Protein AF-A0A7R6W802-F1 (afdb_monomer_lite)

pLDDT: mean 73.1, std 20.72, range [23.23, 95.38]

Radius of gyration: 36.13 Å; chains: 1; bounding box: 83×80×115 Å

Foldseek 3Di:
DAEDPQQCPVVVVVVVVVVQVVDPFEAEQEFEDELAVCLPPPALLLRLLVRLLVSLLPDPPPDPPDPDPDVVVVVVSLVVSVVLLVVLCCVPPVVVVVVLVVQLVVLVVVLVVVCVPDVVCPVVSVVVSVVSNVVVVVVVCVPPCVVVVVCSSDPNPCPPDCDDLVVSLVSSLSSCCSRQVDCDPNHHYAYEYEYDPLLVHALSSNVSNLVSCVSPQPRPRYDYHYYDYCVRQLVSQLVVCVVVCVVVVDRSSVVSVVSVVVRDPDDDYDDFDDLLRLQVLLCVVQVHPVSSVVVVVVDDPPDPPPPDDPDDDDDDDDDDDDPPPPVVVVVVVVVVPDDPVVVDDDDDDDDDDPDDPPPPLGCDSVNSVLLSVLCVQLVVRRSSSSVLLVVLLSVLCVVCVVVCVVPVCVSSLLSLLLSLLVSLVPQPDDDPPDPVSVVLNCLLQPQDDPPQRDDTPPHDSVSSVVSSVSNNVVCNVPVDRSCVSNVVSDDDDPDD

Sequence (496 aa):
MFGDWGIGKLSIIEQLRQNLKEVEHCDYVVGEFNAWSYEHTPNSQAGIAHEMISALTTIPRQGKRSWRGDWNDFWKIFWNKLCITWKFATNFHGKKILVILLIVWVGLVCALPILETNPSLEIPVLFGFVYLLYKGLKTIMSQPLAAELKTYLQLPSYQKHLGTVPEMSKNIKGLCEICLGKNIGGKNRRMIFFVDDLDRCGVDGIVKTFEAIRLVLDIPWATVVIAMDQRIILPALASHYESLSKYHSCDPIEIARDYLAKVIHLPVSLQVPDDSSVAKYLASIWNDPEFEASINKVQPKVQPVKADCLKQKEKLNLVDGEKSTELLRDIIADIDSLDIQSMLRPLEKEEQPVEDPSENTGFGQEQKIKFYEWLIKFNLRNPRQIKRLYNNYNLLWSIYAGEWNKDDNAWYIHMLALLALEMVSEHVPFDKTSNIRKEYREAFFAFKGNKQIPDITGVEAENINEAYKLIFDYQASREIDLLKRVEPFVLPEITL

Secondary structure (DSSP, 8-state):
-B--TTS-HHHHHHHHHHHTTS-TTEEEEEEEEETTTTTTSS-HHHHHHHHHHHHHHS----S---SS--HHHHHHHHHHHHHHHHHHHHHHHHHHHHHHHHHHHHHHHHHHHHHHH-GGGHHHHHHHHHHHHHHHHHHHIIIIIHHHHHHHHS---TTS----HHHHHHHHHHHHHHHHSS-BTTBEEEEEEEEE-GGGS-HHHHHHHHHHHHHHHT-TTEEEEE-B-HHHHHHHHHHHHHHHHHHHT--HHHHHHHHHHHH-SS--BPPPPPHHHHHHHHHHHHT-THHHHHHHHHS-----------------------TTTTHHHHHHHHHTTS-GGGS-------------TT---S--HHHHHHHHHHHHHTT---HHHHHHHHHHHHHHHHHHHHHHTT-TTHHHHHHHHHHHHHHHHHHSPP-SS--HHHHHHHHHH-SS---PPPPPTTS-HHHHHHHHHHHHHHHHHHT--HHHHHGGGSPPP---

Structure (mmCIF, N/CA/C/O backbone):
data_AF-A0A7R6W802-F1
#
_entry.id   AF-A0A7R6W802-F1
#
loop_
_atom_site.group_PDB
_atom_site.id
_atom_site.type_symbol
_atom_site.label_atom_id
_atom_site.label_alt_id
_atom_site.label_comp_id
_atom_site.label_asym_id
_atom_site.label_entity_id
_atom_site.label_seq_id
_atom_site.pdbx_PDB_ins_code
_atom_site.Cartn_x
_atom_site.Cartn_y
_atom_site.Cartn_z
_atom_site.occupancy
_atom_site.B_iso_or_equiv
_atom_site.auth_seq_id
_atom_site.auth_comp_id
_atom_site.auth_asym_id
_atom_site.auth_atom_id
_atom_site.pdbx_PDB_model_num
ATOM 1 N N . MET A 1 1 ? -3.019 -8.237 2.970 1.00 90.88 1 MET A N 1
ATOM 2 C CA . MET A 1 1 ? -2.704 -8.107 1.538 1.00 90.88 1 MET A CA 1
ATOM 3 C C . MET A 1 1 ? -1.215 -7.869 1.401 1.00 90.88 1 MET A C 1
ATOM 5 O O . MET A 1 1 ? -0.722 -6.827 1.821 1.00 90.88 1 MET A O 1
ATOM 9 N N . PHE A 1 2 ? -0.516 -8.864 0.878 1.00 91.69 2 PHE A N 1
ATOM 10 C CA . PHE A 1 2 ? 0.901 -8.817 0.551 1.00 91.69 2 PHE A CA 1
ATOM 11 C C . PHE A 1 2 ? 1.068 -8.458 -0.920 1.00 91.69 2 PHE A C 1
ATOM 13 O O . PHE A 1 2 ? 0.205 -8.761 -1.743 1.00 91.69 2 PHE A O 1
ATOM 20 N N . GLY A 1 3 ? 2.171 -7.807 -1.245 1.00 90.12 3 GLY A N 1
ATOM 21 C CA . GLY A 1 3 ? 2.564 -7.538 -2.619 1.00 90.12 3 GLY A CA 1
ATOM 22 C C . GLY A 1 3 ? 3.708 -6.544 -2.656 1.00 90.12 3 GLY A C 1
ATOM 23 O O . GLY A 1 3 ? 4.020 -5.904 -1.648 1.00 90.12 3 GLY A O 1
ATOM 24 N N . ASP A 1 4 ? 4.288 -6.379 -3.828 1.00 88.69 4 ASP A N 1
ATOM 25 C CA . ASP A 1 4 ? 5.382 -5.444 -4.021 1.00 88.69 4 ASP A CA 1
ATOM 26 C C . ASP A 1 4 ? 4.889 -3.994 -4.028 1.00 88.69 4 ASP A C 1
ATOM 28 O O . ASP A 1 4 ? 3.704 -3.691 -4.245 1.00 88.69 4 ASP A O 1
ATOM 32 N N . TRP A 1 5 ? 5.800 -3.062 -3.765 1.00 86.38 5 TRP A N 1
ATOM 33 C CA . TRP A 1 5 ? 5.482 -1.645 -3.829 1.00 86.38 5 TRP A CA 1
ATOM 34 C C . TRP A 1 5 ? 5.037 -1.237 -5.242 1.00 86.38 5 TRP A C 1
ATOM 36 O O . TRP A 1 5 ? 5.694 -1.532 -6.234 1.00 86.38 5 TRP A O 1
ATOM 46 N N . GLY A 1 6 ? 3.898 -0.547 -5.348 1.00 85.88 6 GLY A N 1
ATOM 47 C CA . GLY A 1 6 ? 3.363 -0.081 -6.635 1.00 85.88 6 GLY A CA 1
ATOM 48 C C . GLY A 1 6 ? 2.443 -1.059 -7.378 1.00 85.88 6 GLY A C 1
ATOM 49 O O . GLY A 1 6 ? 1.830 -0.646 -8.357 1.00 85.88 6 GLY A O 1
ATOM 50 N N . ILE A 1 7 ? 2.239 -2.285 -6.876 1.00 90.88 7 ILE A N 1
ATOM 51 C CA . ILE A 1 7 ? 1.417 -3.319 -7.541 1.00 90.88 7 ILE A CA 1
ATOM 52 C C . ILE A 1 7 ? -0.104 -3.045 -7.542 1.00 90.88 7 ILE A C 1
ATOM 54 O O . ILE A 1 7 ? -0.863 -3.765 -8.176 1.00 90.88 7 ILE A O 1
ATOM 58 N N . GLY A 1 8 ? -0.571 -2.010 -6.830 1.00 89.69 8 GLY A N 1
ATOM 59 C CA . GLY A 1 8 ? -1.989 -1.617 -6.808 1.00 89.69 8 GLY A CA 1
ATOM 60 C C . GLY A 1 8 ? -2.799 -2.073 -5.586 1.00 89.69 8 GLY A C 1
ATOM 61 O O . GLY A 1 8 ? -4.023 -2.136 -5.663 1.00 89.69 8 GLY A O 1
ATOM 62 N N . LYS A 1 9 ? -2.160 -2.344 -4.435 1.00 91.56 9 LYS A N 1
ATOM 63 C CA . LYS A 1 9 ? -2.843 -2.713 -3.169 1.00 91.56 9 LYS A CA 1
ATOM 64 C C . LYS A 1 9 ? -3.997 -1.767 -2.815 1.00 91.56 9 LYS A C 1
ATOM 66 O O . LYS A 1 9 ? -5.113 -2.223 -2.587 1.00 91.56 9 LYS A O 1
ATOM 71 N N . LEU A 1 10 ? -3.731 -0.458 -2.831 1.00 89.06 10 LEU A N 1
ATOM 72 C CA . LEU A 1 10 ? -4.726 0.574 -2.536 1.00 89.06 10 LEU A CA 1
ATOM 73 C C . LEU A 1 10 ? -5.872 0.581 -3.561 1.00 89.06 10 LEU A C 1
ATOM 75 O O . LEU A 1 10 ? -7.029 0.727 -3.185 1.00 89.06 10 LEU A O 1
ATOM 79 N N . SER A 1 11 ? -5.578 0.356 -4.846 1.00 89.81 11 SER A N 1
ATOM 80 C CA . SER A 1 11 ? -6.607 0.261 -5.890 1.00 89.81 11 SER A CA 1
ATOM 81 C C . SER A 1 11 ? -7.560 -0.909 -5.644 1.00 89.81 11 SER A C 1
ATOM 83 O O . SER A 1 11 ? -8.767 -0.759 -5.811 1.00 89.81 11 SER A O 1
ATOM 85 N N . ILE A 1 12 ? -7.046 -2.054 -5.189 1.00 90.88 12 ILE A N 1
ATOM 86 C CA . ILE A 1 12 ? -7.881 -3.209 -4.834 1.00 90.88 12 ILE A CA 1
ATOM 87 C C . ILE A 1 12 ? -8.689 -2.938 -3.561 1.00 90.88 12 ILE A C 1
ATOM 89 O O . ILE A 1 12 ? -9.855 -3.320 -3.495 1.00 90.88 12 ILE A O 1
ATOM 93 N N . ILE A 1 13 ? -8.115 -2.250 -2.569 1.00 90.88 13 ILE A N 1
ATOM 94 C CA . ILE A 1 13 ? -8.857 -1.803 -1.379 1.00 90.88 13 ILE A CA 1
ATOM 95 C C . ILE A 1 13 ? -10.025 -0.890 -1.782 1.00 90.88 13 ILE A C 1
ATOM 97 O O . ILE A 1 13 ? -11.135 -1.060 -1.276 1.00 90.88 13 ILE A O 1
ATOM 101 N N . GLU A 1 14 ? -9.814 0.025 -2.730 1.00 90.12 14 GLU A N 1
ATOM 102 C CA . GLU A 1 14 ? -10.867 0.905 -3.244 1.00 90.12 14 GLU A CA 1
ATOM 103 C C . GLU A 1 14 ? -11.978 0.123 -3.956 1.00 90.12 14 GLU A C 1
ATOM 105 O O . GLU A 1 14 ? -13.161 0.333 -3.684 1.00 90.12 14 GLU A O 1
ATOM 110 N N . GLN A 1 15 ? -11.612 -0.818 -4.832 1.00 90.62 15 GLN A N 1
ATOM 111 C CA . GLN A 1 15 ? -12.577 -1.685 -5.517 1.00 90.62 15 GLN A CA 1
ATOM 112 C C . GLN A 1 15 ? -13.366 -2.537 -4.521 1.00 90.62 15 GLN A C 1
ATOM 114 O O . GLN A 1 15 ? -14.590 -2.632 -4.608 1.00 90.62 15 GLN A O 1
ATOM 119 N N . LEU A 1 16 ? -12.689 -3.099 -3.517 1.00 90.94 16 LEU A N 1
ATOM 120 C CA . LEU A 1 16 ? -13.341 -3.827 -2.436 1.00 90.94 16 LEU A CA 1
ATOM 121 C C . LEU A 1 16 ? -14.340 -2.923 -1.704 1.00 90.94 16 LEU A C 1
ATOM 123 O O . LEU A 1 16 ? -15.475 -3.334 -1.470 1.00 90.94 16 LEU A O 1
ATOM 127 N N . ARG A 1 17 ? -13.967 -1.674 -1.398 1.00 87.44 17 ARG A N 1
ATOM 128 C CA . ARG A 1 17 ? -14.859 -0.695 -0.757 1.00 87.44 17 ARG A CA 1
ATOM 129 C C . ARG A 1 17 ? -16.111 -0.415 -1.589 1.00 87.44 17 ARG A C 1
ATOM 131 O O . ARG A 1 17 ? -17.183 -0.218 -1.015 1.00 87.44 17 ARG A O 1
ATOM 138 N N . GLN A 1 18 ? -15.992 -0.370 -2.912 1.00 87.50 18 GLN A N 1
ATOM 139 C CA . GLN A 1 18 ? -17.133 -0.182 -3.809 1.00 87.50 18 GLN A CA 1
ATOM 140 C C . GLN A 1 18 ? -18.039 -1.416 -3.809 1.00 87.50 18 GLN A C 1
ATOM 142 O O . GLN A 1 18 ? -19.225 -1.284 -3.512 1.00 87.50 18 GLN A O 1
ATOM 147 N N . ASN A 1 19 ? -17.467 -2.607 -3.993 1.00 89.50 19 ASN A N 1
ATOM 148 C CA . ASN A 1 19 ? -18.215 -3.867 -4.048 1.00 89.50 19 ASN A CA 1
ATOM 149 C C . ASN A 1 19 ? -18.946 -4.179 -2.731 1.00 89.50 19 ASN A C 1
ATOM 151 O O . ASN A 1 19 ? -20.047 -4.725 -2.733 1.00 89.50 19 ASN A O 1
ATOM 155 N N . LEU A 1 20 ? -18.383 -3.783 -1.585 1.00 86.69 20 LEU A N 1
ATOM 156 C CA . LEU A 1 20 ? -19.026 -3.948 -0.275 1.00 86.69 20 LEU A CA 1
ATOM 157 C C . LEU A 1 20 ? -20.337 -3.160 -0.136 1.00 86.69 20 LEU A C 1
ATOM 159 O O . LEU A 1 20 ? -21.174 -3.527 0.687 1.00 86.69 20 LEU A O 1
ATOM 163 N N . LYS A 1 21 ? -20.542 -2.093 -0.921 1.00 80.38 21 LYS A N 1
ATOM 164 C CA . LYS A 1 21 ? -21.785 -1.301 -0.888 1.00 80.38 21 LYS A CA 1
ATOM 165 C C . LYS A 1 21 ? -22.951 -1.995 -1.588 1.00 80.38 21 LYS A C 1
ATOM 167 O O . LYS A 1 21 ? -24.093 -1.628 -1.325 1.00 80.38 21 LYS A O 1
ATOM 172 N N . GLU A 1 22 ? -22.664 -2.954 -2.462 1.00 80.19 22 GLU A N 1
ATOM 173 C CA . GLU A 1 22 ? -23.650 -3.640 -3.303 1.00 80.19 22 GLU A CA 1
ATOM 174 C C . GLU A 1 22 ? -24.214 -4.909 -2.640 1.00 80.19 22 GLU A C 1
ATOM 176 O O . GLU A 1 22 ? -25.185 -5.488 -3.117 1.00 80.19 22 GLU A O 1
ATOM 181 N N . VAL A 1 23 ? -23.651 -5.338 -1.506 1.00 82.25 23 VAL A N 1
ATOM 182 C CA . VAL A 1 23 ? -24.073 -6.558 -0.805 1.00 82.25 23 VAL A CA 1
ATOM 183 C C . VAL A 1 23 ? -25.394 -6.330 -0.058 1.00 82.25 23 VAL A C 1
ATOM 185 O O . VAL A 1 23 ? -25.449 -5.643 0.959 1.00 82.25 23 VAL A O 1
ATOM 188 N N . GLU A 1 24 ? -26.478 -6.959 -0.517 1.00 71.94 24 GLU A N 1
ATOM 189 C CA . GLU A 1 24 ? -27.838 -6.670 -0.030 1.00 71.94 24 GLU A CA 1
ATOM 190 C C . GLU A 1 24 ? -28.111 -7.081 1.436 1.00 71.94 24 GLU A C 1
ATOM 192 O O . GLU A 1 24 ? -28.962 -6.472 2.102 1.00 71.94 24 GLU A O 1
ATOM 197 N N . HIS A 1 25 ? -27.381 -8.070 1.969 1.00 73.44 25 HIS A N 1
ATOM 198 C CA . HIS A 1 25 ? -27.665 -8.717 3.265 1.00 73.44 25 HIS A CA 1
ATOM 199 C C . HIS A 1 25 ? -26.769 -8.287 4.439 1.00 73.44 25 HIS A C 1
ATOM 201 O O . HIS A 1 25 ? -27.078 -8.606 5.592 1.00 73.44 25 HIS A O 1
ATOM 207 N N . CYS A 1 26 ? -25.692 -7.549 4.172 1.00 78.69 26 CYS A N 1
ATOM 208 C CA . CYS A 1 26 ? -24.751 -7.082 5.187 1.00 78.69 26 CYS A CA 1
ATOM 209 C C . CYS A 1 26 ? -24.529 -5.578 5.041 1.00 78.69 26 CYS A C 1
ATOM 211 O O . CYS A 1 26 ? -24.232 -5.090 3.958 1.00 78.69 26 CYS A O 1
ATOM 213 N N . ASP A 1 27 ? -24.653 -4.849 6.145 1.00 84.88 27 ASP A N 1
ATOM 214 C CA . ASP A 1 27 ? -24.365 -3.415 6.201 1.00 84.88 27 ASP A CA 1
ATOM 215 C C . ASP A 1 27 ? -22.934 -3.235 6.732 1.00 84.88 27 ASP A C 1
ATOM 217 O O . ASP A 1 27 ? -22.630 -3.604 7.874 1.00 84.88 27 ASP A O 1
ATOM 221 N N . TYR A 1 28 ? -22.039 -2.743 5.874 1.00 88.06 28 TYR A N 1
ATOM 222 C CA . TYR A 1 28 ? -20.618 -2.601 6.181 1.00 88.06 28 TYR A CA 1
ATOM 223 C C . TYR A 1 28 ? -20.280 -1.176 6.615 1.00 88.06 28 TYR A C 1
ATOM 225 O O . TYR A 1 28 ? -20.443 -0.219 5.859 1.00 88.06 28 TYR A O 1
ATOM 233 N N . VAL A 1 29 ? -19.737 -1.047 7.824 1.00 87.44 29 VAL A N 1
ATOM 234 C CA . VAL A 1 29 ? -19.100 0.186 8.296 1.00 87.44 29 VAL A CA 1
ATOM 235 C C . VAL A 1 29 ? -17.626 0.130 7.922 1.00 87.44 29 VAL A C 1
ATOM 237 O O . VAL A 1 29 ? -16.934 -0.822 8.274 1.00 87.44 29 VAL A O 1
ATOM 240 N N . VAL A 1 30 ? -17.139 1.140 7.209 1.00 89.06 30 VAL A N 1
ATOM 241 C CA . VAL A 1 30 ? -15.744 1.200 6.768 1.00 89.06 30 VAL A CA 1
ATOM 242 C C . VAL A 1 30 ? -14.987 2.204 7.626 1.00 89.06 30 VAL A C 1
ATOM 244 O O . VAL A 1 30 ? -15.423 3.345 7.762 1.00 89.06 30 VAL A O 1
ATOM 247 N N . GLY A 1 31 ? -13.872 1.769 8.20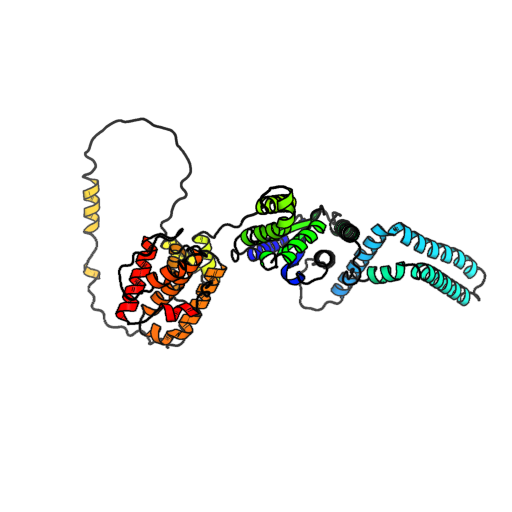7 1.00 89.69 31 GLY A N 1
ATOM 248 C CA . GLY A 1 31 ? -12.904 2.636 8.874 1.00 89.69 31 GLY A CA 1
ATOM 249 C C . GLY A 1 31 ? -11.518 2.465 8.267 1.00 89.69 31 GLY A C 1
ATOM 250 O O . GLY A 1 31 ? -11.210 1.410 7.714 1.00 89.69 31 GLY A O 1
ATOM 251 N N . GLU A 1 32 ? -10.693 3.498 8.372 1.00 91.62 32 GLU A N 1
ATOM 252 C CA . GLU A 1 32 ? -9.367 3.552 7.762 1.00 91.62 32 GLU A CA 1
ATOM 253 C C . GLU A 1 32 ? -8.338 4.093 8.741 1.00 91.62 32 GLU A C 1
ATOM 255 O O . GLU A 1 32 ? -8.618 5.002 9.516 1.00 91.62 32 GLU A O 1
ATOM 260 N N . PHE A 1 33 ? -7.135 3.538 8.677 1.00 92.94 33 PHE A N 1
ATOM 261 C CA . PHE A 1 33 ? -5.987 3.990 9.437 1.00 92.94 33 PHE A CA 1
ATOM 262 C C . PHE A 1 33 ? -4.757 4.014 8.533 1.00 92.94 33 PHE A C 1
ATOM 264 O O . PHE A 1 33 ? -4.319 2.981 8.024 1.00 92.94 33 PHE A O 1
ATOM 271 N N . ASN A 1 34 ? -4.194 5.204 8.337 1.00 92.12 34 ASN A N 1
ATOM 272 C CA . ASN A 1 34 ? -2.937 5.375 7.622 1.00 92.12 34 ASN A CA 1
ATOM 273 C C . ASN A 1 34 ? -1.782 5.300 8.630 1.00 92.12 34 ASN A C 1
ATOM 275 O O . ASN A 1 34 ? -1.614 6.195 9.455 1.00 92.12 34 ASN A O 1
ATOM 279 N N . ALA A 1 35 ? -0.996 4.226 8.596 1.00 92.50 35 ALA A N 1
ATOM 280 C CA . ALA A 1 35 ? 0.059 4.020 9.589 1.00 92.50 35 ALA A CA 1
ATOM 281 C C . ALA A 1 35 ? 1.123 5.125 9.553 1.00 92.50 35 ALA A C 1
ATOM 283 O O . ALA A 1 35 ? 1.580 5.584 10.601 1.00 92.50 35 ALA A O 1
ATOM 284 N N . TRP A 1 36 ? 1.454 5.596 8.353 1.00 92.38 36 TRP A N 1
ATOM 285 C CA . TRP A 1 36 ? 2.479 6.607 8.132 1.00 92.38 36 TRP A CA 1
ATOM 286 C C . TRP A 1 36 ? 2.079 7.978 8.688 1.00 92.38 36 TRP A C 1
ATOM 288 O O . TRP A 1 36 ? 2.883 8.635 9.347 1.00 92.38 36 TRP A O 1
ATOM 298 N N . SER A 1 37 ? 0.813 8.390 8.547 1.00 89.25 37 SER A N 1
ATOM 299 C CA . SER A 1 37 ? 0.350 9.666 9.118 1.00 89.25 37 SER A CA 1
ATOM 300 C C . SER A 1 37 ? 0.378 9.691 10.649 1.00 89.25 37 SER A C 1
ATOM 302 O O . SER A 1 37 ? 0.458 10.761 11.252 1.00 89.25 37 SER A O 1
ATOM 304 N N . TYR A 1 38 ? 0.291 8.518 11.281 1.00 87.44 38 TYR A N 1
ATOM 305 C CA . TYR A 1 38 ? 0.262 8.363 12.733 1.00 87.44 38 TYR A CA 1
ATOM 306 C C . TYR A 1 38 ? 1.617 7.947 13.334 1.00 87.44 38 TYR A C 1
ATOM 308 O O . TYR A 1 38 ? 1.714 7.815 14.556 1.00 87.44 38 TYR A O 1
ATOM 316 N N . GLU A 1 39 ? 2.674 7.794 12.531 1.00 88.00 39 GLU A N 1
ATOM 317 C CA . GLU A 1 39 ? 3.980 7.279 12.969 1.00 88.00 39 GLU A CA 1
ATOM 318 C C . GLU A 1 39 ? 4.595 8.085 14.124 1.00 88.00 39 GLU A C 1
ATOM 320 O O . GLU A 1 39 ? 5.069 7.523 15.113 1.00 88.00 39 GLU A O 1
ATOM 325 N N . HIS A 1 40 ? 4.550 9.415 14.027 1.00 86.38 40 HIS A N 1
ATOM 326 C CA . HIS A 1 40 ? 5.127 10.312 15.033 1.00 86.38 40 HIS A CA 1
ATOM 327 C C . HIS A 1 40 ? 4.182 10.610 16.198 1.00 86.38 40 HIS A C 1
ATOM 329 O O . HIS A 1 40 ? 4.504 11.418 17.073 1.00 86.38 40 HIS A O 1
ATOM 335 N N . THR A 1 41 ? 3.007 9.979 16.233 1.00 82.81 41 THR A N 1
ATOM 336 C CA . THR A 1 41 ? 2.116 10.151 17.375 1.00 82.81 41 THR A CA 1
ATOM 337 C C . THR A 1 41 ? 2.672 9.410 18.590 1.00 82.81 41 THR A C 1
ATOM 339 O O . THR A 1 41 ? 3.204 8.305 18.469 1.00 82.81 41 THR A O 1
ATOM 342 N N . PRO A 1 42 ? 2.550 9.990 19.798 1.00 76.06 42 PRO A N 1
ATOM 343 C CA . PRO A 1 42 ? 3.078 9.365 21.008 1.00 76.06 42 PRO A CA 1
ATOM 344 C C . PRO A 1 42 ? 2.373 8.043 21.331 1.00 76.06 42 PRO A C 1
ATOM 346 O O . PRO A 1 42 ? 2.920 7.224 22.063 1.00 76.06 42 PRO A O 1
ATOM 349 N N . ASN A 1 43 ? 1.162 7.832 20.802 1.00 82.19 43 ASN A N 1
ATOM 350 C CA . ASN A 1 43 ? 0.393 6.620 21.019 1.00 82.19 43 ASN A CA 1
ATOM 351 C C . ASN A 1 43 ? -0.399 6.202 19.763 1.00 82.19 43 ASN A C 1
ATOM 353 O O . ASN A 1 43 ? -1.517 6.673 19.538 1.00 82.19 43 ASN A O 1
ATOM 357 N N . SER A 1 44 ? 0.150 5.259 18.994 1.00 84.06 44 SER A N 1
ATOM 358 C CA . SER A 1 44 ? -0.494 4.658 17.814 1.00 84.06 44 SER A CA 1
ATOM 359 C C . SER A 1 44 ? -1.822 3.964 18.147 1.00 84.06 44 SER A C 1
ATOM 361 O O . SER A 1 44 ? -2.761 4.000 17.350 1.00 84.06 44 SER A O 1
ATOM 363 N N . GLN A 1 45 ? -1.947 3.389 19.349 1.00 85.38 45 GLN A N 1
ATOM 364 C CA . GLN A 1 45 ? -3.182 2.759 19.828 1.00 85.38 45 GLN A CA 1
ATOM 365 C C . GLN A 1 45 ? -4.328 3.760 19.948 1.00 85.38 45 GLN A C 1
ATOM 367 O O . GLN A 1 45 ? -5.458 3.454 19.569 1.00 85.38 45 GLN A O 1
ATOM 372 N N . ALA A 1 46 ? -4.036 4.970 20.432 1.00 82.81 46 ALA A N 1
ATOM 373 C CA . ALA A 1 46 ? -5.024 6.040 20.502 1.00 82.81 46 ALA A CA 1
ATOM 374 C C . ALA A 1 46 ? -5.456 6.497 19.099 1.00 82.81 46 ALA A C 1
ATOM 376 O O . ALA A 1 46 ? -6.628 6.815 18.910 1.00 82.81 46 ALA A O 1
ATOM 377 N N . GLY A 1 47 ? -4.543 6.478 18.119 1.00 86.12 47 GLY A N 1
ATOM 378 C CA . GLY A 1 47 ? -4.853 6.745 16.711 1.00 86.12 47 GLY A CA 1
ATOM 379 C C . GLY A 1 47 ? -5.846 5.734 16.132 1.00 86.12 47 GLY A C 1
ATOM 380 O O . GLY A 1 47 ? -6.908 6.123 15.653 1.00 86.12 47 GLY A O 1
ATOM 381 N N . ILE A 1 48 ? -5.567 4.433 16.268 1.00 88.19 48 ILE A N 1
ATOM 382 C CA . ILE A 1 48 ? -6.490 3.374 15.816 1.00 88.19 48 ILE A CA 1
ATOM 383 C C . ILE A 1 48 ? -7.840 3.463 16.537 1.00 88.19 48 ILE A C 1
ATOM 385 O O . ILE A 1 48 ? -8.892 3.374 15.902 1.00 88.19 48 ILE A O 1
ATOM 389 N N . ALA A 1 49 ? -7.826 3.674 17.855 1.00 85.69 49 ALA A N 1
ATOM 390 C CA . ALA A 1 49 ? -9.044 3.842 18.640 1.00 85.69 49 ALA A CA 1
ATOM 391 C C . ALA A 1 49 ? -9.878 5.030 18.143 1.00 85.69 49 ALA A C 1
ATOM 393 O O . ALA A 1 49 ? -11.098 4.920 18.006 1.00 85.69 49 ALA A O 1
ATOM 394 N N . HIS A 1 50 ? -9.223 6.156 17.855 1.00 84.44 50 HIS A N 1
ATOM 395 C CA . HIS A 1 50 ? -9.873 7.348 17.332 1.00 84.44 50 HIS A CA 1
ATOM 396 C C . HIS A 1 50 ? -10.538 7.081 15.981 1.00 84.44 50 HIS A C 1
ATOM 398 O O . HIS A 1 50 ? -11.731 7.353 15.844 1.00 84.44 50 HIS A O 1
ATOM 404 N N . GLU A 1 51 ? -9.816 6.490 15.026 1.00 88.62 51 GLU A N 1
ATOM 405 C CA . GLU A 1 51 ? -10.359 6.199 13.695 1.00 88.62 51 GLU A CA 1
ATOM 406 C C . GLU A 1 51 ? -11.502 5.186 13.740 1.00 88.62 51 GLU A C 1
ATOM 408 O O . GLU A 1 51 ? -12.521 5.358 13.069 1.00 88.62 51 GLU A O 1
ATOM 413 N N . MET A 1 52 ? -11.409 4.167 14.600 1.00 86.88 52 MET A N 1
ATOM 414 C CA . MET A 1 52 ? -12.510 3.222 14.776 1.00 86.88 52 MET A CA 1
ATOM 415 C C . MET A 1 52 ? -13.772 3.900 15.303 1.00 86.88 52 MET A C 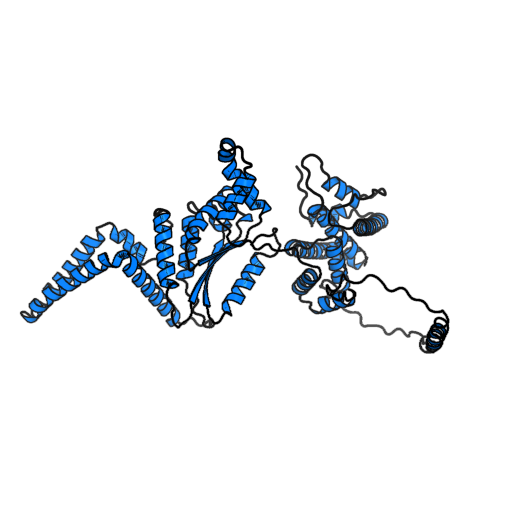1
ATOM 417 O O . MET A 1 52 ? -14.868 3.678 14.789 1.00 86.88 52 MET A O 1
ATOM 421 N N . ILE A 1 53 ? -13.639 4.732 16.333 1.00 83.31 53 ILE A N 1
ATOM 422 C CA . ILE A 1 53 ? -14.783 5.451 16.898 1.00 83.31 53 ILE A CA 1
ATOM 423 C C . ILE A 1 53 ? -15.327 6.459 15.893 1.00 83.31 53 ILE A C 1
ATOM 425 O O . ILE A 1 53 ? -16.546 6.604 15.773 1.00 83.31 53 ILE A O 1
ATOM 429 N N . SER A 1 54 ? -14.448 7.134 15.154 1.00 83.31 54 SER A N 1
ATOM 430 C CA . SER A 1 54 ? -14.838 8.021 14.065 1.00 83.31 54 SER A CA 1
ATOM 431 C C . SER A 1 54 ? -15.688 7.257 13.049 1.00 83.31 54 SER A C 1
ATOM 433 O O . SER A 1 54 ? -16.824 7.659 12.802 1.00 83.31 54 SER A O 1
ATOM 435 N N . ALA A 1 55 ? -15.240 6.091 12.579 1.00 85.38 55 ALA A N 1
ATOM 436 C CA . ALA A 1 55 ? -15.979 5.243 11.641 1.00 85.38 55 ALA A CA 1
ATOM 437 C C . ALA A 1 55 ? -17.322 4.732 12.198 1.00 85.38 55 ALA A C 1
ATOM 439 O O . ALA A 1 55 ? -18.325 4.703 11.492 1.00 85.38 55 ALA A O 1
ATOM 440 N N . LEU A 1 56 ? -17.381 4.369 13.483 1.00 81.69 56 LEU A N 1
ATOM 441 C CA . LEU A 1 56 ? -18.611 3.876 14.118 1.00 81.69 56 LEU A CA 1
ATOM 442 C C . LEU A 1 56 ? -19.646 4.978 14.376 1.00 81.69 56 LEU A C 1
ATOM 444 O O . LEU A 1 56 ? -20.838 4.693 14.505 1.00 81.69 56 LEU A O 1
ATOM 448 N N . THR A 1 57 ? -19.198 6.226 14.509 1.00 73.31 57 THR A N 1
ATOM 449 C CA . THR A 1 57 ? -20.055 7.363 14.883 1.00 73.31 57 THR A CA 1
ATOM 450 C C . THR A 1 57 ? -20.360 8.291 13.716 1.00 73.31 57 THR A C 1
ATOM 452 O O . THR A 1 57 ? -21.372 9.001 13.742 1.00 73.31 57 THR A O 1
ATOM 455 N N . THR A 1 58 ? -19.531 8.272 12.674 1.00 67.56 58 THR A N 1
ATOM 456 C CA . THR A 1 58 ? -19.856 8.839 11.368 1.00 67.56 58 THR A CA 1
ATOM 457 C C . THR A 1 58 ? -20.729 7.834 10.630 1.00 67.56 58 THR A C 1
ATOM 459 O O . THR A 1 58 ? -20.293 6.798 10.156 1.00 67.56 58 THR A O 1
ATOM 462 N N . ILE A 1 59 ? -22.027 8.114 10.585 1.00 53.41 59 ILE A N 1
ATOM 463 C CA . ILE A 1 59 ? -22.981 7.286 9.849 1.00 53.41 59 ILE A CA 1
ATOM 464 C C . ILE A 1 59 ? -22.985 7.770 8.396 1.00 53.41 59 ILE A C 1
ATOM 466 O O . ILE A 1 59 ? -23.487 8.871 8.153 1.00 53.41 59 ILE A O 1
ATOM 470 N N . PRO A 1 60 ? -22.544 6.984 7.400 1.00 45.91 60 PRO A N 1
ATOM 471 C CA . PRO A 1 60 ? -23.052 7.153 6.055 1.00 45.91 60 PRO A CA 1
ATOM 472 C C . PRO A 1 60 ? -24.423 6.476 6.026 1.00 45.91 60 PRO A C 1
ATOM 474 O O . PRO A 1 60 ? -24.548 5.277 5.795 1.00 45.91 60 PRO A O 1
ATOM 477 N N . ARG A 1 61 ? -25.490 7.230 6.305 1.00 43.94 61 ARG A N 1
ATOM 478 C CA . ARG A 1 61 ? -26.838 6.729 6.023 1.00 43.94 61 ARG A CA 1
ATOM 479 C C . ARG A 1 61 ? -26.966 6.824 4.511 1.00 43.94 61 ARG A C 1
ATOM 481 O O . ARG A 1 61 ? -27.056 7.929 3.988 1.00 43.94 61 ARG A O 1
ATOM 488 N N . GLN A 1 62 ? -26.861 5.684 3.827 1.00 40.16 62 GLN A N 1
ATOM 489 C CA . GLN A 1 62 ? -27.038 5.605 2.383 1.00 40.16 62 GLN A CA 1
ATOM 490 C C . GLN A 1 62 ? -28.321 6.343 1.983 1.00 40.16 62 GLN A C 1
ATOM 492 O O . GLN A 1 62 ? -29.436 5.957 2.324 1.00 40.16 62 GLN A O 1
ATOM 497 N N . GLY A 1 63 ? -28.115 7.450 1.292 1.00 34.91 63 GLY A N 1
ATOM 498 C CA . GLY A 1 63 ? -29.120 8.336 0.746 1.00 34.91 63 GLY A CA 1
ATOM 499 C C . GLY A 1 63 ? -28.335 9.360 -0.049 1.00 34.91 63 GLY A C 1
ATOM 500 O O . GLY A 1 63 ? -27.453 10.013 0.505 1.00 34.91 63 GLY A O 1
ATOM 501 N N . LYS A 1 64 ? -28.557 9.395 -1.366 1.00 32.22 64 LYS A N 1
ATOM 502 C CA . LYS A 1 64 ? -27.839 10.249 -2.319 1.00 32.22 64 LYS A CA 1
ATOM 503 C C . LYS A 1 64 ? -27.595 11.631 -1.711 1.00 32.22 64 LYS A C 1
ATOM 505 O O . LYS A 1 64 ? -28.537 12.315 -1.320 1.00 32.22 64 LYS A O 1
ATOM 510 N N . ARG A 1 65 ? -26.320 12.012 -1.637 1.00 36.38 65 ARG A N 1
ATOM 511 C CA . ARG A 1 65 ? -25.847 13.303 -1.140 1.00 36.38 65 ARG A CA 1
ATOM 512 C C . ARG A 1 65 ? -26.351 14.388 -2.095 1.00 36.38 65 ARG A C 1
ATOM 514 O O . ARG A 1 65 ? -25.686 14.727 -3.066 1.00 36.38 65 ARG A O 1
ATOM 521 N N . SER A 1 66 ? -27.566 14.872 -1.864 1.00 34.38 66 SER A N 1
ATOM 522 C CA . SER A 1 66 ? -28.065 16.090 -2.490 1.00 34.38 66 SER A CA 1
ATOM 523 C C . SER A 1 66 ? -27.308 17.257 -1.870 1.00 34.38 66 SER A C 1
ATOM 525 O O . SER A 1 66 ? -27.299 17.427 -0.653 1.00 34.38 66 SER A O 1
ATOM 527 N N . TRP A 1 67 ? -26.647 18.052 -2.704 1.00 32.91 67 TRP A N 1
ATOM 528 C CA . TRP A 1 67 ? -25.904 19.252 -2.319 1.00 32.91 67 TRP A CA 1
ATOM 529 C C . TRP A 1 67 ? -26.868 20.423 -2.042 1.00 32.91 67 TRP A C 1
ATOM 531 O O . TRP A 1 67 ? -26.737 21.519 -2.578 1.00 32.91 67 TRP A O 1
ATOM 541 N N . ARG A 1 68 ? -27.899 20.176 -1.229 1.00 35.91 68 ARG A N 1
ATOM 542 C CA . ARG A 1 68 ? -28.702 21.212 -0.575 1.00 35.91 68 ARG A CA 1
ATOM 543 C C . ARG A 1 68 ? -28.544 20.993 0.918 1.00 35.91 68 ARG A C 1
ATOM 545 O O . ARG A 1 68 ? -28.916 19.939 1.418 1.00 35.91 68 ARG A O 1
ATOM 552 N N . GLY A 1 69 ? -27.939 21.967 1.595 1.00 46.69 69 GLY A N 1
ATOM 553 C CA . GLY A 1 69 ? -27.737 21.956 3.041 1.00 46.69 69 GLY A CA 1
ATOM 554 C C . GLY A 1 69 ? -29.070 21.862 3.774 1.00 46.69 69 GLY A C 1
ATOM 555 O O . GLY A 1 69 ? -29.726 22.874 4.004 1.00 46.69 69 GLY A O 1
ATOM 556 N N . ASP A 1 70 ? -29.469 20.639 4.106 1.00 47.34 70 ASP A N 1
ATOM 557 C CA . ASP A 1 70 ? -30.709 20.350 4.810 1.00 47.34 70 ASP A CA 1
ATOM 558 C C . ASP A 1 70 ? -30.424 20.271 6.319 1.00 47.34 70 ASP A C 1
ATOM 560 O O . ASP A 1 70 ? -29.710 19.387 6.802 1.00 47.34 70 ASP A O 1
ATOM 564 N N . TRP A 1 71 ? -30.978 21.218 7.081 1.00 55.53 71 TRP A N 1
ATOM 565 C CA . TRP A 1 71 ? -30.885 21.282 8.548 1.00 55.53 71 TRP A CA 1
ATOM 566 C C . TRP A 1 71 ? -31.378 19.993 9.231 1.00 55.53 71 TRP A C 1
ATOM 568 O O . TRP A 1 71 ? -30.958 19.675 10.350 1.00 55.53 71 TRP A O 1
ATOM 578 N N . ASN A 1 72 ? -32.223 19.217 8.548 1.00 58.25 72 ASN A N 1
ATOM 579 C CA . ASN A 1 72 ? -32.713 17.931 9.033 1.00 58.25 72 ASN A CA 1
ATOM 580 C C . ASN A 1 72 ? -31.622 16.860 9.143 1.00 58.25 72 ASN A C 1
ATOM 582 O O . ASN A 1 72 ? -31.689 16.023 10.045 1.00 58.25 72 ASN A O 1
ATOM 586 N N . ASP A 1 73 ? -30.609 16.867 8.276 1.00 57.25 73 ASP A N 1
ATOM 587 C CA . ASP A 1 73 ? -29.541 15.867 8.346 1.00 57.25 73 ASP A CA 1
ATOM 588 C C . ASP A 1 73 ? -28.589 16.148 9.509 1.00 57.25 73 ASP A C 1
ATOM 590 O O . ASP A 1 73 ? -28.185 15.217 10.209 1.00 57.25 73 ASP A O 1
ATOM 594 N N . PHE A 1 74 ? -28.332 17.423 9.815 1.00 58.94 74 PHE A N 1
ATOM 595 C CA . PHE A 1 74 ? -27.576 17.812 11.005 1.00 58.94 74 PHE A CA 1
ATOM 596 C C . PHE A 1 74 ? -28.268 17.356 12.297 1.00 58.94 74 PHE A C 1
ATOM 598 O O . PHE A 1 74 ? -27.637 16.723 13.145 1.00 58.94 74 PHE A O 1
ATOM 605 N N . TRP A 1 75 ? -29.577 17.598 12.431 1.00 62.91 75 TRP A N 1
ATOM 606 C CA . TRP A 1 75 ? -30.340 17.151 13.600 1.00 62.91 75 TRP A CA 1
ATOM 607 C C . TRP A 1 75 ? -30.427 15.625 13.702 1.00 62.91 75 TRP A C 1
ATOM 609 O O . TRP A 1 75 ? -30.305 15.090 14.804 1.00 62.91 75 TRP A O 1
ATOM 619 N N . LYS A 1 76 ? -30.563 14.898 12.584 1.00 63.97 76 LYS A N 1
ATOM 620 C CA . LYS A 1 76 ? -30.487 13.424 12.589 1.00 63.97 76 LYS A CA 1
ATOM 621 C C . LYS A 1 76 ? -29.120 12.932 13.065 1.00 63.97 76 LYS A C 1
ATOM 623 O O . LYS A 1 76 ? -29.070 11.997 13.861 1.00 63.97 76 LYS A O 1
ATOM 628 N N . ILE A 1 77 ? -28.023 13.543 12.607 1.00 60.09 77 ILE A N 1
ATOM 629 C CA . ILE A 1 77 ? -26.658 13.211 13.049 1.00 60.09 77 ILE A CA 1
ATOM 630 C C . ILE A 1 77 ? -26.504 13.502 14.545 1.00 60.09 77 ILE A C 1
ATOM 632 O O . ILE A 1 77 ? -26.002 12.652 15.282 1.00 60.09 77 ILE A O 1
ATOM 636 N N . PHE A 1 78 ? -26.972 14.666 14.999 1.00 65.88 78 PHE A N 1
ATOM 637 C CA . PHE A 1 78 ? -26.916 15.078 16.399 1.00 65.88 78 PHE A CA 1
ATOM 638 C C . PHE A 1 78 ? -27.696 14.121 17.308 1.00 65.88 78 PHE A C 1
ATOM 640 O O . PHE A 1 78 ? -27.123 13.586 18.255 1.00 65.88 78 PHE A O 1
ATOM 647 N N . TRP A 1 79 ? -28.960 13.823 16.986 1.00 60.75 79 TRP A N 1
ATOM 648 C CA . TRP A 1 79 ? -29.780 12.885 17.759 1.00 60.75 79 TRP A CA 1
ATOM 649 C C . TRP A 1 79 ? -29.230 11.466 17.727 1.00 60.75 79 TRP A C 1
ATOM 651 O O . TRP A 1 79 ? -29.273 10.786 18.746 1.00 60.75 79 TRP A O 1
ATOM 661 N N . ASN A 1 80 ? -28.679 11.002 16.602 1.00 66.69 80 ASN A N 1
ATOM 662 C CA . ASN A 1 80 ? -28.127 9.651 16.555 1.00 66.69 80 ASN A CA 1
ATOM 663 C C . ASN A 1 80 ? -26.829 9.552 17.367 1.00 66.69 80 ASN A C 1
ATOM 665 O O . ASN A 1 80 ? -26.667 8.594 18.120 1.00 66.69 80 ASN A O 1
ATOM 669 N N . LYS A 1 81 ? -25.955 10.570 17.306 1.00 64.38 81 LYS A N 1
ATOM 670 C CA . LYS A 1 81 ? -24.807 10.677 18.219 1.00 64.38 81 LYS A CA 1
ATOM 671 C C . LYS A 1 81 ? -25.269 10.697 19.674 1.00 64.38 81 LYS A C 1
ATOM 673 O O . LYS A 1 81 ? -24.735 9.927 20.460 1.00 64.38 81 LYS A O 1
ATOM 678 N N . LEU A 1 82 ? -26.292 11.487 20.006 1.00 65.69 82 LEU A N 1
ATOM 679 C CA . LEU A 1 82 ? -26.865 11.554 21.352 1.00 65.69 82 LEU A CA 1
ATOM 680 C C . LEU A 1 82 ? -27.447 10.201 21.803 1.00 65.69 82 LEU A C 1
ATOM 682 O O . LEU A 1 82 ? -27.239 9.780 22.933 1.00 65.69 82 LEU A O 1
ATOM 686 N N . CYS A 1 83 ? -28.142 9.476 20.926 1.00 67.38 83 CYS A N 1
ATOM 687 C CA . CYS A 1 83 ? -28.676 8.151 21.236 1.00 67.38 83 CYS A CA 1
ATOM 688 C C . CYS A 1 83 ? -27.569 7.106 21.418 1.00 67.38 83 CYS A C 1
ATOM 690 O O . CYS A 1 83 ? -27.694 6.244 22.288 1.00 67.38 83 CYS A O 1
ATOM 692 N N . ILE A 1 84 ? -26.508 7.151 20.607 1.00 65.44 84 ILE A N 1
ATOM 693 C CA . ILE A 1 84 ? -25.360 6.243 20.728 1.00 65.44 84 ILE A CA 1
ATOM 694 C C . ILE A 1 84 ? -24.604 6.533 22.025 1.00 65.44 84 ILE A C 1
ATOM 696 O O . ILE A 1 84 ? -24.344 5.598 22.781 1.00 65.44 84 ILE A O 1
ATOM 700 N N . THR A 1 85 ? -24.319 7.803 22.330 1.00 62.78 85 THR A N 1
ATOM 701 C CA . THR A 1 85 ? -23.659 8.188 23.587 1.00 62.78 85 THR A CA 1
ATOM 702 C C . THR A 1 85 ? -24.516 7.821 24.793 1.00 62.78 85 THR A C 1
ATOM 704 O O . THR A 1 85 ? -23.990 7.283 25.765 1.00 62.78 85 THR A O 1
ATOM 707 N N . TRP A 1 86 ? -25.838 7.997 24.717 1.00 64.81 86 TRP A N 1
ATOM 708 C CA . TRP A 1 86 ? -26.754 7.603 25.789 1.00 64.81 86 TRP A CA 1
ATOM 709 C C . TRP A 1 86 ? -26.795 6.082 25.986 1.00 64.81 86 TRP A C 1
ATOM 711 O O . TRP A 1 86 ? -26.644 5.602 27.109 1.00 64.81 86 TRP A O 1
ATOM 721 N N . LYS A 1 87 ? -26.893 5.296 24.905 1.00 66.06 87 LYS A N 1
ATOM 722 C CA . LYS A 1 87 ? -26.829 3.824 24.974 1.00 66.06 87 LYS A CA 1
ATOM 723 C C . LYS A 1 87 ? -25.493 3.335 25.530 1.00 66.06 87 LYS A C 1
ATOM 725 O O . LYS A 1 87 ? -25.483 2.465 26.399 1.00 66.06 87 LYS A O 1
ATOM 730 N N . PHE A 1 88 ? -24.385 3.921 25.084 1.00 64.69 88 PHE A N 1
ATOM 731 C CA . PHE A 1 88 ? -23.052 3.607 25.591 1.00 64.69 88 PHE A CA 1
ATOM 732 C C . PHE A 1 88 ? -22.933 3.911 27.091 1.00 64.69 88 PHE A C 1
ATOM 734 O O . PHE A 1 88 ? -22.539 3.038 27.867 1.00 64.69 88 PHE A O 1
ATOM 741 N N . ALA A 1 89 ? -23.388 5.091 27.522 1.00 63.09 89 ALA A N 1
ATOM 742 C CA . ALA A 1 89 ? -23.404 5.487 28.928 1.00 63.09 89 ALA A CA 1
ATOM 743 C C . ALA A 1 89 ? -24.252 4.535 29.793 1.00 63.09 89 ALA A C 1
ATOM 745 O O . ALA A 1 89 ? -23.823 4.136 30.879 1.00 63.09 89 ALA A O 1
ATOM 746 N N . THR A 1 90 ? -25.423 4.108 29.304 1.00 63.69 90 THR A N 1
ATOM 747 C CA . THR A 1 90 ? -26.279 3.149 30.024 1.00 63.69 90 THR A CA 1
ATOM 748 C C . THR A 1 90 ? -25.678 1.746 30.123 1.00 63.69 90 THR A C 1
ATOM 750 O O . THR A 1 90 ? -25.807 1.123 31.175 1.00 63.69 90 THR A O 1
ATOM 753 N N . ASN A 1 91 ? -24.978 1.257 29.092 1.00 65.44 91 ASN A N 1
ATOM 754 C CA . ASN A 1 91 ? -24.394 -0.089 29.104 1.00 65.44 91 ASN A CA 1
ATOM 755 C C . ASN A 1 91 ? -23.174 -0.180 30.039 1.00 65.44 91 ASN A C 1
ATOM 757 O O . ASN A 1 91 ? -23.025 -1.137 30.794 1.00 65.44 91 ASN A O 1
ATOM 761 N N . PHE A 1 92 ? -22.316 0.844 30.043 1.00 58.94 92 PHE A N 1
ATOM 762 C CA . PHE A 1 92 ? -21.076 0.828 30.828 1.00 58.94 92 PHE A CA 1
ATOM 763 C C . PHE A 1 92 ? -21.256 1.313 32.277 1.00 58.94 92 PHE A C 1
ATOM 765 O O . PHE A 1 92 ? -20.573 0.841 33.190 1.00 58.94 92 PHE A O 1
ATOM 772 N N . HIS A 1 93 ? -22.188 2.244 32.511 1.00 60.47 93 HIS A N 1
ATOM 773 C CA . HIS A 1 93 ? -22.379 2.906 33.807 1.00 60.47 93 HIS A CA 1
ATOM 774 C C . HIS A 1 93 ? -23.846 2.949 34.273 1.00 60.47 93 HIS A C 1
ATOM 776 O O . HIS A 1 93 ? -24.211 3.795 35.094 1.00 60.47 93 HIS A O 1
ATOM 782 N N . GLY A 1 94 ? -24.680 1.997 33.835 1.00 61.91 94 GLY A N 1
ATOM 783 C CA . GLY A 1 94 ? -26.111 1.926 34.167 1.00 61.91 94 GLY A CA 1
ATOM 784 C C . GLY A 1 94 ? -26.433 2.011 35.663 1.00 61.91 94 GLY A C 1
ATOM 785 O O . GLY A 1 94 ? -27.375 2.701 36.043 1.00 61.91 94 GLY A O 1
ATOM 786 N N . LYS A 1 95 ? -25.600 1.423 36.537 1.00 63.19 95 LYS A N 1
ATOM 787 C CA . LYS A 1 95 ? -25.759 1.531 38.002 1.00 63.19 95 LYS A CA 1
ATOM 788 C C . LYS A 1 95 ? -25.592 2.969 38.520 1.00 63.19 95 LYS A C 1
ATOM 790 O O . LYS A 1 95 ? -26.320 3.371 39.417 1.00 63.19 95 LYS A O 1
ATOM 795 N N . LYS A 1 96 ? -24.673 3.759 37.950 1.00 61.28 96 LYS A N 1
ATOM 796 C CA . LYS A 1 96 ? -24.436 5.161 38.355 1.00 61.28 96 LYS A CA 1
ATOM 797 C C . LYS A 1 96 ? -25.543 6.089 37.840 1.00 61.28 96 LYS A C 1
ATOM 799 O O . LYS A 1 96 ? -25.978 6.981 38.560 1.00 61.28 96 LYS A O 1
ATOM 804 N N . ILE A 1 97 ? -26.044 5.837 36.629 1.00 65.31 97 ILE A N 1
ATOM 805 C CA . ILE A 1 97 ? -27.187 6.567 36.055 1.00 65.31 97 ILE A CA 1
ATOM 806 C C . ILE A 1 97 ? -28.473 6.266 36.837 1.00 65.31 97 ILE A C 1
ATOM 808 O O . ILE A 1 97 ? -29.240 7.184 37.114 1.00 65.31 97 ILE A O 1
ATOM 812 N N . LEU A 1 98 ? -28.676 5.015 37.267 1.00 65.81 98 LEU A N 1
ATOM 813 C CA . LEU A 1 98 ? -29.778 4.632 38.156 1.00 65.81 98 LEU A CA 1
ATOM 814 C C . LEU A 1 98 ? -29.742 5.383 39.488 1.00 65.81 98 LEU A C 1
ATOM 816 O O . LEU A 1 98 ? -30.786 5.823 39.947 1.00 65.81 98 LEU A O 1
ATOM 820 N N . VAL A 1 99 ? -28.562 5.583 40.084 1.00 67.81 99 VAL A N 1
ATOM 821 C CA . VAL A 1 99 ? -28.422 6.375 41.320 1.00 67.81 99 VAL A CA 1
ATOM 822 C C . VAL A 1 99 ? -28.826 7.833 41.090 1.00 67.81 99 VAL A C 1
ATOM 824 O O . VAL A 1 99 ? -29.547 8.395 41.908 1.00 67.81 99 VAL A O 1
ATOM 827 N N . ILE A 1 100 ? -28.430 8.437 39.965 1.00 68.25 100 ILE A N 1
ATOM 828 C CA . ILE A 1 100 ? -28.836 9.809 39.615 1.00 68.25 100 ILE A CA 1
ATOM 829 C C . ILE A 1 100 ? -30.353 9.886 39.406 1.00 68.25 100 ILE A C 1
ATOM 831 O O . ILE A 1 100 ? -31.002 10.755 39.985 1.00 68.25 100 ILE A O 1
ATOM 835 N N . LEU A 1 101 ? -30.928 8.963 38.629 1.00 70.25 101 LEU A N 1
ATOM 836 C CA . LEU A 1 101 ? -32.375 8.885 38.409 1.00 70.25 101 LEU A CA 1
ATOM 837 C C . LEU A 1 101 ? -33.140 8.668 39.718 1.00 70.25 101 LEU A C 1
ATOM 839 O O . LEU A 1 101 ? -34.186 9.278 39.908 1.00 70.25 101 LEU A O 1
ATOM 843 N N . LEU A 1 102 ? -32.605 7.862 40.637 1.00 73.69 102 LEU A N 1
ATOM 844 C CA . LEU A 1 102 ? -33.194 7.616 41.952 1.00 73.69 102 LEU A CA 1
ATOM 845 C C . LEU A 1 102 ? -33.142 8.867 42.836 1.00 73.69 102 LEU A C 1
ATOM 847 O O . LEU A 1 102 ? -34.130 9.175 43.489 1.00 73.69 102 LEU A O 1
ATOM 851 N N . ILE A 1 103 ? -32.050 9.638 42.808 1.00 71.56 103 ILE A N 1
ATOM 852 C CA . ILE A 1 103 ? -31.957 10.928 43.514 1.00 71.56 103 ILE A CA 1
ATOM 853 C C . ILE A 1 103 ? -32.971 11.934 42.953 1.00 71.56 103 ILE A C 1
ATOM 855 O O . ILE A 1 103 ? -33.655 12.607 43.725 1.00 71.56 103 ILE A O 1
ATOM 859 N N . VAL A 1 104 ? -33.105 12.017 41.624 1.00 74.56 104 VAL A N 1
ATOM 860 C CA . VAL A 1 104 ? -34.105 12.882 40.973 1.00 74.56 104 VAL A CA 1
ATOM 861 C C . VAL A 1 104 ? -35.522 12.443 41.348 1.00 74.56 104 VAL A C 1
ATOM 863 O O . VAL A 1 104 ? -36.352 13.282 41.690 1.00 74.56 104 VAL A O 1
ATOM 866 N N . TRP A 1 105 ? -35.789 11.135 41.334 1.00 77.69 105 TRP A N 1
ATOM 867 C CA . TRP A 1 105 ? -37.094 10.565 41.660 1.00 77.69 105 TRP A CA 1
ATOM 868 C C . TRP A 1 105 ? -37.473 10.788 43.129 1.00 77.69 105 TRP A C 1
ATOM 870 O O . TRP A 1 105 ? -38.568 11.271 43.402 1.00 77.69 105 TRP A O 1
ATOM 880 N N . VAL A 1 106 ? -36.554 10.540 44.070 1.00 77.69 106 VAL A N 1
ATOM 881 C CA . VAL A 1 106 ? -36.755 10.816 45.505 1.00 77.69 106 VAL A CA 1
ATOM 882 C C . VAL A 1 106 ? -37.008 12.305 45.744 1.00 77.69 106 VAL A C 1
ATOM 884 O O . VAL A 1 106 ? -37.922 12.659 46.484 1.00 77.69 106 VAL A O 1
ATOM 887 N N . GLY A 1 107 ? -36.250 13.189 45.088 1.00 70.81 107 GLY A N 1
ATOM 888 C CA . GLY A 1 107 ? -36.474 14.630 45.191 1.00 70.81 107 GLY A CA 1
ATOM 889 C C . GLY A 1 107 ? -37.852 15.056 44.674 1.00 70.81 107 GLY A C 1
ATOM 890 O O . GLY A 1 107 ? -38.499 15.898 45.293 1.00 70.81 107 GLY A O 1
ATOM 891 N N . LEU A 1 108 ? -38.317 14.457 43.573 1.00 76.25 108 LEU A N 1
ATOM 892 C CA . LEU A 1 108 ? -39.613 14.765 42.968 1.00 76.25 108 LEU A CA 1
ATOM 893 C C . LEU A 1 108 ? -40.775 14.269 43.843 1.00 76.25 108 LEU A C 1
ATOM 895 O O . LEU A 1 108 ? -41.707 15.024 44.107 1.00 76.25 108 LEU A O 1
ATOM 899 N N . VAL A 1 109 ? -40.685 13.039 44.360 1.00 79.19 109 VAL A N 1
ATOM 900 C CA . VAL A 1 109 ? -41.685 12.451 45.272 1.00 79.19 109 VAL A CA 1
ATOM 901 C C . VAL A 1 109 ? -41.812 13.258 46.565 1.00 79.19 109 VAL A C 1
ATOM 903 O O . VAL A 1 109 ? -42.922 13.450 47.048 1.00 79.19 109 VAL A O 1
ATOM 906 N N . CYS A 1 110 ? -40.707 13.780 47.106 1.00 73.69 110 CYS A N 1
ATOM 907 C CA . CYS A 1 110 ? -40.745 14.645 48.287 1.00 73.69 110 CYS A CA 1
ATOM 908 C C . CYS A 1 110 ? -41.328 16.042 48.003 1.00 73.69 110 CYS A C 1
ATOM 910 O O . CYS A 1 110 ? -41.914 16.640 48.901 1.00 73.69 110 CYS A O 1
ATOM 912 N N . ALA A 1 111 ? -41.173 16.577 46.787 1.00 68.50 111 ALA A N 1
ATOM 913 C CA . ALA A 1 111 ? -41.630 17.925 46.435 1.00 68.50 111 ALA A CA 1
ATOM 914 C C . ALA A 1 111 ? -43.137 18.000 46.122 1.00 68.50 111 ALA A C 1
ATOM 916 O O . ALA A 1 111 ? -43.781 18.994 46.456 1.00 68.50 111 ALA A O 1
ATOM 917 N N . LEU A 1 112 ? -43.704 16.949 45.518 1.00 72.12 112 LEU A N 1
ATOM 918 C CA . LEU A 1 112 ? -45.118 16.881 45.119 1.00 72.12 112 LEU A CA 1
ATOM 919 C C . LEU A 1 112 ? -46.127 17.135 46.266 1.00 72.12 112 LEU A C 1
ATOM 921 O O . LEU A 1 112 ? -46.961 18.025 46.108 1.00 72.12 112 LEU A O 1
ATOM 925 N N . PRO A 1 113 ? -46.054 16.460 47.432 1.00 73.31 113 PRO A N 1
ATOM 926 C CA . PRO A 1 113 ? -47.016 16.678 48.522 1.00 73.31 113 PRO A CA 1
ATOM 927 C C . PRO A 1 113 ? -46.876 18.053 49.201 1.00 73.31 113 PRO A C 1
ATOM 929 O O . PRO A 1 113 ? -47.825 18.558 49.804 1.00 73.31 113 PRO A O 1
ATOM 932 N N . ILE A 1 114 ? -45.703 18.689 49.103 1.00 66.50 114 ILE A N 1
ATOM 933 C CA . ILE A 1 114 ? -45.461 20.033 49.653 1.00 66.50 114 ILE A CA 1
ATOM 934 C C . ILE A 1 114 ? -46.108 21.102 48.756 1.00 66.50 114 ILE A C 1
ATOM 936 O O . ILE A 1 114 ? -46.641 22.087 49.267 1.00 66.50 114 ILE A O 1
ATOM 940 N N . LEU A 1 115 ? -46.112 20.891 47.434 1.00 63.19 115 LEU A N 1
ATOM 941 C CA . LEU A 1 115 ? -46.782 21.777 46.475 1.00 63.19 115 LEU A CA 1
ATOM 942 C C . LEU A 1 115 ? -48.312 21.721 46.598 1.00 63.19 115 LEU A C 1
ATOM 944 O O . LEU A 1 115 ? -48.976 22.744 46.470 1.00 63.19 115 LEU A O 1
ATOM 948 N N . GLU A 1 116 ? -48.866 20.539 46.872 1.00 69.31 116 GLU A N 1
ATOM 949 C CA . GLU A 1 116 ? -50.318 20.322 46.949 1.00 69.31 116 GLU A CA 1
ATOM 950 C C . GLU A 1 116 ? -50.944 20.930 48.218 1.00 69.31 116 GLU A C 1
ATOM 952 O O . GLU A 1 116 ? -52.122 21.280 48.239 1.00 69.31 116 GLU A O 1
ATOM 957 N N . THR A 1 117 ? -50.147 21.107 49.277 1.00 69.81 117 THR A N 1
ATOM 958 C CA . THR A 1 117 ? -50.615 21.620 50.574 1.00 69.81 117 THR A CA 1
ATOM 959 C C . THR A 1 117 ? -50.469 23.133 50.740 1.00 69.81 117 THR A C 1
ATOM 961 O O . THR A 1 117 ? -51.197 23.709 51.544 1.00 69.81 117 THR A O 1
ATOM 964 N N . ASN A 1 118 ? -49.564 23.800 50.010 1.00 66.56 118 ASN A N 1
ATOM 965 C CA . ASN A 1 118 ? -49.297 25.235 50.177 1.00 66.56 118 ASN A CA 1
ATOM 966 C C . ASN A 1 118 ? -48.901 25.923 48.849 1.00 66.56 118 ASN A C 1
ATOM 968 O O . ASN A 1 118 ? -47.712 25.985 48.523 1.00 66.56 118 ASN A O 1
ATOM 972 N N . PRO A 1 119 ? -49.851 26.533 48.112 1.00 66.44 119 PRO A N 1
ATOM 973 C CA . PRO A 1 119 ? -49.578 27.152 46.807 1.00 66.44 119 PRO A CA 1
ATOM 974 C C . PRO A 1 119 ? -48.675 28.400 46.880 1.00 66.44 119 PRO A C 1
ATOM 976 O O . PRO A 1 119 ? -48.070 28.799 45.892 1.00 66.44 119 PRO A O 1
ATOM 979 N N . SER A 1 120 ? -48.506 29.018 48.054 1.00 69.69 120 SER A N 1
ATOM 980 C CA . SER A 1 120 ? -47.575 30.144 48.244 1.00 69.69 120 SER A CA 1
ATOM 981 C C . SER A 1 120 ? -46.098 29.726 48.314 1.00 69.69 120 SER A C 1
ATOM 983 O O . SER A 1 120 ? -45.215 30.583 48.250 1.00 69.69 120 SER A O 1
ATOM 985 N N . LEU A 1 121 ? -45.812 28.423 48.436 1.00 64.94 121 LEU A N 1
ATOM 986 C CA . LEU A 1 121 ? -44.460 27.869 48.559 1.00 64.94 121 LEU A CA 1
ATOM 987 C C . LEU A 1 121 ? -43.925 27.263 47.250 1.00 64.94 121 LEU A C 1
ATOM 989 O O . LEU A 1 121 ? -42.825 26.710 47.247 1.00 64.94 121 LEU A O 1
ATOM 993 N N . GLU A 1 122 ? -44.635 27.420 46.129 1.00 63.03 122 GLU A N 1
ATOM 994 C CA . GLU A 1 122 ? -44.217 26.903 44.817 1.00 63.03 122 GLU A CA 1
ATOM 995 C C . GLU A 1 122 ? -42.794 27.338 44.435 1.00 63.03 122 GLU A C 1
ATOM 997 O O . GLU A 1 122 ? -41.950 26.510 44.090 1.00 63.03 122 GLU A O 1
ATOM 1002 N N . ILE A 1 123 ? -42.493 28.635 44.565 1.00 67.88 123 ILE A N 1
ATOM 1003 C CA . ILE A 1 123 ? -41.191 29.211 44.205 1.00 67.88 123 ILE A CA 1
ATOM 1004 C C . ILE A 1 123 ? -40.055 28.678 45.103 1.00 67.88 123 ILE A C 1
ATOM 1006 O O . ILE A 1 123 ? -39.062 28.196 44.553 1.00 67.88 123 ILE A O 1
ATOM 1010 N N . PRO A 1 124 ? -40.140 28.716 46.452 1.00 74.62 124 PRO A N 1
ATOM 1011 C CA . PRO A 1 124 ? -39.072 28.205 47.315 1.00 74.62 124 PRO A CA 1
ATOM 1012 C C . PRO A 1 124 ? -38.905 26.680 47.269 1.00 74.62 124 PRO A C 1
ATOM 1014 O O . PRO A 1 124 ? -37.775 26.208 47.400 1.00 74.62 124 PRO A O 1
ATOM 1017 N N . VAL A 1 125 ? -39.966 25.899 47.033 1.00 69.19 125 VAL A N 1
ATOM 1018 C CA . VAL A 1 125 ? -39.854 24.437 46.857 1.00 69.19 125 VAL A CA 1
ATOM 1019 C C . VAL A 1 125 ? -39.185 24.105 45.526 1.00 69.19 125 VAL A C 1
ATOM 1021 O O . VAL A 1 125 ? -38.292 23.257 45.494 1.00 69.19 125 VAL A O 1
ATOM 1024 N N . LEU A 1 126 ? -39.525 24.820 44.448 1.00 66.81 126 LEU A N 1
ATOM 1025 C CA . LEU A 1 126 ? -38.848 24.677 43.159 1.00 66.81 126 LEU A CA 1
ATOM 1026 C C . LEU A 1 126 ? -37.371 25.080 43.266 1.00 66.81 126 LEU A C 1
ATOM 1028 O O . LEU A 1 126 ? -36.504 24.344 42.803 1.00 66.81 126 LEU A O 1
ATOM 1032 N N . PHE A 1 127 ? -37.061 26.197 43.932 1.00 73.00 127 PHE A N 1
ATOM 1033 C CA . PHE A 1 127 ? -35.678 26.622 44.173 1.00 73.00 127 PHE A CA 1
ATOM 1034 C C . PHE A 1 127 ? -34.911 25.626 45.048 1.00 73.00 127 PHE A C 1
ATOM 1036 O O . PHE A 1 127 ? -33.755 25.327 44.761 1.00 73.00 127 PHE A O 1
ATOM 1043 N N . GLY A 1 128 ? -35.548 25.076 46.085 1.00 73.00 128 GLY A N 1
ATOM 1044 C CA . GLY A 1 128 ? -34.979 24.045 46.951 1.00 73.00 128 GLY A CA 1
ATOM 1045 C C . GLY A 1 128 ? -34.728 22.733 46.210 1.00 73.00 128 GLY A C 1
ATOM 1046 O O . GLY A 1 128 ? -33.674 22.126 46.388 1.00 73.00 128 GLY A O 1
ATOM 1047 N N . PHE A 1 129 ? -35.639 22.333 45.322 1.00 69.88 129 PHE A N 1
ATOM 1048 C CA . PHE A 1 129 ? -35.490 21.166 44.454 1.00 69.88 129 PHE A CA 1
ATOM 1049 C C . PHE A 1 129 ? -34.391 21.375 43.410 1.00 69.88 129 PHE A C 1
ATOM 1051 O O . PHE A 1 129 ? -33.532 20.511 43.259 1.00 69.88 129 PHE A O 1
ATOM 1058 N N . VAL A 1 130 ? -34.343 22.537 42.753 1.00 70.56 130 VAL A N 1
ATOM 1059 C CA . VAL A 1 130 ? -33.255 22.909 41.834 1.00 70.56 130 VAL A CA 1
ATOM 1060 C C . VAL A 1 130 ? -31.924 22.974 42.579 1.00 70.56 130 VAL A C 1
ATOM 1062 O O . VAL A 1 130 ? -30.919 22.511 42.052 1.00 70.56 130 VAL A O 1
ATOM 1065 N N . TYR A 1 131 ? -31.897 23.469 43.817 1.00 74.25 131 TYR A N 1
ATOM 1066 C CA . TYR A 1 131 ? -30.700 23.497 44.654 1.00 74.25 131 TYR A CA 1
ATOM 1067 C C . TYR A 1 131 ? -30.279 22.100 45.126 1.00 74.25 131 TYR A C 1
ATOM 1069 O O . TYR A 1 131 ? -29.087 21.816 45.151 1.00 74.25 131 TYR A O 1
ATOM 1077 N N . LEU A 1 132 ? -31.214 21.208 45.463 1.00 68.00 132 LEU A N 1
ATOM 1078 C CA . LEU A 1 132 ? -30.938 19.811 45.820 1.00 68.00 132 LEU A CA 1
ATOM 1079 C C . LEU A 1 132 ? -30.491 18.993 44.610 1.00 68.00 132 LEU A C 1
ATOM 1081 O O . LEU A 1 132 ? -29.541 18.226 44.732 1.00 68.00 132 LEU A O 1
ATOM 1085 N N . LEU A 1 133 ? -31.105 19.200 43.443 1.00 64.75 133 LEU A N 1
ATOM 1086 C CA . LEU A 1 133 ? -30.633 18.664 42.170 1.00 64.75 133 LEU A CA 1
ATOM 1087 C C . LEU A 1 133 ? -29.250 19.202 41.855 1.00 64.75 133 LEU A C 1
ATOM 1089 O O . LEU A 1 133 ? -28.368 18.415 41.554 1.00 64.75 133 LEU A O 1
ATOM 1093 N N . TYR A 1 134 ? -29.028 20.509 41.979 1.00 71.75 134 TYR A N 1
ATOM 1094 C CA . TYR A 1 134 ? -27.727 21.127 41.765 1.00 71.75 134 TYR A CA 1
ATOM 1095 C C . TYR A 1 134 ? -26.695 20.616 42.764 1.00 71.75 134 TYR A C 1
ATOM 1097 O O . TYR A 1 134 ? -25.577 20.345 42.361 1.00 71.75 134 TYR A O 1
ATOM 1105 N N . LYS A 1 135 ? -27.037 20.434 44.043 1.00 67.38 135 LYS A N 1
ATOM 1106 C CA . LYS A 1 135 ? -26.134 19.931 45.085 1.00 67.38 135 LYS A CA 1
ATOM 1107 C C . LYS A 1 135 ? -25.859 18.443 44.902 1.00 67.38 135 LYS A C 1
ATOM 1109 O O . LYS A 1 135 ? -24.707 18.058 44.991 1.00 67.38 135 LYS A O 1
ATOM 1114 N N . GLY A 1 136 ? -26.864 17.634 44.575 1.00 64.06 136 GLY A N 1
ATOM 1115 C CA . GLY A 1 136 ? -26.723 16.217 44.237 1.00 64.06 136 GLY A CA 1
ATOM 1116 C C . GLY A 1 136 ? -25.911 16.015 42.959 1.00 64.06 136 GLY A C 1
ATOM 1117 O O . GLY A 1 136 ? -24.933 15.267 42.971 1.00 64.06 136 GLY A O 1
ATOM 1118 N N . LEU A 1 137 ? -26.223 16.765 41.893 1.00 56.00 137 LEU A N 1
ATOM 1119 C CA . LEU A 1 137 ? -25.387 16.846 40.695 1.00 56.00 137 LEU A CA 1
ATOM 1120 C C . LEU A 1 137 ? -23.992 17.326 41.055 1.00 56.00 137 LEU A C 1
ATOM 1122 O O . LEU A 1 137 ? -23.049 16.744 40.562 1.00 56.00 137 LEU A O 1
ATOM 1126 N N . LYS A 1 138 ? -23.828 18.347 41.899 1.00 61.75 138 LYS A N 1
ATOM 1127 C CA . LYS A 1 138 ? -22.525 18.906 42.274 1.00 61.75 138 LYS A CA 1
ATOM 1128 C C . LYS A 1 138 ? -21.710 17.930 43.106 1.00 61.75 138 LYS A C 1
ATOM 1130 O O . LYS A 1 138 ? -20.521 17.858 42.867 1.00 61.75 138 LYS A O 1
ATOM 1135 N N . THR A 1 139 ? -22.304 17.160 44.016 1.00 60.53 139 THR A N 1
ATOM 1136 C CA . THR A 1 139 ? -21.615 16.125 44.806 1.00 60.53 139 THR A CA 1
ATOM 1137 C C . THR A 1 139 ? -21.162 14.964 43.920 1.00 60.53 139 THR A C 1
ATOM 1139 O O . THR A 1 139 ? -20.061 14.445 44.095 1.00 60.53 139 THR A O 1
ATOM 1142 N N . ILE A 1 140 ? -21.967 14.608 42.916 1.00 53.59 140 ILE A N 1
ATOM 1143 C CA . ILE A 1 140 ? -21.615 13.612 41.894 1.00 53.59 140 ILE A CA 1
ATOM 1144 C C . ILE A 1 140 ? -20.606 14.191 40.884 1.00 53.59 140 ILE A C 1
ATOM 1146 O O . ILE A 1 140 ? -19.671 13.504 40.493 1.00 53.59 140 ILE A O 1
ATOM 1150 N N . MET A 1 141 ? -20.723 15.467 40.515 1.00 44.97 141 MET A N 1
ATOM 1151 C CA . MET A 1 141 ? -19.807 16.192 39.626 1.00 44.97 141 MET A CA 1
ATOM 1152 C C . MET A 1 141 ? -18.499 16.603 40.318 1.00 44.97 141 MET A C 1
ATOM 1154 O O . MET A 1 141 ? -17.527 16.898 39.635 1.00 44.97 141 MET A O 1
ATOM 1158 N N . SER A 1 142 ? -18.440 16.634 41.651 1.00 51.19 142 SER A N 1
ATOM 1159 C CA . SER A 1 142 ? -17.219 16.905 42.424 1.00 51.19 142 SER A CA 1
ATOM 1160 C C . SER A 1 142 ? -16.412 15.642 42.734 1.00 51.19 142 SER A C 1
ATOM 1162 O O . SER A 1 142 ? -15.291 15.738 43.219 1.00 51.19 142 SER A O 1
ATOM 1164 N N . GLN A 1 143 ? -16.971 14.458 42.468 1.00 53.97 143 GLN A N 1
ATOM 1165 C CA . GLN A 1 143 ? -16.216 13.209 42.326 1.00 53.97 143 GLN A CA 1
ATOM 1166 C C . GLN A 1 143 ? -15.550 13.171 40.929 1.00 53.97 143 GLN A C 1
ATOM 1168 O O . GLN A 1 143 ? -15.926 13.988 40.086 1.00 53.97 143 GLN A O 1
ATOM 1173 N N . PRO A 1 144 ? -14.596 12.260 40.620 1.00 43.00 144 PRO A N 1
ATOM 1174 C CA . PRO A 1 144 ? -13.863 12.219 39.334 1.00 43.00 144 PRO A CA 1
ATOM 1175 C C . PRO A 1 144 ? -14.736 11.995 38.075 1.00 43.00 144 PRO A C 1
ATOM 1177 O O . PRO A 1 144 ? -14.227 11.725 37.000 1.00 43.00 144 PRO A O 1
ATOM 1180 N N . LEU A 1 145 ? -16.054 12.145 38.183 1.00 39.72 145 LEU A N 1
ATOM 1181 C CA . LEU A 1 145 ? -17.065 11.947 37.160 1.00 39.72 145 LEU A CA 1
ATOM 1182 C C . LEU A 1 145 ? -17.281 13.161 36.244 1.00 39.72 145 LEU A C 1
ATOM 1184 O O . LEU A 1 145 ? -17.729 12.953 35.128 1.00 39.72 145 LEU A O 1
ATOM 1188 N N . ALA A 1 146 ? -17.000 14.412 36.644 1.00 37.41 146 ALA A N 1
ATOM 1189 C CA . ALA A 1 146 ? -17.234 15.577 35.763 1.00 37.41 146 ALA A CA 1
ATOM 1190 C C . ALA A 1 146 ? -16.150 15.767 34.692 1.00 37.41 146 ALA A C 1
ATOM 1192 O O . ALA A 1 146 ? -16.452 16.183 33.570 1.00 37.41 146 ALA A O 1
ATOM 1193 N N . ALA A 1 147 ? -14.903 15.416 35.020 1.00 46.66 147 ALA A N 1
ATOM 1194 C CA . ALA A 1 147 ? -13.843 15.288 34.026 1.00 46.66 147 ALA A CA 1
ATOM 1195 C C . ALA A 1 147 ? -14.199 14.188 33.012 1.00 46.66 147 ALA A C 1
ATOM 1197 O O . ALA A 1 147 ? -14.029 14.379 31.813 1.00 46.66 147 ALA A O 1
ATOM 1198 N N . GLU A 1 148 ? -14.808 13.091 33.467 1.00 44.94 148 GLU A N 1
ATOM 1199 C CA . GLU A 1 148 ? -15.266 12.004 32.605 1.00 44.94 148 GLU A CA 1
ATOM 1200 C C . GLU A 1 148 ? -16.546 12.359 31.808 1.00 44.94 148 GLU A C 1
ATOM 1202 O O . GLU A 1 148 ? -16.597 12.092 30.616 1.00 44.94 148 GLU A O 1
ATOM 1207 N N . LEU A 1 149 ? -17.539 13.061 32.379 1.00 35.25 149 LEU A N 1
ATOM 1208 C CA . LEU A 1 149 ? -18.814 13.431 31.721 1.00 35.25 149 LEU A CA 1
ATOM 1209 C C . LEU A 1 149 ? -18.688 14.440 30.587 1.00 35.25 149 LEU A C 1
ATOM 1211 O O . LEU A 1 149 ? -19.357 14.301 29.559 1.00 35.25 149 LEU A O 1
ATOM 1215 N N . LYS A 1 150 ? -17.801 15.424 30.732 1.00 39.09 150 LYS A N 1
ATOM 1216 C CA . LYS A 1 150 ? -17.455 16.330 29.629 1.00 39.09 150 LYS A CA 1
ATOM 1217 C C . LYS A 1 150 ? -16.726 15.581 28.502 1.00 39.09 150 LYS A C 1
ATOM 1219 O O . LYS A 1 150 ? -16.901 15.921 27.335 1.00 39.09 150 LYS A O 1
ATOM 1224 N N . THR A 1 151 ? -16.002 14.520 28.859 1.00 40.81 151 THR A N 1
ATOM 1225 C CA . THR A 1 151 ? -15.362 13.563 27.942 1.00 40.81 151 THR A CA 1
ATOM 1226 C C . THR A 1 151 ? -16.349 12.513 27.396 1.00 40.81 151 THR A C 1
ATOM 1228 O O . THR A 1 151 ? -16.052 11.890 26.387 1.00 40.81 151 THR A O 1
ATOM 1231 N N . TYR A 1 152 ? -17.534 12.334 28.004 1.00 40.78 152 TYR A N 1
ATOM 1232 C CA . TYR A 1 152 ? -18.598 11.414 27.559 1.00 40.78 152 TYR A CA 1
ATOM 1233 C C . TYR A 1 152 ? -19.571 12.035 26.538 1.00 40.78 152 TYR A C 1
ATOM 1235 O O . TYR A 1 152 ? -20.191 11.308 25.762 1.00 40.78 152 TYR A O 1
ATOM 1243 N N . LEU A 1 153 ? -19.738 13.365 26.538 1.00 38.97 153 LEU A N 1
ATOM 1244 C CA . LEU A 1 153 ? -20.573 14.096 25.565 1.00 38.97 153 LEU A CA 1
ATOM 1245 C C . LEU A 1 153 ? -19.804 14.513 24.302 1.00 38.97 153 LEU A C 1
ATOM 1247 O O . LEU A 1 153 ? -20.410 14.762 23.260 1.00 38.97 153 LEU A O 1
ATOM 1251 N N . GLN A 1 154 ? -18.477 14.570 24.382 1.00 43.56 154 GLN A N 1
ATOM 1252 C CA . GLN A 1 154 ? -17.598 14.648 23.221 1.00 43.56 154 GLN A CA 1
ATOM 1253 C C . GLN A 1 154 ? -17.170 13.220 22.867 1.00 43.56 154 GLN A C 1
ATOM 1255 O O . GLN A 1 154 ? -16.989 12.399 23.757 1.00 43.56 154 GLN A O 1
ATOM 1260 N N . LEU A 1 155 ? -17.035 12.887 21.579 1.00 40.66 155 LEU A N 1
ATOM 1261 C CA . LEU A 1 155 ? -16.344 11.646 21.201 1.00 40.66 155 LEU A CA 1
ATOM 1262 C C . LEU A 1 155 ? -14.998 11.637 21.940 1.00 40.66 155 LEU A C 1
ATOM 1264 O O . LEU A 1 155 ? -14.365 12.695 21.965 1.00 40.66 155 LEU A O 1
ATOM 1268 N N . PRO A 1 156 ? -14.580 10.525 22.570 1.00 44.94 156 PRO A N 1
ATOM 1269 C CA . PRO A 1 156 ? -13.423 10.529 23.451 1.00 44.94 156 PRO A CA 1
ATOM 1270 C C . PRO A 1 156 ? -12.205 11.056 22.688 1.00 44.94 156 PRO A C 1
ATOM 1272 O O . PRO A 1 156 ? -11.670 10.408 21.789 1.00 44.94 156 PRO A O 1
ATOM 1275 N N . SER A 1 157 ? -11.787 12.280 23.011 1.00 45.81 157 SER A N 1
ATOM 1276 C CA . SER A 1 157 ? -10.559 12.854 22.485 1.00 45.81 157 SER A CA 1
ATOM 1277 C C . SER A 1 157 ? -9.414 12.243 23.288 1.00 45.81 157 SER A C 1
ATOM 1279 O O . SER A 1 157 ? -8.994 12.792 24.310 1.00 45.81 157 SER A O 1
ATOM 1281 N N . TYR A 1 158 ? -8.910 11.090 22.846 1.00 52.00 158 TYR A N 1
ATOM 1282 C CA . TYR A 1 158 ? -7.801 10.365 23.486 1.00 52.00 158 TYR A CA 1
ATOM 1283 C C . TYR A 1 158 ? -6.444 11.095 23.407 1.00 52.00 158 TYR A C 1
ATOM 1285 O O . TYR A 1 158 ? -5.405 10.513 23.692 1.00 52.00 158 TYR A O 1
ATOM 1293 N N . GLN A 1 159 ? -6.433 12.388 23.071 1.00 42.25 159 GLN A N 1
ATOM 1294 C CA . GLN A 1 159 ? -5.232 13.223 23.053 1.00 42.25 159 GLN A CA 1
ATOM 1295 C C . GLN A 1 159 ? -4.702 13.571 24.454 1.00 42.25 159 GLN A C 1
ATOM 1297 O O . GLN A 1 159 ? -3.547 13.970 24.561 1.00 42.25 159 GLN A O 1
ATOM 1302 N N . LYS A 1 160 ? -5.509 13.465 25.526 1.00 46.28 160 LYS A N 1
ATOM 1303 C CA . LYS A 1 160 ? -5.098 13.939 26.869 1.00 46.28 160 LYS A CA 1
ATOM 1304 C C . LYS A 1 160 ? -5.129 12.913 28.000 1.00 46.28 160 LYS A C 1
ATOM 1306 O O . LYS A 1 160 ? -4.588 13.199 29.062 1.00 46.28 160 LYS A O 1
ATOM 1311 N N . HIS A 1 161 ? -5.674 11.718 27.778 1.00 44.75 161 HIS A N 1
ATOM 1312 C CA . HIS A 1 161 ? -5.671 10.653 28.779 1.00 44.75 161 HIS A CA 1
ATOM 1313 C C . HIS A 1 161 ? -5.332 9.315 28.122 1.00 44.75 161 HIS A C 1
ATOM 1315 O O . HIS A 1 161 ? -6.171 8.683 27.483 1.00 44.75 161 HIS A O 1
ATOM 1321 N N . LEU A 1 162 ? -4.076 8.904 28.307 1.00 43.09 162 LEU A N 1
ATOM 1322 C CA . LEU A 1 162 ? -3.600 7.526 28.210 1.00 43.09 162 LEU A CA 1
ATOM 1323 C C . LEU A 1 162 ? -4.316 6.685 29.284 1.00 43.09 162 LEU A C 1
ATOM 1325 O O . LEU A 1 162 ? -3.734 6.331 30.305 1.00 43.09 162 LEU A O 1
ATOM 1329 N N . GLY A 1 163 ? -5.609 6.424 29.089 1.00 49.78 163 GLY A N 1
ATOM 1330 C CA . GLY A 1 163 ? -6.296 5.331 29.772 1.00 49.78 163 GLY A CA 1
ATOM 1331 C C . GLY A 1 163 ? -5.662 4.028 29.305 1.00 49.78 163 GLY A C 1
ATOM 1332 O O . GLY A 1 163 ? -5.291 3.901 28.138 1.00 49.78 163 GLY A O 1
ATOM 1333 N N . THR A 1 164 ? -5.438 3.095 30.217 1.00 65.75 164 THR A N 1
ATOM 1334 C CA . THR A 1 164 ? -4.652 1.886 29.940 1.00 65.75 164 THR A CA 1
ATOM 1335 C C . THR A 1 164 ? -5.183 1.136 28.702 1.00 65.75 164 THR A C 1
ATOM 1337 O O . THR A 1 164 ? -6.386 1.105 28.451 1.00 65.75 164 THR A O 1
ATOM 1340 N N . VAL A 1 165 ? -4.298 0.511 27.914 1.00 68.75 165 VAL A N 1
ATOM 1341 C CA . VAL A 1 165 ? -4.631 -0.307 26.718 1.00 68.75 165 VAL A CA 1
ATOM 1342 C C . VAL A 1 165 ? -5.883 -1.196 26.900 1.00 68.75 165 VAL A C 1
ATOM 1344 O O . VAL A 1 165 ? -6.733 -1.225 26.002 1.00 68.75 165 VAL A O 1
ATOM 1347 N N . PRO A 1 166 ? -6.081 -1.862 28.060 1.00 73.06 166 PRO A N 1
ATOM 1348 C CA . PRO A 1 166 ? -7.277 -2.664 28.313 1.00 73.06 166 PRO A CA 1
ATOM 1349 C C . PRO A 1 166 ? -8.582 -1.853 28.355 1.00 73.06 166 PRO A C 1
ATOM 1351 O O . PRO A 1 166 ? -9.610 -2.332 27.876 1.00 73.06 166 PRO A O 1
ATOM 1354 N N . GLU A 1 167 ? -8.567 -0.630 28.893 1.00 73.38 167 GLU A N 1
ATOM 1355 C CA . GLU A 1 167 ? -9.746 0.246 28.935 1.00 73.38 167 GLU A CA 1
ATOM 1356 C C . GLU A 1 167 ? -10.148 0.698 27.532 1.00 73.38 167 GLU A C 1
ATOM 1358 O O . GLU A 1 167 ? -11.331 0.654 27.190 1.00 73.38 167 GLU A O 1
ATOM 1363 N N . MET A 1 168 ? -9.171 1.066 26.695 1.00 73.88 168 MET A N 1
ATOM 1364 C CA . MET A 1 168 ? -9.420 1.395 25.288 1.00 73.88 168 MET A CA 1
ATOM 1365 C C . MET A 1 168 ? -10.045 0.207 24.550 1.00 73.88 168 MET A C 1
ATOM 1367 O O . MET A 1 168 ? -11.109 0.360 23.950 1.00 73.88 168 MET A O 1
ATOM 1371 N N . SER A 1 169 ? -9.458 -0.990 24.665 1.00 78.44 169 SER A N 1
ATOM 1372 C CA . SER A 1 169 ? -10.014 -2.201 24.041 1.00 78.44 169 SER A CA 1
ATOM 1373 C C . SER A 1 169 ? -11.447 -2.481 24.510 1.00 78.44 169 SER A C 1
ATOM 1375 O O . SER A 1 169 ? -12.330 -2.744 23.691 1.00 78.44 169 SER A O 1
ATOM 1377 N N . LYS A 1 170 ? -11.719 -2.361 25.818 1.00 80.12 170 LYS A N 1
ATOM 1378 C CA . LYS A 1 170 ? -13.055 -2.587 26.389 1.00 80.12 170 LYS A CA 1
ATOM 1379 C C . LYS A 1 170 ? -14.085 -1.580 25.867 1.00 80.12 170 LYS A C 1
ATOM 1381 O O . LYS A 1 170 ? -15.206 -1.968 25.537 1.00 80.12 170 LYS A O 1
ATOM 1386 N N . ASN A 1 171 ? -13.707 -0.307 25.765 1.00 80.31 171 ASN A N 1
ATOM 1387 C CA . ASN A 1 171 ? -14.576 0.752 25.251 1.00 80.31 171 ASN A CA 1
ATOM 1388 C C . ASN A 1 171 ? -14.893 0.550 23.764 1.00 80.31 171 ASN A C 1
ATOM 1390 O O . ASN A 1 171 ? -16.060 0.623 23.376 1.00 80.31 171 ASN A O 1
ATOM 1394 N N . ILE A 1 172 ? -13.883 0.236 22.946 1.00 83.12 172 ILE A N 1
ATOM 1395 C CA . ILE A 1 172 ? -14.066 -0.033 21.513 1.00 83.12 172 ILE A CA 1
ATOM 1396 C C . ILE A 1 172 ? -14.951 -1.267 21.316 1.00 83.12 172 ILE A C 1
ATOM 1398 O O . ILE A 1 172 ? -15.901 -1.210 20.535 1.00 83.12 172 ILE A O 1
ATOM 1402 N N . LYS A 1 173 ? -14.702 -2.357 22.057 1.00 85.19 173 LYS A N 1
ATOM 1403 C CA . LYS A 1 173 ? -15.543 -3.567 22.027 1.00 85.19 173 LYS A CA 1
ATOM 1404 C C . LYS A 1 173 ? -16.998 -3.247 22.369 1.00 85.19 173 LYS A C 1
ATOM 1406 O O . LYS A 1 173 ? -17.889 -3.634 21.617 1.00 85.19 173 LYS A O 1
ATOM 1411 N N . GLY A 1 174 ? -17.238 -2.483 23.437 1.00 81.06 174 GLY A N 1
ATOM 1412 C CA . GLY A 1 174 ? -18.587 -2.068 23.832 1.00 81.06 174 GLY A CA 1
ATOM 1413 C C . GLY A 1 174 ? -19.281 -1.182 22.790 1.00 81.06 174 GLY A C 1
ATOM 1414 O O . GLY A 1 174 ? -20.471 -1.353 22.531 1.00 81.06 174 GLY A O 1
ATOM 1415 N N . LEU A 1 175 ? -18.552 -0.262 22.148 1.00 82.00 175 LEU A N 1
ATOM 1416 C CA . LEU A 1 175 ? -19.093 0.545 21.048 1.00 82.00 175 LEU A CA 1
ATOM 1417 C C . LEU A 1 175 ? -19.426 -0.314 19.826 1.00 82.00 175 LEU A C 1
ATOM 1419 O O . LEU A 1 175 ? -20.506 -0.162 19.258 1.00 82.00 175 LEU A O 1
ATOM 1423 N N . CYS A 1 176 ? -18.545 -1.241 19.448 1.00 84.38 176 CYS A N 1
ATOM 1424 C CA . CYS A 1 176 ? -18.794 -2.172 18.349 1.00 84.38 176 CYS A CA 1
ATOM 1425 C C . CYS A 1 176 ? -20.023 -3.042 18.629 1.00 84.38 176 CYS A C 1
ATOM 1427 O O . CYS A 1 176 ? -20.861 -3.204 17.750 1.00 84.38 176 CYS A O 1
ATOM 1429 N N . GLU A 1 177 ? -20.189 -3.543 19.852 1.00 84.81 177 GLU A N 1
ATOM 1430 C CA . GLU A 1 177 ? -21.363 -4.333 20.238 1.00 84.81 177 GLU A CA 1
ATOM 1431 C C . GLU A 1 177 ? -22.664 -3.533 20.098 1.00 84.81 177 GLU A C 1
ATOM 1433 O O . GLU A 1 177 ? -23.659 -4.018 19.559 1.00 84.81 177 GLU A O 1
ATOM 1438 N N . ILE A 1 178 ? -22.657 -2.274 20.537 1.00 80.81 178 ILE A N 1
ATOM 1439 C CA . ILE A 1 178 ? -23.839 -1.409 20.472 1.00 80.81 178 ILE A CA 1
ATOM 1440 C C . ILE A 1 178 ? -24.164 -1.014 19.029 1.00 80.81 178 ILE A C 1
ATOM 1442 O O . ILE A 1 178 ? -25.342 -0.984 18.656 1.00 80.81 178 ILE A O 1
ATOM 1446 N N . CYS A 1 179 ? -23.145 -0.688 18.231 1.00 78.56 179 CYS A N 1
ATOM 1447 C CA . CYS A 1 179 ? -23.316 -0.189 16.868 1.00 78.56 179 CYS A CA 1
ATOM 1448 C C . CYS A 1 179 ? -23.530 -1.307 15.836 1.00 78.56 179 CYS A C 1
ATOM 1450 O O . CYS A 1 179 ? -24.284 -1.108 14.879 1.00 78.56 179 CYS A O 1
ATOM 1452 N N . LEU A 1 180 ? -22.885 -2.462 16.027 1.00 83.81 180 LEU A N 1
ATOM 1453 C CA . LEU A 1 180 ? -22.816 -3.562 15.057 1.00 83.81 180 LEU A CA 1
ATOM 1454 C C . LEU A 1 180 ? -23.469 -4.859 15.557 1.00 83.81 180 LEU A C 1
ATOM 1456 O O . LEU A 1 180 ? -23.975 -5.634 14.753 1.00 83.81 180 LEU A O 1
ATOM 1460 N N . GLY A 1 181 ? -23.491 -5.102 16.870 1.00 74.12 181 GLY A N 1
ATOM 1461 C CA . GLY A 1 181 ? -23.921 -6.380 17.450 1.00 74.12 181 GLY A CA 1
ATOM 1462 C C . GLY A 1 181 ? -25.427 -6.657 17.402 1.00 74.12 181 GLY A C 1
ATOM 1463 O O . GLY A 1 181 ? -25.849 -7.779 17.673 1.00 74.12 181 GLY A O 1
ATOM 1464 N N . LYS A 1 182 ? -26.260 -5.671 17.045 1.00 70.19 182 LYS A N 1
ATOM 1465 C CA . LYS A 1 182 ? -27.716 -5.849 16.915 1.00 70.19 182 LYS A CA 1
ATOM 1466 C C . LYS A 1 182 ? -28.142 -5.917 15.453 1.00 70.19 182 LYS A C 1
ATOM 1468 O O . LYS A 1 182 ? -27.866 -5.002 14.682 1.00 70.19 182 LYS A O 1
ATOM 1473 N N . ASN A 1 183 ? -28.936 -6.936 15.124 1.00 64.88 183 ASN A N 1
ATOM 1474 C CA . ASN A 1 183 ? -29.652 -7.022 13.853 1.00 64.88 183 ASN A CA 1
ATOM 1475 C C . ASN A 1 183 ? -30.774 -5.986 13.808 1.00 64.88 183 ASN A C 1
ATOM 1477 O O . ASN A 1 183 ? -31.864 -6.192 14.341 1.00 64.88 183 ASN A O 1
ATOM 1481 N N . ILE A 1 184 ? -30.501 -4.847 13.177 1.00 61.56 184 ILE A N 1
ATOM 1482 C CA . ILE A 1 184 ? -31.492 -3.799 12.941 1.00 61.56 184 ILE A CA 1
ATOM 1483 C C . ILE A 1 184 ? -32.103 -4.058 11.562 1.00 61.56 184 ILE A C 1
ATOM 1485 O O . ILE A 1 184 ? -31.432 -3.913 10.546 1.00 61.56 184 ILE A O 1
ATOM 1489 N N . GLY A 1 185 ? -33.377 -4.460 11.525 1.00 63.16 185 GLY A N 1
ATOM 1490 C CA . GLY A 1 185 ? -34.096 -4.703 10.267 1.00 63.16 185 GLY A CA 1
ATOM 1491 C C . GLY A 1 185 ? -33.650 -5.958 9.505 1.00 63.16 185 GLY A C 1
ATOM 1492 O O . GLY A 1 185 ? -33.718 -5.974 8.283 1.00 63.16 185 GLY A O 1
ATOM 1493 N N . GLY A 1 186 ? -33.161 -6.990 10.207 1.00 67.69 186 GLY A N 1
ATOM 1494 C CA . GLY A 1 186 ? -32.787 -8.280 9.605 1.00 67.69 186 GLY A CA 1
ATOM 1495 C C . GLY A 1 186 ? -31.444 -8.304 8.865 1.00 67.69 186 GLY A C 1
ATOM 1496 O O . GLY A 1 186 ? -31.076 -9.349 8.338 1.00 67.69 186 GLY A O 1
ATOM 1497 N N . LYS A 1 187 ? -30.697 -7.192 8.842 1.00 70.75 187 LYS A N 1
ATOM 1498 C CA . LYS A 1 187 ? -29.353 -7.119 8.252 1.00 70.75 187 LYS A CA 1
ATOM 1499 C C . LYS A 1 187 ? -28.274 -7.211 9.329 1.00 70.75 187 LYS A C 1
ATOM 1501 O O . LYS A 1 187 ? -28.324 -6.471 10.315 1.00 70.75 187 LYS A O 1
ATOM 1506 N N . ASN A 1 188 ? -27.285 -8.076 9.099 1.00 81.75 188 ASN A N 1
ATOM 1507 C CA . ASN A 1 188 ? -26.083 -8.143 9.927 1.00 81.75 188 ASN A CA 1
ATOM 1508 C C . ASN A 1 188 ? -25.206 -6.920 9.644 1.00 81.75 188 ASN A C 1
ATOM 1510 O O . ASN A 1 188 ? -24.964 -6.583 8.484 1.00 81.75 188 ASN A O 1
ATOM 1514 N N . ARG A 1 189 ? -24.692 -6.279 10.695 1.00 85.69 189 ARG A N 1
ATOM 1515 C CA . ARG A 1 189 ? -23.714 -5.197 10.561 1.00 85.69 189 ARG A CA 1
ATOM 1516 C C . ARG A 1 189 ? -22.316 -5.700 10.856 1.00 85.69 189 ARG A C 1
ATOM 1518 O O . ARG A 1 189 ? -22.103 -6.396 11.847 1.00 85.69 189 ARG A O 1
ATOM 1525 N N . ARG A 1 190 ? -21.358 -5.333 10.015 1.00 89.44 190 ARG A N 1
ATOM 1526 C CA . ARG A 1 190 ? -19.942 -5.656 10.221 1.00 89.44 190 ARG A CA 1
ATOM 1527 C C . ARG A 1 190 ? -19.089 -4.440 9.929 1.00 89.44 190 ARG A C 1
ATOM 1529 O O . ARG A 1 190 ? -19.470 -3.585 9.136 1.00 89.44 190 ARG A O 1
ATOM 1536 N N . MET A 1 191 ? -17.937 -4.367 10.569 1.00 89.81 191 MET A N 1
ATOM 1537 C CA . MET A 1 191 ? -16.951 -3.334 10.313 1.00 89.81 191 MET A CA 1
ATOM 1538 C C . MET A 1 191 ? -15.790 -3.907 9.516 1.00 89.81 191 MET A C 1
ATOM 1540 O O . MET A 1 191 ? -15.289 -4.983 9.836 1.00 89.81 191 MET A O 1
ATOM 1544 N N . ILE A 1 192 ? -15.351 -3.176 8.501 1.00 92.62 192 ILE A N 1
ATOM 1545 C CA . ILE A 1 192 ? -14.107 -3.450 7.789 1.00 92.62 192 ILE A CA 1
ATOM 1546 C C . ILE A 1 192 ? -13.165 -2.292 8.080 1.00 92.62 192 ILE A C 1
ATOM 1548 O O . ILE A 1 192 ? -13.498 -1.133 7.835 1.00 92.62 192 ILE A O 1
ATOM 1552 N N . PHE A 1 193 ? -12.017 -2.615 8.666 1.00 93.44 193 PHE A N 1
ATOM 1553 C CA . PHE A 1 193 ? -11.020 -1.645 9.085 1.00 93.44 193 PHE A CA 1
ATOM 1554 C C . PHE A 1 193 ? -9.765 -1.802 8.234 1.00 93.44 193 PHE A C 1
ATOM 1556 O O . PHE A 1 193 ? -9.064 -2.809 8.335 1.00 93.44 193 PHE A O 1
ATOM 1563 N N . PHE A 1 194 ? -9.508 -0.829 7.371 1.00 94.38 194 PHE A N 1
ATOM 1564 C CA . PHE A 1 194 ? -8.350 -0.825 6.492 1.00 94.38 194 PHE A CA 1
ATOM 1565 C C . PHE A 1 194 ? -7.154 -0.187 7.186 1.00 94.38 194 PHE A C 1
ATOM 1567 O O . PHE A 1 194 ? -7.269 0.878 7.786 1.00 94.38 194 PHE A O 1
ATOM 1574 N N . VAL A 1 195 ? -6.004 -0.837 7.074 1.00 93.88 195 VAL A N 1
ATOM 1575 C CA . VAL A 1 195 ? -4.725 -0.348 7.577 1.00 93.88 195 VAL A CA 1
ATOM 1576 C C . VAL A 1 195 ? -3.750 -0.334 6.403 1.00 93.88 195 VAL A C 1
ATOM 1578 O O . VAL A 1 195 ? -3.465 -1.390 5.832 1.00 93.88 195 VAL A O 1
ATOM 1581 N N . ASP A 1 196 ? -3.270 0.848 6.025 1.00 91.81 196 ASP A N 1
ATOM 1582 C CA . ASP A 1 196 ? -2.431 1.043 4.834 1.00 91.81 196 ASP A CA 1
ATOM 1583 C C . ASP A 1 196 ? -1.165 1.861 5.139 1.00 91.81 196 ASP A C 1
ATOM 1585 O O . ASP A 1 196 ? -1.019 2.424 6.230 1.00 91.81 196 ASP A O 1
ATOM 1589 N N . ASP A 1 197 ? -0.253 1.909 4.163 1.00 90.12 197 ASP A N 1
ATOM 1590 C CA . ASP A 1 197 ? 1.027 2.628 4.190 1.00 90.12 197 ASP A CA 1
ATOM 1591 C C . ASP A 1 197 ? 1.987 2.176 5.316 1.00 90.12 197 ASP A C 1
ATOM 1593 O O . ASP A 1 197 ? 2.891 2.915 5.704 1.00 90.12 197 ASP A O 1
ATOM 1597 N N . LEU A 1 198 ? 1.852 0.938 5.820 1.00 91.00 198 LEU A N 1
ATOM 1598 C CA . LEU A 1 198 ? 2.807 0.366 6.789 1.00 91.00 198 LEU A CA 1
ATOM 1599 C C . LEU A 1 198 ? 4.228 0.289 6.227 1.00 91.00 198 LEU A C 1
ATOM 1601 O O . LEU A 1 198 ? 5.194 0.432 6.968 1.00 91.00 198 LEU A O 1
ATOM 1605 N N . ASP A 1 199 ? 4.350 0.041 4.926 1.00 89.38 199 ASP A N 1
ATOM 1606 C CA . ASP A 1 199 ? 5.622 -0.068 4.215 1.00 89.38 199 ASP A CA 1
ATOM 1607 C C . ASP A 1 199 ? 6.334 1.285 4.021 1.00 89.38 199 ASP A C 1
ATOM 1609 O O . ASP A 1 199 ? 7.469 1.305 3.550 1.00 89.38 199 ASP A O 1
ATOM 1613 N N . ARG A 1 200 ? 5.711 2.406 4.415 1.00 90.69 200 ARG A N 1
ATOM 1614 C CA . ARG A 1 200 ? 6.337 3.742 4.434 1.00 90.69 200 ARG A CA 1
ATOM 1615 C C . ARG A 1 200 ? 6.851 4.170 5.806 1.00 90.69 200 ARG A C 1
ATOM 1617 O O . ARG A 1 200 ? 7.588 5.150 5.885 1.00 90.69 200 ARG A O 1
ATOM 1624 N N . CYS A 1 201 ? 6.450 3.474 6.864 1.00 92.75 201 CYS A N 1
ATOM 1625 C CA . CYS A 1 201 ? 6.881 3.779 8.221 1.00 92.75 201 CYS A CA 1
ATOM 1626 C C . CYS A 1 201 ? 8.329 3.334 8.460 1.00 92.75 201 CYS A C 1
ATOM 1628 O O . CYS A 1 201 ? 8.804 2.355 7.878 1.00 92.75 201 CYS A O 1
ATOM 1630 N N . GLY A 1 202 ? 9.009 3.993 9.396 1.00 92.50 202 GLY A N 1
ATOM 1631 C CA . GLY A 1 202 ? 10.240 3.479 9.983 1.00 92.50 202 GLY A CA 1
ATOM 1632 C C . GLY A 1 202 ? 10.007 2.216 10.823 1.00 92.50 202 GLY A C 1
ATOM 1633 O O . GLY A 1 202 ? 8.873 1.832 11.120 1.00 92.50 202 GLY A O 1
ATOM 1634 N N . VAL A 1 203 ? 11.101 1.579 11.254 1.00 92.88 203 VAL A N 1
ATOM 1635 C CA . VAL A 1 203 ? 11.076 0.320 12.027 1.00 92.88 203 VAL A CA 1
ATOM 1636 C C . VAL A 1 203 ? 10.189 0.433 13.272 1.00 92.88 203 VAL A C 1
ATOM 1638 O O . VAL A 1 203 ? 9.273 -0.370 13.456 1.00 92.88 203 VAL A O 1
ATOM 1641 N N . ASP A 1 204 ? 10.391 1.476 14.080 1.00 90.31 204 ASP A N 1
ATOM 1642 C CA . ASP A 1 204 ? 9.588 1.719 15.284 1.00 90.31 204 ASP A CA 1
ATOM 1643 C C . ASP A 1 204 ? 8.112 1.976 14.955 1.00 90.31 204 ASP A C 1
ATOM 1645 O O . ASP A 1 204 ? 7.221 1.526 15.678 1.00 90.31 204 ASP A O 1
ATOM 1649 N N . GLY A 1 205 ? 7.837 2.688 13.858 1.00 92.31 205 GLY A N 1
ATOM 1650 C CA . GLY A 1 205 ? 6.480 2.967 13.391 1.00 92.31 205 GLY A CA 1
ATOM 1651 C C . GLY A 1 205 ? 5.730 1.693 13.001 1.00 92.31 205 GLY A C 1
ATOM 1652 O O . GLY A 1 205 ? 4.568 1.518 13.381 1.00 92.31 205 GLY A O 1
ATOM 1653 N N . ILE A 1 206 ? 6.404 0.768 12.309 1.00 93.75 206 ILE A N 1
ATOM 1654 C CA . ILE A 1 206 ? 5.854 -0.542 11.933 1.00 93.75 206 ILE A CA 1
ATOM 1655 C C . ILE A 1 206 ? 5.485 -1.344 13.185 1.00 93.75 206 ILE A C 1
ATOM 1657 O O . ILE A 1 206 ? 4.349 -1.811 13.306 1.00 93.75 206 ILE A O 1
ATOM 1661 N N . VAL A 1 207 ? 6.411 -1.464 14.142 1.00 90.38 207 VAL A N 1
ATOM 1662 C CA . VAL A 1 207 ? 6.189 -2.219 15.388 1.00 90.38 207 VAL A CA 1
ATOM 1663 C C . VAL A 1 207 ? 5.023 -1.628 16.181 1.00 90.38 207 VAL A C 1
ATOM 1665 O O . VAL A 1 207 ? 4.067 -2.344 16.489 1.00 90.38 207 VAL A O 1
ATOM 1668 N N . LYS A 1 208 ? 5.044 -0.311 16.434 1.00 90.25 208 LYS A N 1
ATOM 1669 C CA . LYS A 1 208 ? 3.970 0.405 17.147 1.00 90.25 208 LYS A CA 1
ATOM 1670 C C . LYS A 1 208 ? 2.616 0.250 16.466 1.00 90.25 208 LYS A C 1
ATOM 1672 O O . LYS A 1 208 ? 1.584 0.228 17.140 1.00 90.25 208 LYS A O 1
ATOM 1677 N N . THR A 1 209 ? 2.594 0.165 15.139 1.00 92.75 209 THR A N 1
ATOM 1678 C CA . THR A 1 209 ? 1.360 -0.047 14.380 1.00 92.75 209 THR A CA 1
ATOM 1679 C C . THR A 1 209 ? 0.825 -1.458 14.594 1.00 92.75 209 THR A C 1
ATOM 1681 O O . THR A 1 209 ? -0.354 -1.614 14.904 1.00 92.75 209 THR A O 1
ATOM 1684 N N . PHE A 1 210 ? 1.666 -2.493 14.519 1.00 91.19 210 PHE A N 1
ATOM 1685 C CA . PHE A 1 210 ? 1.225 -3.861 14.807 1.00 91.19 210 PHE A CA 1
ATOM 1686 C C . PHE A 1 210 ? 0.775 -4.050 16.261 1.00 91.19 210 PHE A C 1
ATOM 1688 O O . PHE A 1 210 ? -0.229 -4.722 16.511 1.00 91.19 210 PHE A O 1
ATOM 1695 N N . GLU A 1 211 ? 1.451 -3.415 17.220 1.00 87.12 211 GLU A N 1
ATOM 1696 C CA . GLU A 1 211 ? 1.004 -3.377 18.615 1.00 87.12 211 GLU A CA 1
ATOM 1697 C C . GLU A 1 211 ? -0.357 -2.697 18.771 1.00 87.12 211 GLU A C 1
ATOM 1699 O O . GLU A 1 211 ? -1.183 -3.142 19.570 1.00 87.12 211 GLU A O 1
ATOM 1704 N N . ALA A 1 212 ? -0.611 -1.646 17.992 1.00 88.94 212 ALA A N 1
ATOM 1705 C CA . ALA A 1 212 ? -1.891 -0.961 17.991 1.00 88.94 212 ALA A CA 1
ATOM 1706 C C . ALA A 1 212 ? -3.006 -1.796 17.359 1.00 88.94 212 ALA A C 1
ATOM 1708 O O . ALA A 1 212 ? -4.105 -1.861 17.907 1.00 88.94 212 ALA A O 1
ATOM 1709 N N . ILE A 1 213 ? -2.727 -2.486 16.251 1.00 91.00 213 ILE A N 1
ATOM 1710 C CA . ILE A 1 213 ? -3.704 -3.326 15.545 1.00 91.00 213 ILE A CA 1
ATOM 1711 C C . ILE A 1 213 ? -4.258 -4.423 16.461 1.00 91.00 213 ILE A C 1
ATOM 1713 O O . ILE A 1 213 ? -5.449 -4.732 16.385 1.00 91.00 213 ILE A O 1
ATOM 1717 N N . ARG A 1 214 ? -3.442 -4.959 17.382 1.00 85.44 214 ARG A N 1
ATOM 1718 C CA . ARG A 1 214 ? -3.875 -5.963 18.374 1.00 85.44 214 ARG A CA 1
ATOM 1719 C C . ARG A 1 214 ? -5.099 -5.539 19.187 1.00 85.44 214 ARG A C 1
ATOM 1721 O O . ARG A 1 214 ? -5.866 -6.404 19.590 1.00 85.44 214 ARG A O 1
ATOM 1728 N N . LEU A 1 215 ? -5.334 -4.238 19.381 1.00 84.31 215 LEU A N 1
ATOM 1729 C CA . LEU A 1 215 ? -6.543 -3.741 20.051 1.00 84.31 215 LEU A CA 1
ATOM 1730 C C . LEU A 1 215 ? -7.846 -4.154 19.360 1.00 84.31 215 LEU A C 1
ATOM 1732 O O . LEU A 1 215 ? -8.884 -4.248 20.020 1.00 84.31 215 LEU A O 1
ATOM 1736 N N . VAL A 1 216 ? -7.781 -4.360 18.045 1.00 86.38 216 VAL A N 1
ATOM 1737 C CA . VAL A 1 216 ? -8.933 -4.537 17.157 1.00 86.38 216 VAL A CA 1
ATOM 1738 C C . VAL A 1 216 ? -9.104 -5.991 16.726 1.00 86.38 216 VAL A C 1
ATOM 1740 O O . VAL A 1 216 ? -10.224 -6.405 16.439 1.00 86.38 216 VAL A O 1
ATOM 1743 N N . LEU A 1 217 ? -8.026 -6.782 16.716 1.00 84.81 217 LEU A N 1
ATOM 1744 C CA . LEU A 1 217 ? -8.050 -8.176 16.247 1.00 84.81 217 LEU A CA 1
ATOM 1745 C C . LEU A 1 217 ? -9.032 -9.063 17.030 1.00 84.81 217 LEU A C 1
ATOM 1747 O O . LEU A 1 217 ? -9.615 -9.974 16.454 1.00 84.81 217 LEU A O 1
ATOM 1751 N N . ASP A 1 218 ? -9.268 -8.760 18.308 1.00 82.38 218 ASP A N 1
ATOM 1752 C CA . ASP A 1 218 ? -10.171 -9.527 19.178 1.00 82.38 218 ASP A CA 1
ATOM 1753 C C . ASP A 1 218 ? -11.653 -9.111 19.066 1.00 82.38 218 ASP A C 1
ATOM 1755 O O . ASP A 1 218 ? -12.478 -9.506 19.899 1.00 82.38 218 ASP A O 1
ATOM 1759 N N . ILE A 1 219 ? -12.013 -8.231 18.127 1.00 88.44 219 ILE A N 1
ATOM 1760 C CA . ILE A 1 219 ? -13.377 -7.703 18.006 1.00 88.44 219 ILE A CA 1
ATOM 1761 C C . ILE A 1 219 ? -14.178 -8.562 17.016 1.00 88.44 219 ILE A C 1
ATOM 1763 O O . ILE A 1 219 ? -13.902 -8.523 15.820 1.00 88.44 219 ILE A O 1
ATOM 1767 N N . PRO A 1 220 ? -15.235 -9.275 17.456 1.00 86.12 220 PRO A N 1
ATOM 1768 C CA . PRO A 1 220 ? -15.913 -10.276 16.624 1.00 86.12 220 PRO A CA 1
ATOM 1769 C C . PRO A 1 220 ? -16.671 -9.694 15.419 1.00 86.12 220 PRO A C 1
ATOM 1771 O O . PRO A 1 220 ? -16.924 -10.401 14.447 1.00 86.12 220 PRO A O 1
ATOM 1774 N N . TRP A 1 221 ? -17.046 -8.413 15.465 1.00 89.31 221 TRP A N 1
ATOM 1775 C CA . TRP A 1 221 ? -17.760 -7.732 14.375 1.00 89.31 221 TRP A CA 1
ATOM 1776 C C . TRP A 1 221 ? -16.841 -6.948 13.437 1.00 89.31 221 TRP A C 1
ATOM 1778 O O . TRP A 1 221 ? -17.346 -6.331 12.498 1.00 89.31 221 TRP A O 1
ATOM 1788 N N . ALA A 1 222 ? -15.530 -6.938 13.687 1.00 90.75 222 ALA A N 1
ATOM 1789 C CA . ALA A 1 222 ? -14.561 -6.201 12.890 1.00 90.75 222 ALA A CA 1
ATOM 1790 C C . ALA A 1 222 ? -13.676 -7.160 12.087 1.00 90.75 222 ALA A C 1
ATOM 1792 O O . ALA A 1 222 ? -13.223 -8.190 12.575 1.00 90.75 222 ALA A O 1
ATOM 1793 N N . THR A 1 223 ? -13.412 -6.814 10.834 1.00 93.00 223 THR A N 1
ATOM 1794 C CA . THR A 1 223 ? -12.413 -7.470 9.992 1.00 93.00 223 THR A CA 1
ATOM 1795 C C . THR A 1 223 ? -11.354 -6.442 9.639 1.00 93.00 223 THR A C 1
ATOM 1797 O O . THR A 1 223 ? -11.666 -5.417 9.038 1.00 93.00 223 THR A O 1
ATOM 1800 N N . VAL A 1 224 ? -10.108 -6.703 10.027 1.00 94.31 224 VAL A N 1
ATOM 1801 C CA . VAL A 1 224 ? -8.981 -5.812 9.740 1.00 94.31 224 VAL A CA 1
ATOM 1802 C C . VAL A 1 224 ? -8.298 -6.263 8.453 1.00 94.31 224 VAL A C 1
ATOM 1804 O O . VAL A 1 224 ? -7.867 -7.411 8.343 1.00 94.31 224 VAL A O 1
ATOM 1807 N N . VAL A 1 225 ? -8.189 -5.362 7.479 1.00 94.75 225 VAL A N 1
ATOM 1808 C CA . VAL A 1 225 ? -7.491 -5.593 6.211 1.00 94.75 225 VAL A CA 1
ATOM 1809 C C . VAL A 1 225 ? -6.231 -4.743 6.205 1.00 94.75 225 VAL A C 1
ATOM 1811 O O . VAL A 1 225 ? -6.307 -3.521 6.164 1.00 94.75 225 VAL A O 1
ATOM 1814 N N . ILE A 1 226 ? -5.071 -5.394 6.240 1.00 94.50 226 ILE A N 1
ATOM 1815 C CA . ILE A 1 226 ? -3.772 -4.715 6.280 1.00 94.50 226 ILE A CA 1
ATOM 1816 C C . ILE A 1 226 ? -3.093 -4.856 4.920 1.00 94.50 226 ILE A C 1
ATOM 1818 O O . ILE A 1 226 ? -2.924 -5.985 4.445 1.00 94.50 226 ILE A O 1
ATOM 1822 N N . ALA A 1 227 ? -2.691 -3.751 4.299 1.00 93.50 227 ALA A N 1
ATOM 1823 C CA . ALA A 1 227 ? -1.829 -3.747 3.119 1.00 93.50 227 ALA A CA 1
ATOM 1824 C C . ALA A 1 227 ? -0.369 -3.517 3.529 1.00 93.50 227 ALA A C 1
ATOM 1826 O O . ALA A 1 227 ? -0.065 -2.610 4.298 1.00 93.50 227 ALA A O 1
ATOM 1827 N N . MET A 1 228 ? 0.538 -4.375 3.051 1.00 92.88 228 MET A N 1
ATOM 1828 C CA . MET A 1 228 ? 1.958 -4.304 3.411 1.00 92.88 228 MET A CA 1
ATOM 1829 C C . MET A 1 228 ? 2.868 -4.937 2.354 1.00 92.88 228 MET A C 1
ATOM 1831 O O . MET A 1 228 ? 2.419 -5.771 1.564 1.00 92.88 228 MET A O 1
ATOM 1835 N N . ASP A 1 229 ? 4.135 -4.521 2.285 1.00 92.81 229 ASP A N 1
ATOM 1836 C CA . ASP A 1 229 ? 5.193 -5.192 1.509 1.00 92.81 229 ASP A CA 1
ATOM 1837 C C . ASP A 1 229 ? 6.014 -6.086 2.449 1.00 92.81 229 ASP A C 1
ATOM 1839 O O . ASP A 1 229 ? 6.630 -5.616 3.407 1.00 92.81 229 ASP A O 1
ATOM 1843 N N . GLN A 1 230 ? 6.016 -7.392 2.184 1.00 91.81 230 GLN A N 1
ATOM 1844 C CA . GLN A 1 230 ? 6.694 -8.375 3.027 1.00 91.81 230 GLN A CA 1
ATOM 1845 C C . GLN A 1 230 ? 8.206 -8.118 3.123 1.00 91.81 230 GLN A C 1
ATOM 1847 O O . GLN A 1 230 ? 8.792 -8.368 4.178 1.00 91.81 230 GLN A O 1
ATOM 1852 N N . ARG A 1 231 ? 8.826 -7.589 2.060 1.00 90.25 231 ARG A N 1
ATOM 1853 C CA . ARG A 1 231 ? 10.271 -7.318 1.997 1.00 90.25 231 ARG A CA 1
ATOM 1854 C C . ARG A 1 231 ? 10.689 -6.175 2.917 1.00 90.25 231 ARG A C 1
ATOM 1856 O O . ARG A 1 231 ? 11.843 -6.127 3.317 1.00 90.25 231 ARG A O 1
ATOM 1863 N N . ILE A 1 232 ? 9.760 -5.283 3.263 1.00 92.25 232 ILE A N 1
ATOM 1864 C CA . ILE A 1 232 ? 9.994 -4.157 4.180 1.00 92.25 232 ILE A CA 1
ATOM 1865 C C . ILE A 1 232 ? 9.619 -4.556 5.612 1.00 92.25 232 ILE A C 1
ATOM 1867 O O . ILE A 1 232 ? 10.382 -4.323 6.549 1.00 92.25 232 ILE A O 1
ATOM 1871 N N . ILE A 1 233 ? 8.472 -5.219 5.787 1.00 93.81 233 ILE A N 1
ATOM 1872 C CA . ILE A 1 233 ? 7.964 -5.574 7.118 1.00 93.81 233 ILE A CA 1
ATOM 1873 C C . ILE A 1 233 ? 8.817 -6.635 7.819 1.00 93.81 233 ILE A C 1
ATOM 1875 O O . ILE A 1 233 ? 9.060 -6.506 9.019 1.00 93.81 233 ILE A O 1
ATOM 1879 N N . LEU A 1 234 ? 9.267 -7.678 7.110 1.00 93.06 234 LEU A N 1
ATOM 1880 C CA . LEU A 1 234 ? 10.038 -8.755 7.743 1.00 93.06 234 LEU A CA 1
ATOM 1881 C C . LEU A 1 234 ? 11.360 -8.250 8.342 1.00 93.06 234 LEU A C 1
ATOM 1883 O O . LEU A 1 234 ? 11.565 -8.488 9.532 1.00 93.06 234 LEU A O 1
ATOM 1887 N N . PRO A 1 235 ? 12.225 -7.519 7.607 1.00 91.88 235 PRO A N 1
ATOM 1888 C CA . PRO A 1 235 ? 13.451 -6.973 8.187 1.00 91.88 235 PRO A CA 1
ATOM 1889 C C . PRO A 1 235 ? 13.193 -5.974 9.318 1.00 91.88 235 PRO A C 1
ATOM 1891 O O . PRO A 1 235 ? 13.920 -5.985 10.309 1.00 91.88 235 PRO A O 1
ATOM 1894 N N . ALA A 1 236 ? 12.149 -5.143 9.213 1.00 92.62 236 ALA A N 1
ATOM 1895 C CA . ALA A 1 236 ? 11.795 -4.195 10.268 1.00 92.62 236 ALA A CA 1
ATOM 1896 C C . ALA A 1 236 ? 11.428 -4.913 11.579 1.00 92.62 236 ALA A C 1
ATOM 1898 O O . ALA A 1 236 ? 11.973 -4.608 12.640 1.00 92.62 236 ALA A O 1
ATOM 1899 N N . LEU A 1 237 ? 10.559 -5.924 11.511 1.00 91.69 237 LEU A N 1
ATOM 1900 C CA . LEU A 1 237 ? 10.209 -6.733 12.681 1.00 91.69 237 LEU A CA 1
ATOM 1901 C C . LEU A 1 237 ? 11.400 -7.560 13.188 1.00 91.69 237 LEU A C 1
ATOM 1903 O O . LEU A 1 237 ? 11.578 -7.691 14.397 1.00 91.69 237 LEU A O 1
ATOM 1907 N N . ALA A 1 238 ? 12.231 -8.088 12.289 1.00 91.25 238 ALA A N 1
ATOM 1908 C CA . ALA A 1 238 ? 13.430 -8.838 12.656 1.00 91.25 238 ALA A CA 1
ATOM 1909 C C . ALA A 1 238 ? 14.414 -7.967 13.452 1.00 91.25 238 ALA A C 1
ATOM 1911 O O . ALA A 1 238 ? 14.909 -8.399 14.491 1.00 91.25 238 ALA A O 1
ATOM 1912 N N . SER A 1 239 ? 14.626 -6.716 13.029 1.00 90.06 239 SER A N 1
ATOM 1913 C CA . SER A 1 239 ? 15.463 -5.751 13.752 1.00 90.06 239 SER A CA 1
ATOM 1914 C C . SER A 1 239 ? 14.942 -5.486 15.170 1.00 90.06 239 SER A C 1
ATOM 1916 O O . SER A 1 239 ? 15.720 -5.467 16.122 1.00 90.06 239 SER A O 1
ATOM 1918 N N . HIS A 1 240 ? 13.622 -5.389 15.348 1.00 86.38 240 HIS A N 1
ATOM 1919 C CA . HIS A 1 240 ? 13.015 -5.239 16.673 1.00 86.38 240 HIS A CA 1
ATOM 1920 C C . HIS A 1 240 ? 13.262 -6.455 17.593 1.00 86.38 240 HIS A C 1
ATOM 1922 O O . HIS A 1 240 ? 13.486 -6.297 18.795 1.00 86.38 240 HIS A O 1
ATOM 1928 N N . TYR A 1 241 ? 13.263 -7.673 17.043 1.00 83.44 241 TYR A N 1
ATOM 1929 C CA . TYR A 1 241 ? 13.482 -8.915 17.798 1.00 83.44 241 TYR A CA 1
ATOM 1930 C C . TYR A 1 241 ? 14.956 -9.337 17.931 1.00 83.44 241 TYR A C 1
ATOM 1932 O O . TYR A 1 241 ? 15.244 -10.336 18.593 1.00 83.44 241 TYR A O 1
ATOM 1940 N N . GLU A 1 242 ? 15.902 -8.575 17.378 1.00 84.06 242 GLU A N 1
ATOM 1941 C CA . GLU A 1 242 ? 17.329 -8.931 17.352 1.00 84.06 242 GLU A CA 1
ATOM 1942 C C . GLU A 1 242 ? 17.950 -9.069 18.754 1.00 84.06 242 GLU A C 1
ATOM 1944 O O . GLU A 1 242 ? 18.832 -9.893 18.994 1.00 84.06 242 GLU A O 1
ATOM 1949 N N . SER A 1 243 ? 17.486 -8.280 19.724 1.00 77.25 243 SER A N 1
ATOM 1950 C CA . SER A 1 243 ? 17.961 -8.396 21.110 1.00 77.25 243 SER A CA 1
ATOM 1951 C C . SER A 1 243 ? 17.524 -9.708 21.770 1.00 77.25 243 SER A C 1
ATOM 1953 O O . SER A 1 243 ? 18.264 -10.263 22.580 1.00 77.25 243 SER A O 1
ATOM 1955 N N . LEU A 1 244 ? 16.347 -10.221 21.403 1.00 73.38 244 LEU A N 1
ATOM 1956 C CA . LEU A 1 244 ? 15.741 -11.427 21.967 1.00 73.38 244 LEU A CA 1
ATOM 1957 C C . LEU A 1 244 ? 16.251 -12.698 21.281 1.00 73.38 244 LEU A C 1
ATOM 1959 O O . LEU A 1 244 ? 16.419 -13.726 21.938 1.00 73.38 244 LEU A O 1
ATOM 1963 N N . SER A 1 245 ? 16.559 -12.623 19.985 1.00 73.69 245 SER A N 1
ATOM 1964 C CA . SER A 1 245 ? 17.110 -13.747 19.220 1.00 73.69 245 SER A CA 1
ATOM 1965 C C . SER A 1 245 ? 18.441 -14.251 19.793 1.00 73.69 245 SER A C 1
ATOM 1967 O O . SER A 1 245 ? 18.669 -15.460 19.851 1.00 73.69 245 SER A O 1
ATOM 1969 N N . LYS A 1 246 ? 19.276 -13.341 20.319 1.00 76.69 246 LYS A N 1
ATOM 1970 C CA . LYS A 1 246 ? 20.570 -13.655 20.956 1.00 76.69 246 LYS A CA 1
ATOM 1971 C C . LYS A 1 246 ? 20.438 -14.596 22.157 1.00 76.69 246 LYS A C 1
ATOM 1973 O O . LYS A 1 246 ? 21.362 -15.357 22.421 1.00 76.69 246 LYS A O 1
ATOM 1978 N N . TYR A 1 247 ? 19.301 -14.577 22.855 1.00 74.12 247 TYR A N 1
ATOM 1979 C CA . TYR A 1 247 ? 19.043 -15.451 24.007 1.00 74.12 247 TYR A CA 1
ATOM 1980 C C . TYR A 1 247 ? 18.470 -16.816 23.617 1.00 74.12 247 TYR A C 1
ATOM 1982 O O . TYR A 1 247 ? 18.680 -17.789 24.336 1.00 74.12 247 TYR A O 1
ATOM 1990 N N . HIS A 1 248 ? 17.744 -16.889 22.500 1.00 68.56 248 HIS A N 1
ATOM 1991 C CA . HIS A 1 248 ? 17.045 -18.100 22.062 1.00 68.56 248 HIS A CA 1
ATOM 1992 C C . HIS A 1 248 ? 17.766 -18.869 20.942 1.00 68.56 248 HIS A C 1
ATOM 1994 O O . HIS A 1 248 ? 17.311 -19.948 20.579 1.00 68.56 248 HIS A O 1
ATOM 2000 N N . SER A 1 249 ? 18.884 -18.347 20.418 1.00 77.44 249 SER A N 1
ATOM 2001 C CA . SER A 1 249 ? 19.651 -18.944 19.310 1.00 77.44 249 SER A CA 1
ATOM 2002 C C . SER A 1 249 ? 18.804 -19.225 18.056 1.00 77.44 249 SER A C 1
ATOM 2004 O O . SER A 1 249 ? 19.048 -20.197 17.346 1.00 77.44 249 SER A O 1
ATOM 2006 N N . CYS A 1 250 ? 17.818 -18.368 17.781 1.00 76.81 250 CYS A N 1
ATOM 2007 C CA . CYS A 1 250 ? 16.963 -18.429 16.591 1.00 76.81 250 CYS A CA 1
ATOM 2008 C C . CYS A 1 250 ? 17.275 -17.266 15.642 1.00 76.81 250 CYS A C 1
ATOM 2010 O O . CYS A 1 250 ? 17.752 -16.221 16.087 1.00 76.81 250 CYS A O 1
ATOM 2012 N N . ASP A 1 251 ? 16.969 -17.412 14.353 1.00 87.62 251 ASP A N 1
ATOM 2013 C CA . ASP A 1 251 ? 17.080 -16.310 13.393 1.00 87.62 251 ASP A CA 1
ATOM 2014 C C . ASP A 1 251 ? 15.998 -15.241 13.688 1.00 87.62 251 ASP A C 1
ATOM 2016 O O . ASP A 1 251 ? 14.809 -15.574 13.765 1.00 87.62 251 ASP A O 1
ATOM 2020 N N . PRO A 1 252 ? 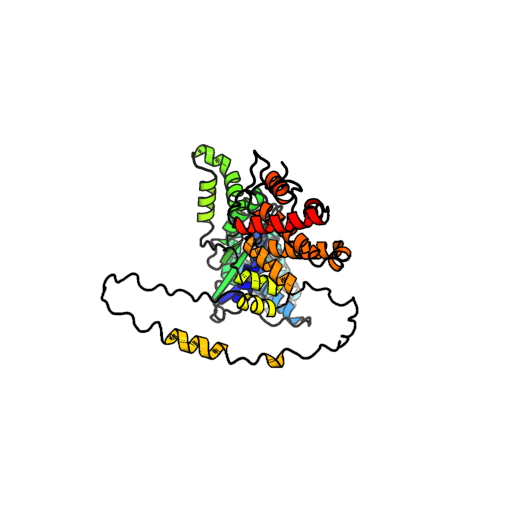16.356 -13.948 13.857 1.00 87.12 252 PRO A N 1
ATOM 2021 C CA . PRO A 1 252 ? 15.386 -12.857 13.975 1.00 87.12 252 PRO A CA 1
ATOM 2022 C C . PRO A 1 252 ? 14.285 -12.856 12.903 1.00 87.12 252 PRO A C 1
ATOM 2024 O O . PRO A 1 252 ? 13.147 -12.472 13.194 1.00 87.12 252 PRO A O 1
ATOM 2027 N N . ILE A 1 253 ? 14.601 -13.278 11.674 1.00 89.56 253 ILE A N 1
ATOM 2028 C CA . ILE A 1 253 ? 13.640 -13.308 10.560 1.00 89.56 253 ILE A CA 1
ATOM 2029 C C . ILE A 1 253 ? 12.555 -14.367 10.795 1.00 89.56 253 ILE A C 1
ATOM 2031 O O . ILE A 1 253 ? 11.379 -14.118 10.516 1.00 89.56 253 ILE A O 1
ATOM 2035 N N . GLU A 1 254 ? 12.917 -15.525 11.350 1.00 88.88 254 GLU A N 1
ATOM 2036 C CA . GLU A 1 254 ? 11.958 -16.575 11.711 1.00 88.88 254 GLU A CA 1
ATOM 2037 C C . GLU A 1 254 ? 11.011 -16.093 12.815 1.00 88.88 254 GLU A C 1
ATOM 2039 O O . GLU A 1 254 ? 9.793 -16.226 12.686 1.00 88.88 254 GLU A O 1
ATOM 2044 N N . ILE A 1 255 ? 11.543 -15.412 13.838 1.00 87.25 255 ILE A N 1
ATOM 2045 C CA . ILE A 1 255 ? 10.735 -14.818 14.918 1.00 87.25 255 ILE A CA 1
ATOM 2046 C C . ILE A 1 255 ? 9.743 -13.789 14.354 1.00 87.25 255 ILE A C 1
ATOM 2048 O O . ILE A 1 255 ? 8.569 -13.766 14.737 1.00 87.25 255 ILE A O 1
ATOM 2052 N N . ALA A 1 256 ? 10.189 -12.945 13.421 1.00 91.12 256 ALA A N 1
ATOM 2053 C CA . ALA A 1 256 ? 9.331 -11.973 12.749 1.00 91.12 256 ALA A CA 1
ATOM 2054 C C . ALA A 1 256 ? 8.219 -12.647 11.927 1.00 91.12 256 ALA A C 1
ATOM 2056 O O . ALA A 1 256 ? 7.069 -12.196 11.938 1.00 91.12 256 ALA A O 1
ATOM 2057 N N . ARG A 1 257 ? 8.529 -13.753 11.244 1.00 92.06 257 ARG A N 1
ATOM 2058 C CA . ARG A 1 257 ? 7.541 -14.545 10.502 1.00 92.06 257 ARG A CA 1
ATOM 2059 C C . ARG A 1 257 ? 6.500 -15.169 11.434 1.00 92.06 257 ARG A C 1
ATOM 2061 O O . ARG A 1 257 ? 5.305 -15.069 11.149 1.00 92.06 257 ARG A O 1
ATOM 2068 N N . ASP A 1 258 ? 6.928 -15.742 12.554 1.00 90.12 258 ASP A N 1
ATOM 2069 C CA . ASP A 1 258 ? 6.037 -16.324 13.565 1.00 90.12 258 ASP A CA 1
ATOM 2070 C C . ASP A 1 258 ? 5.141 -15.268 14.217 1.00 90.12 258 ASP A C 1
ATOM 2072 O O . ASP A 1 258 ? 3.963 -15.511 14.497 1.00 90.12 258 ASP A O 1
ATOM 2076 N N . TYR A 1 259 ? 5.674 -14.064 14.431 1.00 89.94 259 TYR A N 1
ATOM 2077 C CA . TYR A 1 259 ? 4.882 -12.923 14.870 1.00 89.94 259 TYR A CA 1
ATOM 2078 C C . TYR A 1 259 ? 3.771 -12.595 13.868 1.00 89.94 259 TYR A C 1
ATOM 2080 O O . TYR A 1 259 ? 2.607 -12.477 14.258 1.00 89.94 259 TYR A O 1
ATOM 2088 N N . LEU A 1 260 ? 4.107 -12.472 12.578 1.00 91.75 260 LEU A N 1
ATOM 2089 C CA . LEU A 1 260 ? 3.122 -12.175 11.537 1.00 91.75 260 LEU A CA 1
ATOM 2090 C C . LEU A 1 260 ? 2.063 -13.273 11.434 1.00 91.75 260 LEU A C 1
ATOM 2092 O O . LEU A 1 260 ? 0.890 -12.947 11.282 1.00 91.75 260 LEU A O 1
ATOM 2096 N N . ALA A 1 261 ? 2.436 -14.545 11.594 1.00 91.00 261 ALA A N 1
ATOM 2097 C CA . ALA A 1 261 ? 1.493 -15.664 11.594 1.00 91.00 261 ALA A CA 1
ATOM 2098 C C . ALA A 1 261 ? 0.457 -15.586 12.734 1.00 91.00 261 ALA A C 1
ATOM 2100 O O . ALA A 1 261 ? -0.665 -16.062 12.577 1.00 91.00 261 ALA A O 1
ATOM 2101 N N . LYS A 1 262 ? 0.793 -14.945 13.864 1.00 88.62 262 LYS A N 1
ATOM 2102 C CA . LYS A 1 262 ? -0.154 -14.696 14.969 1.00 88.62 262 LYS A CA 1
ATOM 2103 C C . LYS A 1 262 ? -1.111 -13.534 14.702 1.00 88.62 262 LYS A C 1
ATOM 2105 O O . LYS A 1 262 ? -2.167 -13.467 15.319 1.00 88.62 262 LYS A O 1
ATOM 2110 N N . VAL A 1 263 ? -0.727 -12.594 13.841 1.00 90.38 263 VAL A N 1
ATOM 2111 C CA . VAL A 1 263 ? -1.517 -11.389 13.534 1.00 90.38 263 VAL A CA 1
ATOM 2112 C C . VAL A 1 263 ? -2.372 -11.588 12.280 1.00 90.38 263 VAL A C 1
ATOM 2114 O O . VAL A 1 263 ? -3.521 -11.150 12.221 1.00 90.38 263 VAL A O 1
ATOM 2117 N N . ILE A 1 264 ? -1.811 -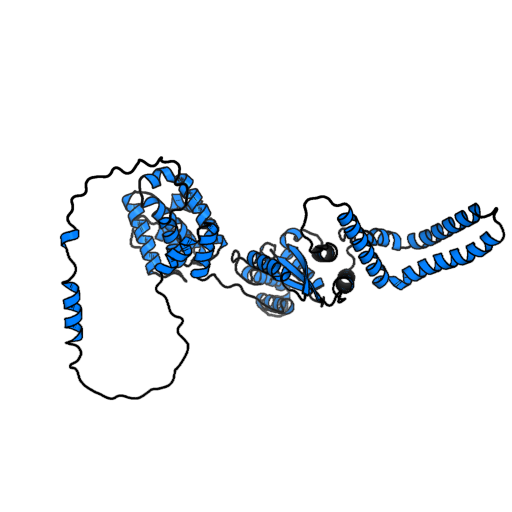12.237 11.260 1.00 92.69 264 ILE A N 1
ATOM 2118 C CA . ILE A 1 264 ? -2.401 -12.387 9.933 1.00 92.69 264 ILE A CA 1
ATOM 2119 C C . ILE A 1 264 ? -3.080 -13.750 9.823 1.00 92.69 264 ILE A C 1
ATOM 2121 O O . ILE A 1 264 ? -2.439 -14.763 9.566 1.00 92.69 264 ILE A O 1
ATOM 2125 N N . HIS A 1 265 ? -4.404 -13.751 9.952 1.00 92.00 265 HIS A N 1
ATOM 2126 C CA . HIS A 1 265 ? -5.214 -14.965 9.823 1.00 92.00 265 HIS A CA 1
ATOM 2127 C C . HIS A 1 265 ? -5.379 -15.435 8.371 1.00 92.00 265 HIS A C 1
ATOM 2129 O O . HIS A 1 265 ? -5.427 -16.632 8.110 1.00 92.00 265 HIS A O 1
ATOM 2135 N N . LEU A 1 266 ? -5.485 -14.495 7.423 1.00 93.81 266 LEU A N 1
ATOM 2136 C CA . LEU A 1 266 ? -5.686 -14.788 6.003 1.00 93.81 266 LEU A CA 1
ATOM 2137 C C . LEU A 1 266 ? -4.692 -13.989 5.145 1.00 93.81 266 LEU A C 1
ATOM 2139 O O . LEU A 1 266 ? -4.890 -12.787 4.930 1.00 93.81 266 LEU A O 1
ATOM 2143 N N . PRO A 1 267 ? -3.622 -14.626 4.641 1.00 93.62 267 PRO A N 1
ATOM 2144 C CA . PRO A 1 267 ? -2.718 -13.991 3.698 1.00 93.62 267 PRO A CA 1
ATOM 2145 C C . PRO A 1 267 ? -3.346 -13.965 2.298 1.00 93.62 267 PRO A C 1
ATOM 2147 O O . PRO A 1 267 ? -3.720 -14.992 1.746 1.00 93.62 267 PRO A O 1
ATOM 2150 N N . VAL A 1 268 ? -3.421 -12.776 1.701 1.00 93.44 268 VAL A N 1
ATOM 2151 C CA . VAL A 1 268 ? -3.778 -12.587 0.285 1.00 93.44 268 VAL A CA 1
ATOM 2152 C C . VAL A 1 268 ? -2.584 -11.934 -0.386 1.00 93.44 268 VAL A C 1
ATOM 2154 O O . VAL A 1 268 ? -2.249 -10.811 -0.011 1.00 93.44 268 VAL A O 1
ATOM 2157 N N . SER A 1 269 ? -1.929 -12.630 -1.315 1.00 91.81 269 SER A N 1
ATOM 2158 C CA . SER A 1 269 ? -0.783 -12.102 -2.061 1.00 91.81 269 SER A CA 1
ATOM 2159 C C . SER A 1 269 ? -1.219 -11.631 -3.442 1.00 91.81 269 SER A C 1
ATOM 2161 O O . SER A 1 269 ? -1.912 -12.360 -4.151 1.00 91.81 269 SER A O 1
ATOM 2163 N N . LEU A 1 270 ? -0.830 -10.414 -3.809 1.00 91.75 270 LEU A N 1
ATOM 2164 C CA . LEU A 1 270 ? -1.047 -9.875 -5.142 1.00 91.75 270 LEU A CA 1
ATOM 2165 C C . LEU A 1 270 ? 0.046 -10.375 -6.076 1.00 91.75 270 LEU A C 1
ATOM 2167 O O . LEU A 1 270 ? 1.232 -10.277 -5.765 1.00 91.75 270 LEU A O 1
ATOM 2171 N N . GLN A 1 271 ? -0.376 -10.913 -7.213 1.00 88.94 271 GLN A N 1
ATOM 2172 C CA . GLN A 1 271 ? 0.523 -11.375 -8.259 1.00 88.94 271 GLN A CA 1
ATOM 2173 C C . GLN A 1 271 ? 0.873 -10.234 -9.211 1.00 88.94 271 GLN A C 1
ATOM 2175 O O . GLN A 1 271 ? 0.142 -9.248 -9.329 1.00 88.94 271 GLN A O 1
ATOM 2180 N N . VAL A 1 272 ? 2.010 -10.385 -9.886 1.00 88.06 272 VAL A N 1
ATOM 2181 C CA . VAL A 1 272 ? 2.433 -9.475 -10.948 1.00 88.06 272 VAL A CA 1
ATOM 2182 C C . VAL A 1 272 ? 1.415 -9.543 -12.100 1.00 88.06 272 VAL A C 1
ATOM 2184 O O . VAL A 1 272 ? 0.986 -10.649 -12.436 1.00 88.06 272 VAL A O 1
ATOM 2187 N N . PRO A 1 273 ? 1.011 -8.405 -12.698 1.00 91.88 273 PRO A N 1
ATOM 2188 C CA . PRO A 1 273 ? 0.041 -8.393 -13.792 1.00 91.88 273 PRO A CA 1
ATOM 2189 C C . PRO A 1 273 ? 0.487 -9.214 -15.011 1.00 91.88 273 PRO A C 1
ATOM 2191 O O . PRO A 1 273 ? 1.639 -9.136 -15.449 1.00 91.88 273 PRO A O 1
ATOM 2194 N N . ASP A 1 274 ? -0.444 -9.967 -15.593 1.00 92.19 274 ASP A N 1
ATOM 2195 C CA . ASP A 1 274 ? -0.258 -10.648 -16.874 1.00 92.19 274 ASP A CA 1
ATOM 2196 C C . ASP A 1 274 ? -0.317 -9.662 -18.054 1.00 92.19 274 ASP A C 1
ATOM 2198 O O . ASP A 1 274 ? -0.734 -8.511 -17.905 1.00 92.19 274 ASP A O 1
ATOM 2202 N N . ASP A 1 275 ? 0.077 -10.120 -19.243 1.00 92.62 275 ASP A N 1
ATOM 2203 C CA . ASP A 1 275 ? 0.162 -9.302 -20.463 1.00 92.62 275 ASP A CA 1
ATOM 2204 C C . ASP A 1 275 ? -1.169 -8.610 -20.777 1.00 92.62 275 ASP A C 1
ATOM 2206 O O . ASP A 1 275 ? -1.210 -7.413 -21.073 1.00 92.62 275 ASP A O 1
ATOM 2210 N N . SER A 1 276 ? -2.281 -9.339 -20.624 1.00 91.38 276 SER A N 1
ATOM 2211 C CA . SER A 1 276 ? -3.614 -8.801 -20.898 1.00 91.38 276 SER A CA 1
ATOM 2212 C C . SER A 1 276 ? -4.014 -7.721 -19.890 1.00 91.38 276 SER A C 1
ATOM 2214 O O . SER A 1 276 ? -4.623 -6.718 -20.265 1.00 91.38 276 SER A O 1
ATOM 2216 N N . SER A 1 277 ? -3.632 -7.878 -18.619 1.00 92.31 277 SER A N 1
ATOM 2217 C CA . SER A 1 277 ? -3.861 -6.865 -17.587 1.00 92.31 277 SER A CA 1
ATOM 2218 C C . SER A 1 277 ? -3.000 -5.622 -17.801 1.00 92.31 277 SER A C 1
ATOM 2220 O O . SER A 1 277 ? -3.488 -4.512 -17.583 1.00 92.31 277 SER A O 1
ATOM 2222 N N . VAL A 1 278 ? -1.754 -5.777 -18.263 1.00 94.06 278 VAL A N 1
ATOM 2223 C CA . VAL A 1 278 ? -0.889 -4.643 -18.636 1.00 94.06 278 VAL A CA 1
ATOM 2224 C C . VAL A 1 278 ? -1.498 -3.870 -19.807 1.00 94.06 278 VAL A C 1
ATOM 2226 O O . VAL A 1 278 ? -1.600 -2.645 -19.728 1.00 94.06 278 VAL A O 1
ATOM 2229 N N . ALA A 1 279 ? -1.972 -4.562 -20.847 1.00 93.50 279 ALA A N 1
ATOM 2230 C CA . ALA A 1 279 ? -2.627 -3.927 -21.991 1.00 93.50 279 ALA A CA 1
ATOM 2231 C C . ALA A 1 279 ? -3.878 -3.134 -21.570 1.00 93.50 279 ALA A C 1
ATOM 2233 O O . ALA A 1 279 ? -4.009 -1.964 -21.929 1.00 93.50 279 ALA A O 1
ATOM 2234 N N . LYS A 1 280 ? -4.743 -3.725 -20.733 1.00 92.75 280 LYS A N 1
ATOM 2235 C CA . LYS A 1 280 ? -5.930 -3.050 -20.172 1.00 92.75 280 LYS A CA 1
ATOM 2236 C C . LYS A 1 280 ? -5.571 -1.832 -19.330 1.00 92.75 280 LYS A C 1
ATOM 2238 O O . LYS A 1 280 ? -6.218 -0.787 -19.395 1.00 92.75 280 LYS A O 1
ATOM 2243 N N . TYR A 1 281 ? -4.517 -1.951 -18.527 1.00 92.69 281 TYR A N 1
ATOM 2244 C CA . TYR A 1 281 ? -4.037 -0.837 -17.724 1.00 92.69 281 TYR A CA 1
ATOM 2245 C C . TYR A 1 281 ? -3.550 0.319 -18.607 1.00 92.69 281 TYR A C 1
ATOM 2247 O O . TYR A 1 281 ? -3.933 1.465 -18.367 1.00 92.69 281 TYR A O 1
ATOM 2255 N N . LEU A 1 282 ? -2.780 0.035 -19.660 1.00 93.44 282 LEU A N 1
ATOM 2256 C CA . LEU A 1 282 ? -2.321 1.046 -20.617 1.00 93.44 282 LEU A CA 1
ATOM 2257 C C . LEU A 1 282 ? -3.480 1.690 -21.392 1.00 93.44 282 LEU A C 1
ATOM 2259 O O . LEU A 1 282 ? -3.532 2.915 -21.485 1.00 93.44 282 LEU A O 1
ATOM 2263 N N . ALA A 1 283 ? -4.452 0.896 -21.849 1.00 92.44 283 ALA A N 1
ATOM 2264 C CA . ALA A 1 283 ? -5.681 1.396 -22.469 1.00 92.44 283 ALA A CA 1
ATOM 2265 C C . ALA A 1 283 ? -6.425 2.379 -21.548 1.00 92.44 283 ALA A C 1
ATOM 2267 O O . ALA A 1 283 ? -6.866 3.441 -21.992 1.00 92.44 283 ALA A O 1
ATOM 2268 N N . SER A 1 284 ? -6.483 2.081 -20.243 1.00 91.62 284 SER A N 1
ATOM 2269 C CA . SER A 1 284 ? -7.066 2.985 -19.242 1.00 91.62 284 SER A CA 1
ATOM 2270 C C . SER A 1 284 ? -6.254 4.268 -19.024 1.00 91.62 284 SER A C 1
ATOM 2272 O O . SER A 1 284 ? -6.836 5.322 -18.786 1.00 91.62 284 SER A O 1
ATOM 2274 N N . ILE A 1 285 ? -4.919 4.212 -19.130 1.00 91.56 285 ILE A N 1
ATOM 2275 C CA . ILE A 1 285 ? -4.055 5.401 -19.027 1.00 91.56 285 ILE A CA 1
ATOM 2276 C C . ILE A 1 285 ? -4.262 6.316 -20.237 1.00 91.56 285 ILE A C 1
ATOM 2278 O O . ILE A 1 285 ? -4.280 7.538 -20.085 1.00 91.56 285 ILE A O 1
ATOM 2282 N N . TRP A 1 286 ? -4.407 5.733 -21.426 1.00 90.94 286 TRP A N 1
ATOM 2283 C CA . TRP A 1 286 ? -4.553 6.473 -22.678 1.00 90.94 286 TRP A CA 1
ATOM 2284 C C . TRP A 1 286 ? -5.999 6.846 -23.017 1.00 90.94 286 TRP A C 1
ATOM 2286 O O . TRP A 1 286 ? -6.206 7.557 -23.996 1.00 90.94 286 TRP A O 1
ATOM 2296 N N . ASN A 1 287 ? -6.980 6.400 -22.221 1.00 89.69 287 ASN A N 1
ATOM 2297 C CA . ASN A 1 287 ? -8.412 6.482 -22.534 1.00 89.69 287 ASN A CA 1
ATOM 2298 C C . ASN A 1 287 ? -8.738 5.941 -23.940 1.00 89.69 287 ASN A C 1
ATOM 2300 O O . ASN A 1 287 ? -9.571 6.499 -24.651 1.00 89.69 287 ASN A O 1
ATOM 2304 N N . ASP A 1 288 ? -8.061 4.863 -24.337 1.00 88.12 288 ASP A N 1
ATOM 2305 C CA . ASP A 1 288 ? -8.130 4.286 -25.677 1.00 88.12 288 ASP A CA 1
ATOM 2306 C C . ASP A 1 288 ? -8.518 2.799 -25.596 1.00 88.12 288 ASP A C 1
ATOM 2308 O O . ASP A 1 288 ? -7.645 1.941 -25.438 1.00 88.12 288 ASP A O 1
ATOM 2312 N N . PRO A 1 289 ? -9.821 2.472 -25.671 1.00 82.50 289 PRO A N 1
ATOM 2313 C CA . PRO A 1 289 ? -10.286 1.088 -25.630 1.00 82.50 289 PRO A CA 1
ATOM 2314 C C . PRO A 1 289 ? -9.986 0.319 -26.928 1.00 82.50 289 PRO A C 1
ATOM 2316 O O . PRO A 1 289 ? -10.001 -0.913 -26.924 1.00 82.50 289 PRO A O 1
ATOM 2319 N N . GLU A 1 290 ? -9.705 1.008 -28.039 1.00 84.62 290 GLU A N 1
ATOM 2320 C CA . GLU A 1 290 ? -9.394 0.369 -29.323 1.00 84.62 290 GLU A CA 1
ATOM 2321 C C . GLU A 1 290 ? -8.001 -0.270 -29.308 1.00 84.62 290 GLU A C 1
ATOM 2323 O O . GLU A 1 290 ? -7.772 -1.278 -29.984 1.00 84.62 290 GLU A O 1
ATOM 2328 N N . PHE A 1 291 ? -7.098 0.247 -28.468 1.00 85.81 291 PHE A N 1
ATOM 2329 C CA . PHE A 1 291 ? -5.779 -0.336 -28.232 1.00 85.81 291 PHE A CA 1
ATOM 2330 C C . PHE A 1 291 ? -5.849 -1.802 -27.765 1.00 85.81 291 PHE A C 1
ATOM 2332 O O . PHE A 1 291 ? -5.084 -2.648 -28.226 1.00 85.81 291 PHE A O 1
ATOM 2339 N N . GLU A 1 292 ? -6.804 -2.162 -26.905 1.00 80.00 292 GLU A N 1
ATOM 2340 C CA . GLU A 1 292 ? -6.957 -3.566 -26.492 1.00 80.00 292 GLU A CA 1
ATOM 2341 C C . GLU A 1 292 ? -7.323 -4.467 -27.681 1.00 80.00 292 GLU A C 1
ATOM 2343 O O . GLU A 1 292 ? -6.868 -5.611 -27.786 1.00 80.00 292 GLU A O 1
ATOM 2348 N N . ALA A 1 293 ? -8.143 -3.957 -28.602 1.00 78.81 293 ALA A N 1
ATOM 2349 C CA . ALA A 1 293 ? -8.550 -4.689 -29.794 1.00 78.81 293 ALA A CA 1
ATOM 2350 C C . ALA A 1 293 ? -7.408 -4.820 -30.814 1.00 78.81 293 ALA A C 1
ATOM 2352 O O . ALA A 1 293 ? -7.362 -5.821 -31.535 1.00 78.81 293 ALA A O 1
ATOM 2353 N N . SER A 1 294 ? -6.488 -3.852 -30.878 1.00 79.69 294 SER A N 1
ATOM 2354 C CA . SER A 1 294 ? -5.325 -3.918 -31.768 1.00 79.69 294 SER A CA 1
ATOM 2355 C C . SER A 1 294 ? -4.318 -4.974 -31.302 1.00 79.69 294 SER A C 1
ATOM 2357 O O . SER A 1 294 ? -3.899 -5.801 -32.111 1.00 79.69 294 SER A O 1
ATOM 2359 N N . ILE A 1 295 ? -4.031 -5.057 -30.000 1.00 78.88 295 ILE A N 1
ATOM 2360 C CA . ILE A 1 295 ? -3.121 -6.071 -29.437 1.00 78.88 295 ILE A CA 1
ATOM 2361 C C . ILE A 1 295 ? -3.686 -7.493 -29.577 1.00 78.88 295 ILE A C 1
ATOM 2363 O O . ILE A 1 295 ? -2.967 -8.413 -29.972 1.00 78.88 295 ILE A O 1
ATOM 2367 N N . ASN A 1 296 ? -4.988 -7.684 -29.340 1.00 68.62 296 ASN A N 1
ATOM 2368 C CA . ASN A 1 296 ? -5.636 -8.997 -29.471 1.00 68.62 296 ASN A CA 1
ATOM 2369 C C . ASN A 1 296 ? -5.683 -9.533 -30.917 1.00 68.62 296 ASN A C 1
ATOM 2371 O O . ASN A 1 296 ? -5.891 -10.729 -31.112 1.00 68.62 296 ASN A O 1
ATOM 2375 N N . LYS A 1 297 ? -5.504 -8.678 -31.936 1.00 61.91 297 LYS A N 1
ATOM 2376 C CA . LYS A 1 297 ? -5.350 -9.110 -33.339 1.00 61.91 297 LYS A CA 1
ATOM 2377 C C . LYS A 1 297 ? -3.926 -9.578 -33.660 1.00 61.91 297 LYS A C 1
ATOM 2379 O O . LYS A 1 297 ? -3.757 -10.384 -34.569 1.00 61.91 297 LYS A O 1
ATOM 2384 N N . VAL A 1 298 ? -2.930 -9.067 -32.935 1.00 56.47 298 VAL A N 1
ATOM 2385 C CA . VAL A 1 298 ? -1.501 -9.365 -33.132 1.00 56.47 298 VAL A CA 1
ATOM 2386 C C . VAL A 1 298 ? -1.083 -10.633 -32.379 1.00 56.47 298 VAL A C 1
ATOM 2388 O O . VAL A 1 298 ? -0.208 -11.362 -32.839 1.00 56.47 298 VAL A O 1
ATOM 2391 N N . GLN A 1 299 ? -1.737 -10.955 -31.259 1.00 44.91 299 GLN A N 1
ATOM 2392 C CA . GLN A 1 299 ? -1.499 -12.212 -30.549 1.00 44.91 299 GLN A CA 1
ATOM 2393 C C . GLN A 1 299 ? -2.269 -13.376 -31.209 1.00 44.91 299 GLN A C 1
ATOM 2395 O O . GLN A 1 299 ? -3.492 -13.293 -31.358 1.00 44.91 299 GLN A O 1
ATOM 2400 N N . PRO A 1 300 ? -1.617 -14.495 -31.586 1.00 36.75 300 PRO A N 1
ATOM 2401 C CA . PRO A 1 300 ? -2.346 -15.680 -32.018 1.00 36.75 300 PRO A CA 1
ATOM 2402 C C . PRO A 1 300 ? -3.207 -16.190 -30.856 1.00 36.75 300 PRO A C 1
ATOM 2404 O O . PRO A 1 300 ? -2.736 -16.287 -29.723 1.00 36.75 300 PRO A O 1
ATOM 2407 N N . LYS A 1 301 ? -4.475 -16.534 -31.130 1.00 32.28 301 LYS A N 1
ATOM 2408 C CA . LYS A 1 301 ? -5.381 -17.174 -30.161 1.00 32.28 301 LYS A CA 1
ATOM 2409 C C . LYS A 1 301 ? -4.736 -18.452 -29.616 1.00 32.28 301 LYS A C 1
ATOM 2411 O O . LYS A 1 301 ? -4.887 -19.521 -30.207 1.00 32.28 301 LYS A O 1
ATOM 2416 N N . VAL A 1 302 ? -4.081 -18.373 -28.463 1.00 35.16 302 VAL A N 1
ATOM 2417 C CA . VAL A 1 302 ? -3.777 -19.562 -27.670 1.00 35.16 302 VAL A CA 1
ATOM 2418 C C . VAL A 1 302 ? -5.105 -20.028 -27.088 1.00 35.16 302 VAL A C 1
ATOM 2420 O O . VAL A 1 302 ? -5.654 -19.430 -26.164 1.00 35.16 302 VAL A O 1
ATOM 2423 N N . GLN A 1 303 ? -5.681 -21.064 -27.698 1.00 28.11 303 GLN A N 1
ATOM 2424 C CA . GLN A 1 303 ? -6.824 -21.756 -27.117 1.00 28.11 303 GLN A CA 1
ATOM 2425 C C . GLN A 1 303 ? -6.399 -22.339 -25.763 1.00 28.11 303 GLN A C 1
ATOM 2427 O O . GLN A 1 303 ? -5.290 -22.868 -25.656 1.00 28.11 303 GLN A O 1
ATOM 2432 N N . PRO A 1 304 ? -7.254 -22.287 -24.730 1.00 28.08 304 PRO A N 1
ATOM 2433 C CA . PRO A 1 304 ? -6.945 -22.934 -23.469 1.00 28.08 304 PRO A CA 1
ATOM 2434 C C . PRO A 1 304 ? -6.838 -24.439 -23.723 1.00 28.08 304 PRO A C 1
ATOM 2436 O O . PRO A 1 304 ? -7.815 -25.088 -24.105 1.00 28.08 304 PRO A O 1
ATOM 2439 N N . VAL A 1 305 ? -5.641 -24.994 -23.532 1.00 28.89 305 VAL A N 1
ATOM 2440 C CA . VAL A 1 305 ? -5.429 -26.440 -23.549 1.00 28.89 305 VAL A CA 1
ATOM 2441 C C . VAL A 1 305 ? -6.244 -27.017 -22.398 1.00 28.89 305 VAL A C 1
ATOM 2443 O O . VAL A 1 305 ? -5.928 -26.817 -21.225 1.00 28.89 305 VAL A O 1
ATOM 2446 N N . LYS A 1 306 ? -7.333 -27.713 -22.737 1.00 26.56 306 LYS A N 1
ATOM 2447 C CA . LYS A 1 306 ? -8.043 -28.568 -21.791 1.00 26.56 306 LYS A CA 1
ATOM 2448 C C . LYS A 1 306 ? -7.067 -29.640 -21.322 1.00 26.56 306 LYS A C 1
ATOM 2450 O O . LYS A 1 306 ? -6.536 -30.400 -22.128 1.00 26.56 306 LYS A O 1
ATOM 2455 N N . ALA A 1 307 ? -6.837 -29.673 -20.017 1.00 29.83 307 ALA A N 1
ATOM 2456 C CA . ALA A 1 307 ? -6.184 -30.778 -19.350 1.00 29.83 307 ALA A CA 1
ATOM 2457 C C . ALA A 1 307 ? -7.095 -32.002 -19.454 1.00 29.83 307 ALA A C 1
ATOM 2459 O O . ALA A 1 307 ? -7.989 -32.163 -18.635 1.00 29.83 307 ALA A O 1
ATOM 2460 N N . ASP A 1 308 ? -6.883 -32.837 -20.467 1.00 23.52 308 ASP A N 1
ATOM 2461 C CA . ASP A 1 308 ? -7.413 -34.191 -20.480 1.00 23.52 308 ASP A CA 1
ATOM 2462 C C . ASP A 1 308 ? -6.478 -35.138 -21.246 1.00 23.52 308 ASP A C 1
ATOM 2464 O O . ASP A 1 308 ? -6.084 -34.902 -22.385 1.00 23.52 308 ASP A O 1
ATOM 2468 N N . CYS A 1 309 ? -6.180 -36.248 -20.567 1.00 24.30 309 CYS A N 1
ATOM 2469 C CA . CYS A 1 309 ? -5.732 -37.530 -21.111 1.00 24.30 309 CYS A CA 1
ATOM 2470 C C . CYS A 1 309 ? -4.231 -37.754 -21.385 1.00 24.30 309 CYS A C 1
ATOM 2472 O O . CYS A 1 309 ? -3.801 -38.093 -22.483 1.00 24.30 309 CYS A O 1
ATOM 2474 N N . LEU A 1 310 ? -3.472 -37.866 -20.290 1.00 27.48 310 LEU A N 1
ATOM 2475 C CA . LEU A 1 310 ? -2.580 -39.019 -20.105 1.00 27.48 310 LEU A CA 1
ATOM 2476 C C . LEU A 1 310 ? -3.455 -40.277 -19.943 1.00 27.48 310 LEU A C 1
ATOM 2478 O O . LEU A 1 310 ? -3.971 -40.510 -18.852 1.00 27.48 310 LEU A O 1
ATOM 2482 N N . LYS A 1 311 ? -3.669 -41.036 -21.029 1.00 26.16 311 LYS A N 1
ATOM 2483 C CA . LYS A 1 311 ? -4.006 -42.483 -21.071 1.00 26.16 311 LYS A CA 1
ATOM 2484 C C . LYS A 1 311 ? -4.367 -42.895 -22.505 1.00 26.16 311 LYS A C 1
ATOM 2486 O O . LYS A 1 311 ? -5.524 -42.834 -22.885 1.00 26.16 311 LYS A O 1
ATOM 2491 N N . GLN A 1 312 ? -3.378 -43.339 -23.275 1.00 24.81 312 GLN A N 1
ATOM 2492 C CA . GLN A 1 312 ? -3.344 -44.667 -23.910 1.00 24.81 312 GLN A CA 1
ATOM 2493 C C . GLN A 1 312 ? -2.211 -44.714 -24.935 1.00 24.81 312 GLN A C 1
ATOM 2495 O O . GLN A 1 312 ? -2.274 -44.148 -26.020 1.00 24.81 312 GLN A O 1
ATOM 2500 N N . LYS A 1 313 ? -1.159 -45.436 -24.544 1.00 24.50 313 LYS A N 1
ATOM 2501 C CA . LYS A 1 313 ? -0.282 -46.148 -25.466 1.00 24.50 313 LYS A CA 1
ATOM 2502 C C . LYS A 1 313 ? -1.111 -47.127 -26.310 1.00 24.50 313 LYS A C 1
ATOM 2504 O O . LYS A 1 313 ? -2.110 -47.654 -25.832 1.00 24.50 313 LYS A O 1
ATOM 2509 N N . GLU A 1 314 ? -0.565 -47.417 -27.489 1.00 26.20 314 GLU A N 1
ATOM 2510 C CA . GLU A 1 314 ? -0.834 -48.580 -28.346 1.00 26.20 314 GLU A CA 1
ATOM 2511 C C . GLU A 1 314 ? -2.134 -48.573 -29.163 1.00 26.20 314 GLU A C 1
ATOM 2513 O O . GLU A 1 314 ? -3.175 -49.071 -28.744 1.00 26.20 314 GLU A O 1
ATOM 2518 N N . LYS A 1 315 ? -2.004 -48.174 -30.436 1.00 23.23 315 LYS A N 1
ATOM 2519 C CA . LYS A 1 315 ? -2.120 -49.133 -31.547 1.00 23.23 315 LYS A CA 1
ATOM 2520 C C . LYS A 1 315 ? -1.509 -48.576 -32.831 1.00 23.23 315 LYS A C 1
ATOM 2522 O O . LYS A 1 315 ? -2.033 -47.678 -33.476 1.00 23.23 315 LYS A O 1
ATOM 2527 N N . LEU A 1 316 ? -0.371 -49.169 -33.164 1.00 23.25 316 LEU A N 1
ATOM 2528 C CA . LEU A 1 316 ? 0.185 -49.277 -34.502 1.00 23.25 316 LEU A CA 1
ATOM 2529 C C . LEU A 1 316 ? -0.825 -50.029 -35.391 1.00 23.25 316 LEU A C 1
ATOM 2531 O O . LEU A 1 316 ? -1.339 -51.052 -34.939 1.00 23.25 316 LEU A O 1
ATOM 2535 N N . ASN A 1 317 ? -1.105 -49.533 -36.602 1.00 25.48 317 ASN A N 1
ATOM 2536 C CA . ASN A 1 317 ? -1.275 -50.330 -37.830 1.00 25.48 317 ASN A CA 1
ATOM 2537 C C . ASN A 1 317 ? -1.489 -49.430 -39.067 1.00 25.48 317 ASN A C 1
ATOM 2539 O O . ASN A 1 317 ? -2.506 -48.757 -39.183 1.00 25.48 317 ASN A O 1
ATOM 2543 N N . LEU A 1 318 ? -0.466 -49.439 -39.933 1.00 28.12 318 LEU A N 1
ATOM 2544 C CA . LEU A 1 318 ? -0.455 -49.588 -41.400 1.00 28.12 318 LEU A CA 1
ATOM 2545 C C . LEU A 1 318 ? -1.673 -49.090 -42.211 1.00 28.12 318 LEU A C 1
ATOM 2547 O O . LEU A 1 318 ? -2.779 -49.580 -42.006 1.00 28.12 318 LEU A O 1
ATOM 2551 N N . VAL A 1 319 ? -1.425 -48.247 -43.229 1.00 25.94 319 VAL A N 1
ATOM 2552 C CA . VAL A 1 319 ? -1.555 -48.584 -44.673 1.00 25.94 319 VAL A CA 1
ATOM 2553 C C . VAL A 1 319 ? -1.483 -47.316 -45.558 1.00 25.94 319 VAL A C 1
ATOM 2555 O O . VAL A 1 319 ? -2.270 -46.387 -45.412 1.00 25.94 319 VAL A O 1
ATOM 2558 N N . ASP A 1 320 ? -0.496 -47.365 -46.456 1.00 27.16 320 ASP A N 1
ATOM 2559 C CA . ASP A 1 320 ? -0.370 -46.895 -47.844 1.00 27.16 320 ASP A CA 1
ATOM 2560 C C . ASP A 1 320 ? -0.521 -45.425 -48.274 1.00 27.16 320 ASP A C 1
ATOM 2562 O O . ASP A 1 320 ? -1.518 -44.729 -48.077 1.00 27.16 320 ASP A O 1
ATOM 2566 N N . GLY A 1 321 ? 0.540 -44.998 -48.970 1.00 38.34 321 GLY A N 1
ATOM 2567 C CA . GLY A 1 321 ? 0.605 -43.803 -49.786 1.00 38.34 321 GLY A CA 1
ATOM 2568 C C . GLY A 1 321 ? -0.156 -43.986 -51.093 1.00 38.34 321 GLY A C 1
ATOM 2569 O O . GLY A 1 321 ? 0.015 -44.984 -51.775 1.00 38.34 321 GLY A O 1
ATOM 2570 N N . GLU A 1 322 ? -0.967 -42.977 -51.399 1.00 33.03 322 GLU A N 1
ATOM 2571 C CA . GLU A 1 322 ? -1.449 -42.600 -52.741 1.00 33.03 322 GLU A CA 1
ATOM 2572 C C . GLU A 1 322 ? -2.313 -41.316 -52.695 1.00 33.03 322 GLU A C 1
ATOM 2574 O O . GLU A 1 322 ? -2.602 -40.729 -53.726 1.00 33.03 322 GLU A O 1
ATOM 2579 N N . LYS A 1 323 ? -2.663 -40.793 -51.506 1.00 34.88 323 LYS A N 1
ATOM 2580 C CA . LYS A 1 323 ? -3.516 -39.592 -51.343 1.00 34.88 323 LYS A CA 1
ATOM 2581 C C . LYS A 1 323 ? -2.805 -38.232 -51.298 1.00 34.88 323 LYS A C 1
ATOM 2583 O O . LYS A 1 323 ? -3.469 -37.203 -51.208 1.00 34.88 323 LYS A O 1
ATOM 2588 N N . SER A 1 324 ? -1.476 -38.187 -51.340 1.00 33.91 324 SER A N 1
ATOM 2589 C CA . SER A 1 324 ? -0.716 -36.930 -51.226 1.00 33.91 324 SER A CA 1
ATOM 2590 C C . SER A 1 324 ? -0.580 -36.154 -52.542 1.00 33.91 324 SER A C 1
ATOM 2592 O O . SER A 1 324 ? -0.165 -35.000 -52.516 1.00 33.91 324 SER A O 1
ATOM 2594 N N . THR A 1 325 ? -0.950 -36.734 -53.686 1.00 40.78 325 THR A N 1
ATOM 2595 C CA . THR A 1 325 ? -0.743 -36.134 -55.018 1.00 40.78 325 THR A CA 1
ATOM 2596 C C . THR A 1 325 ? -1.999 -35.531 -55.655 1.00 40.78 325 THR A C 1
ATOM 2598 O O . THR A 1 325 ? -1.866 -34.769 -56.611 1.00 40.78 325 THR A O 1
ATOM 2601 N N . GLU A 1 326 ? -3.196 -35.788 -55.116 1.00 40.66 326 GLU A N 1
ATOM 2602 C CA . GLU A 1 326 ? -4.444 -35.132 -55.556 1.00 40.66 326 GLU A CA 1
ATOM 2603 C C . GLU A 1 326 ? -4.664 -33.784 -54.852 1.00 40.66 326 GLU A C 1
ATOM 2605 O O . GLU A 1 326 ? -4.923 -32.786 -55.516 1.00 40.66 326 GLU A O 1
ATOM 2610 N N . LEU A 1 327 ? -4.406 -33.700 -53.541 1.00 42.12 327 LEU A N 1
ATOM 2611 C CA . LEU A 1 327 ? -4.550 -32.453 -52.768 1.00 42.12 327 LEU A CA 1
ATOM 2612 C C . LEU A 1 327 ? -3.591 -31.332 -53.208 1.00 42.12 327 LEU A C 1
ATOM 2614 O O . LEU A 1 327 ? -3.888 -30.158 -53.022 1.00 42.12 327 LEU A O 1
ATOM 2618 N N . LEU A 1 328 ? -2.446 -31.677 -53.804 1.00 42.09 328 LEU A N 1
ATOM 2619 C CA . LEU A 1 328 ? -1.475 -30.699 -54.310 1.00 42.09 328 LEU A CA 1
ATOM 2620 C C . LEU A 1 328 ? -1.864 -30.107 -55.674 1.00 42.09 328 LEU A C 1
ATOM 2622 O O . LEU A 1 328 ? -1.344 -29.054 -56.031 1.00 42.09 328 LEU A O 1
ATOM 2626 N N . ARG A 1 329 ? -2.764 -30.747 -56.435 1.00 41.25 329 ARG A N 1
ATOM 2627 C CA . ARG A 1 329 ? -3.223 -30.224 -57.735 1.00 41.25 329 ARG A CA 1
ATOM 2628 C C . ARG A 1 329 ? -4.362 -29.221 -57.585 1.00 41.25 329 ARG A C 1
ATOM 2630 O O . ARG A 1 329 ? -4.369 -28.232 -58.311 1.00 41.25 329 ARG A O 1
ATOM 2637 N N . ASP A 1 330 ? -5.230 -29.418 -56.598 1.00 45.56 330 ASP A N 1
ATOM 2638 C CA . ASP A 1 330 ? -6.335 -28.495 -56.318 1.00 45.56 330 ASP A CA 1
ATOM 2639 C C . ASP A 1 330 ? -5.833 -27.147 -55.766 1.00 45.56 330 ASP A C 1
ATOM 2641 O O . ASP A 1 330 ? -6.363 -26.099 -56.112 1.00 45.56 330 ASP A O 1
ATOM 2645 N N . ILE A 1 331 ? -4.731 -27.144 -55.004 1.00 45.34 331 ILE A N 1
ATOM 2646 C CA . ILE A 1 331 ? -4.131 -25.914 -54.450 1.00 45.34 331 ILE A CA 1
ATOM 2647 C C . ILE A 1 331 ? -3.436 -25.068 -55.532 1.00 45.34 331 ILE A C 1
ATOM 2649 O O . ILE A 1 331 ? -3.393 -23.845 -55.427 1.00 45.34 331 ILE A O 1
ATOM 2653 N N . ILE A 1 332 ? -2.889 -25.695 -56.578 1.00 44.44 332 ILE A N 1
ATOM 2654 C CA . ILE A 1 332 ? -2.180 -24.982 -57.655 1.00 44.44 332 ILE A CA 1
ATOM 2655 C C . ILE A 1 332 ? -3.176 -24.371 -58.657 1.00 44.44 332 ILE A C 1
ATOM 2657 O O . ILE A 1 332 ? -2.903 -23.307 -59.205 1.00 44.44 332 ILE A O 1
ATOM 2661 N N . ALA A 1 333 ? -4.357 -24.974 -58.834 1.00 43.00 333 ALA A N 1
ATOM 2662 C CA . ALA A 1 333 ? -5.409 -24.439 -59.700 1.00 43.00 333 ALA A CA 1
ATOM 2663 C C . ALA A 1 333 ? -6.060 -23.147 -59.156 1.00 43.00 333 ALA A C 1
ATOM 2665 O O . ALA A 1 333 ? -6.487 -22.307 -59.947 1.00 43.00 333 ALA A O 1
ATOM 2666 N N . ASP A 1 334 ? -6.075 -22.943 -57.833 1.00 46.69 334 ASP A N 1
ATOM 2667 C CA . ASP A 1 334 ? -6.624 -21.725 -57.214 1.00 46.69 334 ASP A CA 1
ATOM 2668 C C . ASP A 1 334 ? -5.681 -20.508 -57.331 1.00 46.69 334 ASP A C 1
ATOM 2670 O O . ASP A 1 334 ? -6.138 -19.362 -57.320 1.00 46.69 334 ASP A O 1
ATOM 2674 N N . ILE A 1 335 ? -4.372 -20.731 -57.510 1.00 45.19 335 ILE A N 1
ATOM 2675 C CA . ILE A 1 335 ? -3.351 -19.666 -57.580 1.00 45.19 335 ILE A CA 1
ATOM 2676 C C . ILE A 1 335 ? -3.339 -18.976 -58.955 1.00 45.19 335 ILE A C 1
ATOM 2678 O O . ILE A 1 335 ? -3.070 -17.777 -59.032 1.00 45.19 335 ILE A O 1
ATOM 2682 N N . ASP A 1 336 ? -3.720 -19.683 -60.021 1.00 39.81 336 ASP A N 1
ATOM 2683 C CA . ASP A 1 336 ? -3.752 -19.144 -61.391 1.00 39.81 336 ASP A CA 1
ATOM 2684 C C . ASP A 1 336 ? -5.020 -18.318 -61.711 1.00 39.81 336 ASP A C 1
ATOM 2686 O O . ASP A 1 336 ? -5.190 -17.854 -62.840 1.00 39.81 336 ASP A O 1
ATOM 2690 N N . SER A 1 337 ? -5.916 -18.097 -60.738 1.00 45.56 337 SER A N 1
ATOM 2691 C CA . SER A 1 337 ? -7.208 -17.418 -60.958 1.00 45.56 337 SER A CA 1
ATOM 2692 C C . SER A 1 337 ? -7.301 -15.973 -60.442 1.00 45.56 337 SER A C 1
ATOM 2694 O O . SER A 1 337 ? -8.372 -15.367 -60.512 1.00 45.56 337 SER A O 1
ATOM 2696 N N . LEU A 1 338 ? -6.203 -15.370 -59.972 1.00 39.38 338 LEU A N 1
ATOM 2697 C CA . LEU A 1 338 ? -6.202 -13.968 -59.535 1.00 39.38 338 LEU A CA 1
ATOM 2698 C C . LEU A 1 338 ? -5.636 -13.017 -60.604 1.00 39.38 338 LEU A C 1
ATOM 2700 O O . LEU A 1 338 ? -4.452 -13.012 -60.928 1.00 39.38 338 LEU A O 1
ATOM 2704 N N . ASP A 1 339 ? -6.545 -12.201 -61.137 1.00 40.06 339 ASP A N 1
ATOM 2705 C CA . ASP A 1 339 ? -6.399 -11.238 -62.229 1.00 40.06 339 ASP A CA 1
ATOM 2706 C C . ASP A 1 339 ? -5.413 -10.086 -61.914 1.00 40.06 339 ASP A C 1
ATOM 2708 O O . ASP A 1 339 ? -5.716 -9.131 -61.190 1.00 40.06 339 ASP A O 1
ATOM 2712 N N . ILE A 1 340 ? -4.212 -10.169 -62.496 1.00 41.19 340 ILE A N 1
ATOM 2713 C CA . ILE A 1 340 ? -3.100 -9.209 -62.349 1.00 41.19 340 ILE A CA 1
ATOM 2714 C C . ILE A 1 340 ? -3.367 -7.882 -63.098 1.00 41.19 340 ILE A C 1
ATOM 2716 O O . ILE A 1 340 ? -2.643 -6.899 -62.919 1.00 41.19 340 ILE A O 1
ATOM 2720 N N . GLN A 1 341 ? -4.440 -7.772 -63.887 1.00 34.53 341 GLN A N 1
ATOM 2721 C CA . GLN A 1 341 ? -4.672 -6.607 -64.750 1.00 34.53 341 GLN A CA 1
ATOM 2722 C C . GLN A 1 341 ? -5.414 -5.433 -64.078 1.00 34.53 341 GLN A C 1
ATOM 2724 O O . GLN A 1 341 ? -5.591 -4.379 -64.690 1.00 34.53 341 GLN A O 1
ATOM 2729 N N . SER A 1 342 ? -5.770 -5.559 -62.794 1.00 36.06 342 SER A N 1
ATOM 2730 C CA . SER A 1 342 ? -6.328 -4.466 -61.973 1.00 36.06 342 SER A CA 1
ATOM 2731 C C . SER A 1 342 ? -5.267 -3.600 -61.265 1.00 36.06 342 SER A C 1
ATOM 2733 O O . SER A 1 342 ? -5.597 -2.552 -60.713 1.00 36.06 342 SER A O 1
ATOM 2735 N N . MET A 1 343 ? -3.987 -3.995 -61.325 1.00 34.34 343 MET A N 1
ATOM 2736 C CA . MET A 1 343 ? -2.863 -3.369 -60.603 1.00 34.34 343 MET A CA 1
ATOM 2737 C C . MET A 1 343 ? -2.080 -2.312 -61.407 1.00 34.34 343 MET A C 1
ATOM 2739 O O . MET A 1 343 ? -1.122 -1.736 -60.899 1.00 34.34 343 MET A O 1
ATOM 2743 N N . LEU A 1 344 ? -2.472 -2.019 -62.651 1.00 37.66 344 LEU A N 1
ATOM 2744 C CA . LEU A 1 344 ? -1.804 -1.024 -63.499 1.00 37.66 344 LEU A CA 1
ATOM 2745 C C . LEU A 1 344 ? -2.778 0.086 -63.911 1.00 37.66 344 LEU A C 1
ATOM 2747 O O . LEU A 1 344 ? -3.301 0.102 -65.024 1.00 37.66 344 LEU A O 1
ATOM 2751 N N . ARG A 1 345 ? -2.991 1.054 -63.013 1.00 27.41 345 ARG A N 1
ATOM 2752 C CA . ARG A 1 345 ? -3.497 2.385 -63.373 1.00 27.41 345 ARG A CA 1
ATOM 2753 C C . ARG A 1 345 ? -2.509 3.440 -62.840 1.00 27.41 345 ARG A C 1
ATOM 2755 O O . ARG A 1 345 ? -2.150 3.354 -61.667 1.00 27.41 345 ARG A O 1
ATOM 2762 N N . PRO A 1 346 ? -2.010 4.381 -63.666 1.00 29.94 346 PRO A N 1
ATOM 2763 C CA . PRO A 1 346 ? -1.032 5.377 -63.225 1.00 29.94 346 PRO A CA 1
ATOM 2764 C C . PRO A 1 346 ? -1.627 6.299 -62.156 1.00 29.94 346 PRO A C 1
ATOM 2766 O O . PRO A 1 346 ? -2.731 6.808 -62.329 1.00 29.94 346 PRO A O 1
ATOM 2769 N N . LEU A 1 347 ? -0.888 6.504 -61.066 1.00 30.25 347 LEU A N 1
ATOM 2770 C CA . LEU A 1 347 ? -1.242 7.402 -59.969 1.00 30.25 347 LEU A CA 1
ATOM 2771 C C . LEU A 1 347 ? -1.185 8.863 -60.447 1.00 30.25 347 LEU A C 1
ATOM 2773 O O . LEU A 1 347 ? -0.102 9.438 -60.571 1.00 30.25 347 LEU A O 1
ATOM 2777 N N . GLU A 1 348 ? -2.342 9.474 -60.698 1.00 30.86 348 GLU A N 1
ATOM 2778 C CA . GLU A 1 348 ? -2.474 10.929 -60.629 1.00 30.86 348 GLU A CA 1
ATOM 2779 C C . GLU A 1 348 ? -2.412 11.339 -59.152 1.00 30.86 348 GLU A C 1
ATOM 2781 O O . GLU A 1 348 ? -3.077 10.757 -58.296 1.00 30.86 348 GLU A O 1
ATOM 2786 N N . LYS A 1 349 ? -1.536 12.300 -58.842 1.00 34.00 349 LYS A N 1
ATOM 2787 C CA . LYS A 1 349 ? -1.375 12.868 -57.501 1.00 34.00 349 LYS A CA 1
ATOM 2788 C C . LYS A 1 349 ? -2.653 13.612 -57.110 1.00 34.00 349 LYS A C 1
ATOM 2790 O O . LYS A 1 349 ? -2.883 14.711 -57.604 1.00 34.00 349 LYS A O 1
ATOM 2795 N N . GLU A 1 350 ? -3.433 13.053 -56.193 1.00 29.09 350 GLU A N 1
ATOM 2796 C CA . GLU A 1 350 ? -4.371 13.838 -55.392 1.00 29.09 350 GLU A CA 1
ATOM 2797 C C . GLU A 1 350 ? -3.586 14.492 -54.245 1.00 29.09 350 GLU A C 1
ATOM 2799 O O . GLU A 1 350 ? -3.022 13.814 -53.384 1.00 29.09 350 GLU A O 1
ATOM 2804 N N . GLU A 1 351 ? -3.488 15.822 -54.271 1.00 33.50 351 GLU A N 1
ATOM 2805 C CA . GLU A 1 351 ? -2.979 16.620 -53.155 1.00 33.50 351 GLU A CA 1
ATOM 2806 C C . GLU A 1 351 ? -3.934 16.469 -51.963 1.00 33.50 351 GLU A C 1
ATOM 2808 O O . GLU A 1 351 ? -5.063 16.958 -51.987 1.00 33.50 351 GLU A O 1
ATOM 2813 N N . GLN A 1 352 ? -3.484 15.777 -50.914 1.00 29.98 352 GLN A N 1
ATOM 2814 C CA . GLN A 1 352 ? -4.154 15.816 -49.617 1.00 29.98 352 GLN A CA 1
ATOM 2815 C C . GLN A 1 352 ? -4.020 17.228 -49.019 1.00 29.98 352 GLN A C 1
ATOM 2817 O O . GLN A 1 352 ? -2.977 17.865 -49.206 1.00 29.98 352 GLN A O 1
ATOM 2822 N N . PRO A 1 353 ? -5.041 17.743 -48.307 1.00 28.95 353 PRO A N 1
ATOM 2823 C CA . PRO A 1 353 ? -4.960 19.057 -47.689 1.00 28.95 353 PRO A CA 1
ATOM 2824 C C . PRO A 1 353 ? -3.821 19.057 -46.673 1.00 28.95 353 PRO A C 1
ATOM 2826 O O . PRO A 1 353 ? -3.682 18.121 -45.891 1.00 28.95 353 PRO A O 1
ATOM 2829 N N . VAL A 1 354 ? -3.014 20.114 -46.687 1.00 38.75 354 VAL A N 1
ATOM 2830 C CA . VAL A 1 354 ? -1.992 20.366 -45.671 1.00 38.75 354 VAL A CA 1
ATOM 2831 C C . VAL A 1 354 ? -2.696 20.482 -44.318 1.00 38.75 354 VAL A C 1
ATOM 2833 O O . VAL A 1 354 ? -3.352 21.487 -44.048 1.00 38.75 354 VAL A O 1
ATOM 2836 N N . GLU A 1 355 ? -2.598 19.440 -43.494 1.00 33.22 355 GLU A N 1
ATOM 2837 C CA . GLU A 1 355 ? -3.019 19.494 -42.097 1.00 33.22 355 GLU A CA 1
ATOM 2838 C C . GLU A 1 355 ? -2.087 20.441 -41.327 1.00 33.22 355 GLU A C 1
ATOM 2840 O O . GLU A 1 355 ? -0.859 20.375 -41.421 1.00 33.22 355 GLU A O 1
ATOM 2845 N N . ASP A 1 356 ? -2.704 21.367 -40.599 1.00 27.81 356 ASP A N 1
ATOM 2846 C CA . ASP A 1 356 ? -2.059 22.389 -39.780 1.00 27.81 356 ASP A CA 1
ATOM 2847 C C . ASP A 1 356 ? -1.181 21.720 -38.690 1.00 27.81 356 ASP A C 1
ATOM 2849 O O . ASP A 1 356 ? -1.653 20.789 -38.031 1.00 27.81 356 ASP A O 1
ATOM 2853 N N . PRO A 1 357 ? 0.064 22.157 -38.405 1.00 35.16 357 PRO A N 1
ATOM 2854 C CA . PRO A 1 357 ? 1.001 21.420 -37.539 1.00 35.16 357 PRO A CA 1
ATOM 2855 C C . PRO A 1 357 ? 0.664 21.421 -36.035 1.00 35.16 357 PRO A C 1
ATOM 2857 O O . PRO A 1 357 ? 1.545 21.158 -35.215 1.00 35.16 357 PRO A O 1
ATOM 2860 N N . SER A 1 358 ? -0.562 21.770 -35.632 1.00 39.41 358 SER A N 1
ATOM 2861 C CA . SER A 1 358 ? -0.887 22.096 -34.235 1.00 39.41 358 SER A CA 1
ATOM 2862 C C . SER A 1 358 ? -1.855 21.150 -33.505 1.00 39.41 358 SER A C 1
ATOM 2864 O O . SER A 1 358 ? -2.162 21.419 -32.346 1.00 39.41 358 SER A O 1
ATOM 2866 N N . GLU A 1 359 ? -2.248 20.000 -34.077 1.00 35.25 359 GLU A N 1
ATOM 2867 C CA . GLU A 1 359 ? -3.210 19.076 -33.425 1.00 35.25 359 GLU A CA 1
ATOM 2868 C C . GLU A 1 359 ? -2.789 17.593 -33.268 1.00 35.25 359 GLU A C 1
ATOM 2870 O O . GLU A 1 359 ? -3.624 16.759 -32.944 1.00 35.25 359 GLU A O 1
ATOM 2875 N N . ASN A 1 360 ? -1.499 17.230 -33.342 1.00 36.69 360 ASN A N 1
ATOM 2876 C CA . ASN A 1 360 ? -1.028 15.872 -32.981 1.00 36.69 360 ASN A CA 1
ATOM 2877 C C . ASN A 1 360 ? -0.296 15.841 -31.626 1.00 36.69 360 ASN A C 1
ATOM 2879 O O . ASN A 1 360 ? 0.888 15.527 -31.533 1.00 36.69 360 ASN A O 1
ATOM 2883 N N . THR A 1 361 ? -0.999 16.181 -30.542 1.00 42.78 361 THR A N 1
ATOM 2884 C CA . THR A 1 361 ? -0.450 16.189 -29.165 1.00 42.78 361 THR A CA 1
ATOM 2885 C C . THR A 1 361 ? -0.811 14.926 -28.373 1.00 42.78 361 THR A C 1
ATOM 2887 O O . THR A 1 361 ? -1.157 14.984 -27.194 1.00 42.78 361 THR A O 1
ATOM 2890 N N . GLY A 1 362 ? -0.741 13.759 -29.019 1.00 55.59 362 GLY A N 1
ATOM 2891 C CA . GLY A 1 362 ? -1.051 12.469 -28.402 1.00 55.59 362 GLY A CA 1
ATOM 2892 C C . GLY A 1 362 ? 0.005 11.407 -28.693 1.00 55.59 362 GLY A C 1
ATOM 2893 O O . GLY A 1 362 ? 0.619 11.403 -29.754 1.00 55.59 362 GLY A O 1
ATOM 2894 N N . PHE A 1 363 ? 0.188 10.485 -27.745 1.00 70.44 363 PHE A N 1
ATOM 2895 C CA . PHE A 1 363 ? 0.984 9.271 -27.925 1.00 70.44 363 PHE A CA 1
ATOM 2896 C C . PHE A 1 363 ? 0.381 8.447 -29.079 1.00 70.44 363 PHE A C 1
ATOM 2898 O O . PHE A 1 363 ? -0.749 7.956 -28.966 1.00 70.44 363 PHE A O 1
ATOM 2905 N N . GLY A 1 364 ? 1.084 8.370 -30.212 1.00 82.50 364 GLY A N 1
ATOM 2906 C CA . GLY A 1 364 ? 0.574 7.786 -31.460 1.00 82.50 364 GLY A CA 1
ATOM 2907 C C . GLY A 1 364 ? 0.294 6.282 -31.354 1.00 82.50 364 GLY A C 1
ATOM 2908 O O . GLY A 1 364 ? 0.828 5.605 -30.479 1.00 82.50 364 GLY A O 1
ATOM 2909 N N . GLN A 1 365 ? -0.524 5.723 -32.257 1.00 84.62 365 GLN A N 1
ATOM 2910 C CA . GLN A 1 365 ? -0.885 4.292 -32.214 1.00 84.62 365 GLN A CA 1
ATOM 2911 C C . GLN A 1 365 ? 0.326 3.359 -32.352 1.00 84.62 365 GLN A C 1
ATOM 2913 O O . GLN A 1 365 ? 0.443 2.375 -31.625 1.00 84.62 365 GLN A O 1
ATOM 2918 N N . GLU A 1 366 ? 1.274 3.691 -33.228 1.00 86.00 366 GLU A N 1
ATOM 2919 C CA . GLU A 1 366 ? 2.523 2.935 -33.355 1.00 86.00 366 GLU A CA 1
ATOM 2920 C C . GLU A 1 366 ? 3.366 3.006 -32.073 1.00 86.00 366 GLU A C 1
ATOM 2922 O O . GLU A 1 366 ? 3.874 1.990 -31.597 1.00 86.00 366 GLU A O 1
ATOM 2927 N N . GLN A 1 367 ? 3.443 4.188 -31.457 1.00 88.62 367 GLN A N 1
ATOM 2928 C CA . GLN A 1 367 ? 4.177 4.409 -30.209 1.00 88.62 367 GLN A CA 1
ATOM 2929 C C . GLN A 1 367 ? 3.580 3.581 -29.067 1.00 88.62 367 GLN A C 1
ATOM 2931 O O . GLN A 1 367 ? 4.317 2.934 -28.324 1.00 88.62 367 GLN A O 1
ATOM 2936 N N . LYS A 1 368 ? 2.244 3.524 -28.980 1.00 91.38 368 LYS A N 1
ATOM 2937 C CA . LYS A 1 368 ? 1.495 2.682 -28.034 1.00 91.38 368 LYS A CA 1
ATOM 2938 C C . LYS A 1 368 ? 1.854 1.209 -28.153 1.00 91.38 368 LYS A C 1
ATOM 2940 O O . LYS A 1 368 ? 2.165 0.571 -27.145 1.00 91.38 368 LYS A O 1
ATOM 2945 N N . ILE A 1 369 ? 1.840 0.682 -29.377 1.00 90.94 369 ILE A N 1
ATOM 2946 C CA . ILE A 1 369 ? 2.162 -0.724 -29.648 1.00 90.94 369 ILE A CA 1
ATOM 2947 C C . ILE A 1 369 ? 3.617 -1.007 -29.272 1.00 90.94 369 ILE A C 1
ATOM 2949 O O . ILE A 1 369 ? 3.874 -1.931 -28.501 1.00 90.94 369 ILE A O 1
ATOM 2953 N N . LYS A 1 370 ? 4.561 -0.177 -29.731 1.00 92.44 370 LYS A N 1
ATOM 2954 C CA . LYS A 1 370 ? 5.989 -0.360 -29.437 1.00 92.44 370 LYS A CA 1
ATOM 2955 C C . LYS A 1 370 ? 6.315 -0.250 -27.954 1.00 92.44 370 LYS A C 1
ATOM 2957 O O . LYS A 1 370 ? 7.125 -1.024 -27.449 1.00 92.44 370 LYS A O 1
ATOM 2962 N N . PHE A 1 371 ? 5.670 0.664 -27.242 1.00 94.31 371 PHE A N 1
ATOM 2963 C CA . PHE A 1 371 ? 5.836 0.796 -25.800 1.00 94.31 371 PHE A CA 1
ATOM 2964 C C . PHE A 1 371 ? 5.355 -0.450 -25.058 1.00 94.31 371 PHE A C 1
ATOM 2966 O O . PHE A 1 371 ? 6.074 -0.973 -24.211 1.00 94.31 371 PHE A O 1
ATOM 2973 N N . TYR A 1 372 ? 4.176 -0.969 -25.412 1.00 94.62 372 TYR A N 1
ATOM 2974 C CA . TYR A 1 372 ? 3.665 -2.212 -24.837 1.00 94.62 372 TYR A CA 1
ATOM 2975 C C . TYR A 1 372 ? 4.565 -3.417 -25.153 1.00 94.62 372 TYR A C 1
ATOM 2977 O O . TYR A 1 372 ? 4.922 -4.151 -24.233 1.00 94.62 372 TYR A O 1
ATOM 2985 N N . GLU A 1 373 ? 4.981 -3.593 -26.412 1.00 93.81 373 GLU A N 1
ATOM 2986 C CA . GLU A 1 373 ? 5.876 -4.685 -26.827 1.00 93.81 373 GLU A CA 1
ATOM 2987 C C . GLU A 1 373 ? 7.153 -4.715 -25.976 1.00 93.81 373 GLU A C 1
ATOM 2989 O O . GLU A 1 373 ? 7.508 -5.759 -25.425 1.00 93.81 373 GLU A O 1
ATOM 2994 N N . TRP A 1 374 ? 7.815 -3.566 -25.811 1.00 95.06 374 TRP A N 1
ATOM 2995 C CA . TRP A 1 374 ? 9.056 -3.483 -25.042 1.00 95.06 374 TRP A CA 1
ATOM 2996 C C . TRP A 1 374 ? 8.859 -3.631 -23.535 1.00 95.06 374 TRP A C 1
ATOM 2998 O O . TRP A 1 374 ? 9.709 -4.235 -22.881 1.00 95.06 374 TRP A O 1
ATOM 3008 N N . LEU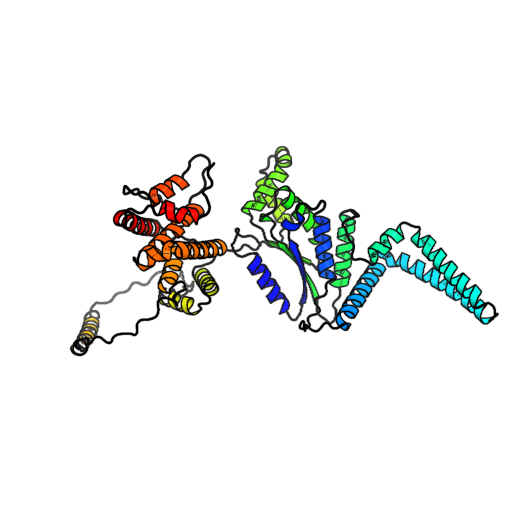 A 1 375 ? 7.738 -3.166 -22.973 1.00 95.38 375 LEU A N 1
ATOM 3009 C CA . LEU A 1 375 ? 7.406 -3.440 -21.570 1.00 95.38 375 LEU A CA 1
ATOM 3010 C C . LEU A 1 375 ? 7.292 -4.946 -21.302 1.00 95.38 375 LEU A C 1
ATOM 3012 O O . LEU A 1 375 ? 7.819 -5.424 -20.297 1.00 95.38 375 LEU A O 1
ATOM 3016 N N . ILE A 1 376 ? 6.639 -5.695 -22.197 1.00 94.88 376 ILE A N 1
ATOM 3017 C CA . ILE A 1 376 ? 6.504 -7.151 -22.058 1.00 94.88 376 ILE A CA 1
ATOM 3018 C C . ILE A 1 376 ? 7.850 -7.847 -22.277 1.00 94.88 376 ILE A C 1
ATOM 3020 O O . ILE A 1 376 ? 8.242 -8.656 -21.433 1.00 94.88 376 ILE A O 1
ATOM 3024 N N . LYS A 1 377 ? 8.593 -7.488 -23.336 1.00 93.81 377 LYS A N 1
ATOM 3025 C CA . LYS A 1 377 ? 9.930 -8.043 -23.624 1.00 93.81 377 LYS A CA 1
ATOM 3026 C C . LYS A 1 377 ? 10.907 -7.853 -22.462 1.00 93.81 377 LYS A C 1
ATOM 3028 O O . LYS A 1 377 ? 11.648 -8.775 -22.140 1.00 93.81 377 LYS A O 1
ATOM 3033 N N . PHE A 1 378 ? 10.892 -6.686 -21.816 1.00 94.44 378 PHE A N 1
ATOM 3034 C CA . PHE A 1 378 ? 11.731 -6.373 -20.652 1.00 94.44 378 PHE A CA 1
ATOM 3035 C C . PHE A 1 378 ? 11.110 -6.768 -19.309 1.00 94.44 378 PHE A C 1
ATOM 3037 O O . PHE A 1 378 ? 11.676 -6.470 -18.256 1.00 94.44 378 PHE A O 1
ATOM 3044 N N . ASN A 1 379 ? 9.954 -7.435 -19.320 1.00 93.81 379 ASN A N 1
ATOM 3045 C CA . ASN A 1 379 ? 9.258 -7.891 -18.122 1.00 93.81 379 ASN A CA 1
ATOM 3046 C C . ASN A 1 379 ? 8.984 -6.759 -17.097 1.00 93.81 379 ASN A C 1
ATOM 3048 O O . ASN A 1 379 ? 9.040 -6.961 -15.883 1.00 93.81 379 ASN A O 1
ATOM 3052 N N . LEU A 1 380 ? 8.680 -5.551 -17.583 1.00 93.81 380 LEU A N 1
ATOM 3053 C CA . LEU A 1 380 ? 8.364 -4.358 -16.788 1.00 93.81 380 LEU A CA 1
ATOM 3054 C C . LEU A 1 380 ? 6.848 -4.255 -16.569 1.00 93.81 380 LEU A C 1
ATOM 3056 O O . LEU A 1 380 ? 6.129 -3.572 -17.298 1.00 93.81 380 LEU A O 1
ATOM 3060 N N . ARG A 1 381 ? 6.344 -4.970 -15.559 1.00 94.00 381 ARG A N 1
ATOM 3061 C CA . ARG A 1 381 ? 4.895 -5.187 -15.350 1.00 94.00 381 ARG A CA 1
ATOM 3062 C C . ARG A 1 381 ? 4.279 -4.374 -14.210 1.00 94.00 381 ARG A C 1
ATOM 3064 O O . ARG A 1 381 ? 3.064 -4.400 -14.021 1.00 94.00 381 ARG A O 1
ATOM 3071 N N . ASN A 1 382 ? 5.083 -3.670 -13.413 1.00 93.19 382 ASN A N 1
ATOM 3072 C CA . ASN A 1 382 ? 4.585 -2.939 -12.250 1.00 93.19 382 ASN A CA 1
ATOM 3073 C C . ASN A 1 382 ? 3.770 -1.698 -12.688 1.00 93.19 382 ASN A C 1
ATOM 3075 O O . ASN A 1 382 ? 4.330 -0.810 -13.333 1.00 93.19 382 ASN A O 1
ATOM 3079 N N . PRO A 1 383 ? 2.481 -1.560 -12.310 1.00 94.50 383 PRO A N 1
ATOM 3080 C CA . PRO A 1 383 ? 1.634 -0.453 -12.770 1.00 94.50 383 PRO A CA 1
ATOM 3081 C C . PRO A 1 383 ? 2.193 0.940 -12.450 1.00 94.50 383 PRO A C 1
ATOM 3083 O O . PRO A 1 383 ? 2.126 1.854 -13.275 1.00 94.50 383 PRO A O 1
ATOM 3086 N N . ARG A 1 384 ? 2.791 1.122 -11.264 1.00 92.62 384 ARG A N 1
ATOM 3087 C CA . ARG A 1 384 ? 3.407 2.404 -10.890 1.00 92.62 384 ARG A CA 1
ATOM 3088 C C . ARG A 1 384 ? 4.630 2.706 -11.751 1.00 92.62 384 ARG A C 1
ATOM 3090 O O . ARG A 1 384 ? 4.800 3.852 -12.163 1.00 92.62 384 ARG A O 1
ATOM 3097 N N . GLN A 1 385 ? 5.463 1.699 -11.999 1.00 93.56 385 GLN A N 1
ATOM 3098 C CA . GLN A 1 385 ? 6.648 1.818 -12.849 1.00 93.56 385 GLN A CA 1
ATOM 3099 C C . GLN A 1 385 ? 6.243 2.169 -14.283 1.00 93.56 385 GLN A C 1
ATOM 3101 O O . GLN A 1 385 ? 6.743 3.150 -14.820 1.00 93.56 385 GLN A O 1
ATOM 3106 N N . ILE A 1 386 ? 5.252 1.471 -14.845 1.00 95.25 386 ILE A N 1
ATOM 3107 C CA . ILE A 1 386 ? 4.689 1.750 -16.174 1.00 95.25 386 ILE A CA 1
ATOM 3108 C C . ILE A 1 386 ? 4.203 3.200 -16.269 1.00 95.25 386 ILE A C 1
ATOM 3110 O O . ILE A 1 386 ? 4.591 3.929 -17.182 1.00 95.25 386 ILE A O 1
ATOM 3114 N N . LYS A 1 387 ? 3.399 3.660 -15.299 1.00 94.38 387 LYS A N 1
ATOM 3115 C CA . LYS A 1 387 ? 2.905 5.045 -15.280 1.00 94.38 387 LYS A CA 1
ATOM 3116 C C . LYS A 1 387 ? 4.044 6.064 -15.181 1.00 94.38 387 LYS A C 1
ATOM 3118 O O . LYS A 1 387 ? 3.980 7.111 -15.822 1.00 94.38 387 LYS A O 1
ATOM 3123 N N . ARG A 1 388 ? 5.085 5.772 -14.393 1.00 95.00 388 ARG A N 1
ATOM 3124 C CA . ARG A 1 388 ? 6.281 6.620 -14.292 1.00 95.00 388 ARG A CA 1
ATOM 3125 C C . ARG A 1 388 ? 7.018 6.694 -15.629 1.00 95.00 388 ARG A C 1
ATOM 3127 O O . ARG A 1 388 ? 7.304 7.796 -16.077 1.00 95.00 388 ARG A O 1
ATOM 3134 N N . LEU A 1 389 ? 7.276 5.554 -16.268 1.00 94.81 389 LEU A N 1
ATOM 3135 C CA . LEU A 1 389 ? 7.952 5.480 -17.566 1.00 94.81 389 LEU A CA 1
ATOM 3136 C C . LEU A 1 389 ? 7.182 6.236 -18.646 1.00 94.81 389 LEU A C 1
ATOM 3138 O O . LEU A 1 389 ? 7.776 7.027 -19.368 1.00 94.81 389 LEU A O 1
ATOM 3142 N N . TYR A 1 390 ? 5.861 6.061 -18.703 1.00 94.25 390 TYR A N 1
ATOM 3143 C CA . TYR A 1 390 ? 5.002 6.800 -19.626 1.00 94.25 390 TYR A CA 1
ATOM 3144 C C . TYR A 1 390 ? 5.090 8.319 -19.402 1.00 94.25 390 TYR A C 1
ATOM 3146 O O . TYR A 1 390 ? 5.298 9.081 -20.344 1.00 94.25 390 TYR A O 1
ATOM 3154 N N . ASN A 1 391 ? 5.005 8.771 -18.148 1.00 93.69 391 ASN A N 1
ATOM 3155 C CA . ASN A 1 391 ? 5.140 10.193 -17.823 1.00 93.69 391 ASN A CA 1
ATOM 3156 C C . ASN A 1 391 ? 6.532 10.742 -18.181 1.00 93.69 391 ASN A C 1
ATOM 3158 O O . ASN A 1 391 ? 6.641 11.851 -18.700 1.00 93.69 391 ASN A O 1
ATOM 3162 N N . ASN A 1 392 ? 7.586 9.967 -17.924 1.00 94.00 392 ASN A N 1
ATOM 3163 C CA . ASN A 1 392 ? 8.965 10.345 -18.228 1.00 94.00 392 ASN A CA 1
ATOM 3164 C C . ASN A 1 392 ? 9.219 10.392 -19.738 1.00 94.00 392 ASN A C 1
ATOM 3166 O O . ASN A 1 392 ? 9.896 11.299 -20.215 1.00 94.00 392 ASN A O 1
ATOM 3170 N N . TYR A 1 393 ? 8.618 9.477 -20.498 1.00 91.69 393 TYR A N 1
ATOM 3171 C CA . TYR A 1 393 ? 8.635 9.525 -21.953 1.00 91.69 393 TYR A CA 1
ATOM 3172 C C . TYR A 1 393 ? 7.918 10.767 -22.496 1.00 91.69 393 TYR A C 1
ATOM 3174 O O . TYR A 1 393 ? 8.462 11.455 -23.353 1.00 91.69 393 TYR A O 1
ATOM 3182 N N . ASN A 1 394 ? 6.744 11.118 -21.963 1.00 90.56 394 ASN A N 1
ATOM 3183 C CA . ASN A 1 394 ? 6.047 12.344 -22.370 1.00 90.56 394 ASN A CA 1
ATOM 3184 C C . ASN A 1 394 ? 6.874 13.605 -22.071 1.00 90.56 394 A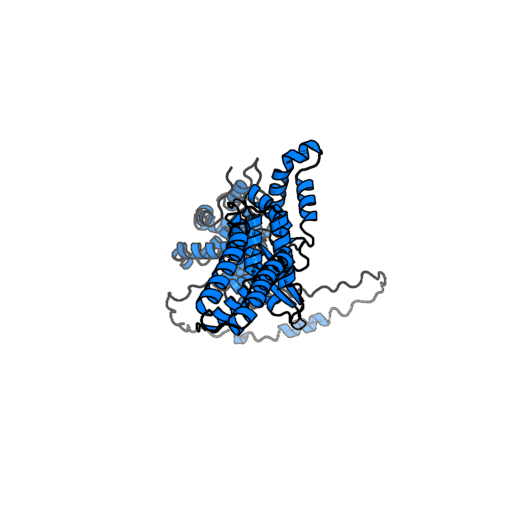SN A C 1
ATOM 3186 O O . ASN A 1 394 ? 6.860 14.565 -22.842 1.00 90.56 394 ASN A O 1
ATOM 3190 N N . LEU A 1 395 ? 7.630 13.603 -20.970 1.00 91.50 395 LEU A N 1
ATOM 3191 C CA . LEU A 1 395 ? 8.556 14.689 -20.663 1.00 91.50 395 LEU A CA 1
ATOM 3192 C C . LEU A 1 395 ? 9.732 14.725 -21.655 1.00 91.50 395 LEU A C 1
ATOM 3194 O O . LEU A 1 395 ? 10.057 15.801 -22.158 1.00 91.50 395 LEU A O 1
ATOM 3198 N N . LEU A 1 396 ? 10.315 13.571 -22.000 1.00 90.25 396 LEU A N 1
ATOM 3199 C CA . LEU A 1 396 ? 11.322 13.460 -23.064 1.00 90.25 396 LEU A CA 1
ATOM 3200 C C . LEU A 1 396 ? 10.789 13.989 -24.399 1.00 90.25 396 LEU A C 1
ATOM 3202 O O . LEU A 1 396 ? 11.476 14.774 -25.049 1.00 90.25 396 LEU A O 1
ATOM 3206 N N . TRP A 1 397 ? 9.551 13.637 -24.760 1.00 88.06 397 TRP A N 1
ATOM 3207 C CA . TRP A 1 397 ? 8.877 14.158 -25.949 1.00 88.06 397 TRP A CA 1
ATOM 3208 C C . TRP A 1 397 ? 8.830 15.681 -25.927 1.00 88.06 397 TRP A C 1
ATOM 3210 O O . TRP A 1 397 ? 9.243 16.321 -26.887 1.00 88.06 397 TRP A O 1
ATOM 3220 N N . SER A 1 398 ? 8.413 16.285 -24.812 1.00 87.94 398 SER A N 1
ATOM 3221 C CA . SER A 1 398 ? 8.333 17.748 -24.704 1.00 87.94 398 SER A CA 1
ATOM 3222 C C . SER A 1 398 ? 9.684 18.458 -24.888 1.00 87.94 398 SER A C 1
ATOM 3224 O O . SER A 1 398 ? 9.718 19.588 -25.369 1.00 87.94 398 SER A O 1
ATOM 3226 N N . ILE A 1 399 ? 10.792 17.794 -24.545 1.00 89.38 399 ILE A N 1
ATOM 3227 C CA . ILE A 1 399 ? 12.149 18.352 -24.634 1.00 89.38 399 ILE A CA 1
ATOM 3228 C C . ILE A 1 399 ? 12.744 18.142 -26.029 1.00 89.38 399 ILE A C 1
ATOM 3230 O O . ILE A 1 399 ? 13.362 19.054 -26.577 1.00 89.38 399 ILE A O 1
ATOM 3234 N N . TYR A 1 400 ? 12.549 16.958 -26.613 1.00 87.94 400 TYR A N 1
ATOM 3235 C CA . TYR A 1 400 ? 13.194 16.550 -27.864 1.00 87.94 400 TYR A CA 1
ATOM 3236 C C . TYR A 1 400 ? 12.263 16.568 -29.085 1.00 87.94 400 TYR A C 1
ATOM 3238 O O . TYR A 1 400 ? 12.701 16.198 -30.173 1.00 87.94 400 TYR A O 1
ATOM 3246 N N . ALA A 1 401 ? 11.021 17.056 -28.962 1.00 84.12 401 ALA A N 1
ATOM 3247 C CA . ALA A 1 401 ? 10.041 17.113 -30.057 1.00 84.12 401 ALA A CA 1
ATOM 3248 C C . ALA A 1 401 ? 10.609 17.731 -31.346 1.00 84.12 401 ALA A C 1
ATOM 3250 O O . ALA A 1 401 ? 10.381 17.223 -32.438 1.00 84.12 401 ALA A O 1
ATOM 3251 N N . GLY A 1 402 ? 11.406 18.800 -31.232 1.00 82.50 402 GLY A N 1
ATOM 3252 C CA . GLY A 1 402 ? 12.021 19.450 -32.394 1.00 82.50 402 GLY A CA 1
ATOM 3253 C C . GLY A 1 402 ? 13.051 18.587 -33.137 1.00 82.50 402 GLY A C 1
ATOM 3254 O O . GLY A 1 402 ? 13.274 18.804 -34.329 1.00 82.50 402 GLY A O 1
ATOM 3255 N N . GLU A 1 403 ? 13.685 17.630 -32.455 1.00 81.44 403 GLU A N 1
ATOM 3256 C CA . GLU A 1 403 ? 14.579 16.638 -33.066 1.00 81.44 403 GLU A CA 1
ATOM 3257 C C . GLU A 1 403 ? 13.785 15.451 -33.614 1.00 81.44 403 GLU A C 1
ATOM 3259 O O . GLU A 1 403 ? 14.057 14.991 -34.719 1.00 81.44 403 GLU A O 1
ATOM 3264 N N . TRP A 1 404 ? 12.776 14.987 -32.876 1.00 83.06 404 TRP A N 1
ATOM 3265 C CA . TRP A 1 404 ? 11.972 13.821 -33.250 1.00 83.06 404 TRP A CA 1
ATOM 3266 C C . TRP A 1 404 ? 11.069 14.086 -34.454 1.00 83.06 404 TRP A C 1
ATOM 3268 O O . TRP A 1 404 ? 10.876 13.195 -35.267 1.00 83.06 404 TRP A O 1
ATOM 3278 N N . ASN A 1 405 ? 10.631 15.330 -34.657 1.00 80.69 405 ASN A N 1
ATOM 3279 C CA . ASN A 1 405 ? 9.921 15.730 -35.876 1.00 80.69 405 ASN A CA 1
ATOM 3280 C C . ASN A 1 405 ? 10.803 15.688 -37.141 1.00 80.69 405 ASN A C 1
ATOM 3282 O O . ASN A 1 405 ? 10.293 15.857 -38.244 1.00 80.69 405 ASN A O 1
ATOM 3286 N N . LYS A 1 406 ? 12.130 15.546 -37.000 1.00 81.00 406 LYS A N 1
ATOM 3287 C CA . LYS A 1 406 ? 13.082 15.472 -38.124 1.00 81.00 406 LYS A CA 1
ATOM 3288 C C . LYS A 1 406 ? 13.575 14.052 -38.399 1.00 81.00 406 LYS A C 1
ATOM 3290 O O . LYS A 1 406 ? 14.147 13.816 -39.461 1.00 81.00 406 LYS A O 1
ATOM 3295 N N . ASP A 1 407 ? 13.431 13.150 -37.434 1.00 81.69 407 ASP A N 1
ATOM 3296 C CA . ASP A 1 407 ? 13.889 11.767 -37.510 1.00 81.69 407 ASP A CA 1
ATOM 3297 C C . ASP A 1 407 ? 12.858 10.862 -36.836 1.00 81.69 407 ASP A C 1
ATOM 3299 O O . ASP A 1 407 ? 12.798 10.771 -35.606 1.00 81.69 407 ASP A O 1
ATOM 3303 N N . ASP A 1 408 ? 12.079 10.168 -37.662 1.00 73.31 408 ASP A N 1
ATOM 3304 C CA . ASP A 1 408 ? 11.006 9.283 -37.216 1.00 73.31 408 ASP A CA 1
ATOM 3305 C C . ASP A 1 408 ? 11.517 8.134 -36.335 1.00 73.31 408 ASP A C 1
ATOM 3307 O O . ASP A 1 408 ? 10.762 7.598 -35.531 1.00 73.31 408 ASP A O 1
ATOM 3311 N N . ASN A 1 409 ? 12.802 7.769 -36.406 1.00 84.94 409 ASN A N 1
ATOM 3312 C CA . ASN A 1 409 ? 13.362 6.730 -35.538 1.00 84.94 409 ASN A CA 1
ATOM 3313 C C . ASN A 1 409 ? 13.785 7.269 -34.165 1.00 84.94 409 ASN A C 1
ATOM 3315 O O . ASN A 1 409 ? 13.945 6.493 -33.218 1.00 84.94 409 ASN A O 1
ATOM 3319 N N . ALA A 1 410 ? 13.968 8.584 -34.021 1.00 87.25 410 ALA A N 1
ATOM 3320 C CA . ALA A 1 410 ? 14.529 9.162 -32.807 1.00 87.25 410 ALA A CA 1
ATOM 3321 C C . ALA A 1 410 ? 13.631 8.913 -31.591 1.00 87.25 410 ALA A C 1
ATOM 3323 O O . ALA A 1 410 ? 14.129 8.470 -30.554 1.00 87.25 410 ALA A O 1
ATOM 3324 N N . TRP A 1 411 ? 12.316 9.126 -31.705 1.00 89.38 411 TRP A N 1
ATOM 3325 C CA . TRP A 1 411 ? 11.397 8.903 -30.583 1.00 89.38 411 TRP A CA 1
ATOM 3326 C C . TRP A 1 411 ? 11.414 7.442 -30.112 1.00 89.38 411 TRP A C 1
ATOM 3328 O O . TRP A 1 411 ? 11.398 7.187 -28.906 1.00 89.38 411 TRP A O 1
ATOM 3338 N N . TYR A 1 412 ? 11.489 6.492 -31.052 1.00 91.69 412 TYR A N 1
ATOM 3339 C CA . TYR A 1 412 ? 11.456 5.057 -30.773 1.00 91.69 412 TYR A CA 1
ATOM 3340 C C . TYR A 1 412 ? 12.708 4.619 -30.020 1.00 91.69 412 TYR A C 1
ATOM 3342 O O . TYR A 1 412 ? 12.615 3.935 -29.000 1.00 91.69 412 TYR A O 1
ATOM 3350 N N . ILE A 1 413 ? 13.879 5.078 -30.462 1.00 92.50 413 ILE A N 1
ATOM 3351 C CA . ILE A 1 413 ? 15.143 4.721 -29.821 1.00 92.50 413 ILE A CA 1
ATOM 3352 C C . ILE A 1 413 ? 15.284 5.375 -28.439 1.00 92.50 413 ILE A C 1
ATOM 3354 O O . ILE A 1 413 ? 15.751 4.722 -27.508 1.00 92.50 413 ILE A O 1
ATOM 3358 N N . HIS A 1 414 ? 14.843 6.625 -28.255 1.00 92.44 414 HIS A N 1
ATOM 3359 C CA . HIS A 1 414 ? 14.866 7.259 -26.927 1.00 92.44 414 HIS A CA 1
ATOM 3360 C C . HIS A 1 414 ? 13.894 6.568 -25.955 1.00 92.44 414 HIS A C 1
ATOM 3362 O O . HIS A 1 414 ? 14.226 6.385 -24.783 1.00 92.44 414 HIS A O 1
ATOM 3368 N N . MET A 1 415 ? 12.722 6.135 -26.437 1.00 93.88 415 MET A N 1
ATOM 3369 C CA . MET A 1 415 ? 11.792 5.307 -25.663 1.00 93.88 415 MET A CA 1
ATOM 3370 C C . MET A 1 415 ? 12.434 3.974 -25.266 1.00 93.88 415 MET A C 1
ATOM 3372 O O . MET A 1 415 ? 12.403 3.596 -24.098 1.00 93.88 415 MET A O 1
ATOM 3376 N N . LEU A 1 416 ? 13.045 3.277 -26.225 1.00 94.31 416 LEU A N 1
ATOM 3377 C CA . LEU A 1 416 ? 13.713 2.001 -25.995 1.00 94.31 416 LEU A CA 1
ATOM 3378 C C . LEU A 1 416 ? 14.859 2.137 -24.987 1.00 94.31 416 LEU A C 1
ATOM 3380 O O . LEU A 1 416 ? 14.965 1.328 -24.070 1.00 94.31 416 LEU A O 1
ATOM 3384 N N . ALA A 1 417 ? 15.666 3.192 -25.107 1.00 93.25 417 ALA A N 1
ATOM 3385 C CA . ALA A 1 417 ? 16.735 3.509 -24.166 1.00 93.25 417 ALA A CA 1
ATOM 3386 C C . ALA A 1 417 ? 16.200 3.757 -22.746 1.00 93.25 417 ALA A C 1
ATOM 3388 O O . ALA A 1 417 ? 16.790 3.275 -21.778 1.00 93.25 417 ALA A O 1
ATOM 3389 N N . LEU A 1 418 ? 15.064 4.453 -22.613 1.00 94.50 418 LEU A N 1
ATOM 3390 C CA . LEU A 1 418 ? 14.407 4.690 -21.322 1.00 94.50 418 LEU A CA 1
ATOM 3391 C C . LEU A 1 418 ? 13.969 3.378 -20.672 1.00 94.50 418 LEU A C 1
ATOM 3393 O O . LEU A 1 418 ? 14.263 3.135 -19.501 1.00 94.50 418 LEU A O 1
ATOM 3397 N N . LEU A 1 419 ? 13.298 2.522 -21.443 1.00 95.06 419 LEU A N 1
ATOM 3398 C CA . LEU A 1 419 ? 12.834 1.220 -20.972 1.00 95.06 419 LEU A CA 1
ATOM 3399 C C . LEU A 1 419 ? 14.005 0.283 -20.639 1.00 95.06 419 LEU A C 1
ATOM 3401 O O . LEU A 1 419 ? 13.953 -0.424 -19.635 1.00 95.06 419 LEU A O 1
ATOM 3405 N N . ALA A 1 420 ? 15.079 0.311 -21.428 1.00 92.19 420 ALA A N 1
ATOM 3406 C CA . ALA A 1 420 ? 16.261 -0.512 -21.198 1.00 92.19 420 ALA A CA 1
ATOM 3407 C C . ALA A 1 420 ? 17.020 -0.110 -19.926 1.00 92.19 420 ALA A C 1
ATOM 3409 O O . ALA A 1 420 ? 17.451 -0.976 -19.165 1.00 92.19 420 ALA A O 1
ATOM 3410 N N . LEU A 1 421 ? 17.151 1.194 -19.651 1.00 91.50 421 LEU A N 1
ATOM 3411 C CA . LEU A 1 421 ? 17.749 1.663 -18.398 1.00 91.50 421 LEU A CA 1
ATOM 3412 C C . LEU A 1 421 ? 16.954 1.191 -17.182 1.00 91.50 421 LEU A C 1
ATOM 3414 O O . LEU A 1 421 ? 17.546 0.741 -16.203 1.00 91.50 421 LEU A O 1
ATOM 3418 N N . GLU A 1 422 ? 15.626 1.256 -17.259 1.00 91.94 422 GLU A N 1
ATOM 3419 C CA . GLU A 1 422 ? 14.759 0.769 -16.190 1.00 91.94 422 GLU A CA 1
ATOM 3420 C C . GLU A 1 422 ? 14.842 -0.755 -16.027 1.00 91.94 422 GLU A C 1
ATOM 3422 O O . GLU A 1 422 ? 14.924 -1.239 -14.902 1.00 91.94 422 GLU A O 1
ATOM 3427 N N . MET A 1 423 ? 14.891 -1.511 -17.127 1.00 91.56 423 MET A N 1
ATOM 3428 C CA . MET A 1 423 ? 15.091 -2.965 -17.108 1.00 91.56 423 MET A CA 1
ATOM 3429 C C . MET A 1 423 ? 16.371 -3.349 -16.356 1.00 91.56 423 MET A C 1
ATOM 3431 O O . MET A 1 423 ? 16.345 -4.254 -15.520 1.00 91.56 423 MET A O 1
ATOM 3435 N N . VAL A 1 424 ? 17.482 -2.647 -16.617 1.00 88.62 424 VAL A N 1
ATOM 3436 C CA . VAL A 1 424 ? 18.742 -2.865 -15.890 1.00 88.62 424 VAL A CA 1
ATOM 3437 C C . VAL A 1 424 ? 18.568 -2.550 -14.402 1.00 88.62 424 VAL A C 1
ATOM 3439 O O . VAL A 1 424 ? 19.036 -3.310 -13.557 1.00 88.62 424 VAL A O 1
ATOM 3442 N N . SER A 1 425 ? 17.875 -1.464 -14.055 1.00 86.38 425 SER A N 1
ATOM 3443 C CA . SER A 1 425 ? 17.626 -1.099 -12.655 1.00 86.38 425 SER A CA 1
ATOM 3444 C C . SER A 1 425 ? 16.740 -2.098 -11.898 1.00 86.38 425 SER A C 1
ATOM 3446 O O . SER A 1 425 ? 16.983 -2.322 -10.708 1.00 86.38 425 SER A O 1
ATOM 3448 N N . GLU A 1 426 ? 15.742 -2.682 -12.563 1.00 86.94 426 GLU A N 1
ATOM 3449 C CA . GLU A 1 426 ? 14.778 -3.619 -11.971 1.00 86.94 426 GLU A CA 1
ATOM 3450 C C . GLU A 1 426 ? 15.386 -5.012 -11.769 1.00 86.94 426 GLU A C 1
ATOM 3452 O O . GLU A 1 426 ? 15.370 -5.546 -10.659 1.00 86.94 426 GLU A O 1
ATOM 3457 N N . HIS A 1 427 ? 15.943 -5.598 -12.832 1.00 88.00 427 HIS A N 1
ATOM 3458 C CA . HIS A 1 427 ? 16.255 -7.031 -12.859 1.00 88.00 427 HIS A CA 1
ATOM 3459 C C . HIS A 1 427 ? 17.710 -7.361 -12.523 1.00 88.00 427 HIS A C 1
ATOM 3461 O O . HIS A 1 427 ? 18.000 -8.493 -12.136 1.00 88.00 427 HIS A O 1
ATOM 3467 N N . VAL A 1 428 ? 18.642 -6.406 -12.637 1.00 83.75 428 VAL A N 1
ATOM 3468 C CA . VAL A 1 428 ? 20.034 -6.643 -12.223 1.00 83.75 428 VAL A CA 1
ATOM 3469 C C . VAL A 1 428 ? 20.122 -6.484 -10.704 1.00 83.75 428 VAL A C 1
ATOM 3471 O O . VAL A 1 428 ? 19.822 -5.401 -10.186 1.00 83.75 428 VAL A O 1
ATOM 3474 N N . PRO A 1 429 ? 20.529 -7.521 -9.950 1.00 75.56 429 PRO A N 1
ATOM 3475 C CA . PRO A 1 429 ? 20.594 -7.445 -8.498 1.00 75.56 429 PRO A CA 1
ATOM 3476 C C . PRO A 1 429 ? 21.598 -6.377 -8.055 1.00 75.56 429 PRO A C 1
ATOM 3478 O O . PRO A 1 429 ? 22.623 -6.143 -8.693 1.00 75.56 429 PRO A O 1
ATOM 3481 N N . PHE A 1 430 ? 21.287 -5.711 -6.948 1.00 69.38 430 PHE A N 1
ATOM 3482 C CA . PHE A 1 430 ? 22.230 -4.810 -6.301 1.00 69.38 430 PHE A CA 1
ATOM 3483 C C . PHE A 1 430 ? 23.243 -5.633 -5.499 1.00 69.38 430 PHE A C 1
ATOM 3485 O O . PHE A 1 430 ? 22.855 -6.334 -4.562 1.00 69.38 430 PHE A O 1
ATOM 3492 N N . ASP A 1 431 ? 24.525 -5.535 -5.847 1.00 70.88 431 ASP A N 1
ATOM 3493 C CA . ASP A 1 431 ? 25.622 -6.098 -5.063 1.00 70.88 431 ASP A CA 1
ATOM 3494 C C . ASP A 1 431 ? 26.390 -4.975 -4.348 1.00 70.88 431 ASP A C 1
ATOM 3496 O O . ASP A 1 431 ? 26.730 -3.955 -4.942 1.00 70.88 431 ASP A O 1
ATOM 3500 N N . LYS A 1 432 ? 26.673 -5.164 -3.053 1.00 60.97 432 LYS A N 1
ATOM 3501 C CA . LYS A 1 432 ? 27.444 -4.200 -2.254 1.00 60.97 432 LYS A CA 1
ATOM 3502 C C . LYS A 1 432 ? 28.935 -4.218 -2.593 1.00 60.97 432 LYS A C 1
ATOM 3504 O O . LYS A 1 432 ? 29.623 -3.247 -2.288 1.00 60.97 432 LYS A O 1
ATOM 3509 N N . THR A 1 433 ? 29.443 -5.315 -3.159 1.00 59.84 433 THR A N 1
ATOM 3510 C CA . THR A 1 433 ? 30.879 -5.492 -3.427 1.00 59.84 433 THR A CA 1
ATOM 3511 C C . THR A 1 433 ? 31.312 -5.120 -4.840 1.00 59.84 433 THR A C 1
ATOM 3513 O O . THR A 1 433 ? 32.490 -4.834 -5.048 1.00 59.84 433 THR A O 1
ATOM 3516 N N . SER A 1 434 ? 30.391 -5.085 -5.802 1.00 64.50 434 SER A N 1
ATOM 3517 C CA . SER A 1 434 ? 30.698 -4.791 -7.199 1.00 64.50 434 SER A CA 1
ATOM 3518 C C . SER A 1 434 ? 29.610 -3.928 -7.835 1.00 64.50 434 SER A C 1
ATOM 3520 O O . SER A 1 434 ? 28.418 -4.141 -7.622 1.00 64.50 434 SER A O 1
ATOM 3522 N N . ASN A 1 435 ? 30.015 -2.923 -8.620 1.00 70.62 435 ASN A N 1
ATOM 3523 C CA . ASN A 1 435 ? 29.080 -2.002 -9.268 1.00 70.62 435 ASN A CA 1
ATOM 3524 C C . ASN A 1 435 ? 28.542 -2.595 -10.583 1.00 70.62 435 ASN A C 1
ATOM 3526 O O . ASN A 1 435 ? 28.701 -2.030 -11.664 1.00 70.62 435 ASN A O 1
ATOM 3530 N N . ILE A 1 436 ? 27.935 -3.780 -10.476 1.00 77.31 436 ILE A N 1
ATOM 3531 C CA . ILE A 1 436 ? 27.466 -4.586 -11.609 1.00 77.31 436 ILE A CA 1
ATOM 3532 C C . ILE A 1 436 ? 26.474 -3.784 -12.457 1.00 77.31 436 ILE A C 1
ATOM 3534 O O . ILE A 1 436 ? 26.555 -3.785 -13.678 1.00 77.31 436 ILE A O 1
ATOM 3538 N N . ARG A 1 437 ? 25.558 -3.037 -11.833 1.00 77.88 437 ARG A N 1
ATOM 3539 C CA . ARG A 1 437 ? 24.556 -2.236 -12.559 1.00 77.88 437 ARG A CA 1
ATOM 3540 C C . ARG A 1 437 ? 25.197 -1.186 -13.459 1.00 77.88 437 ARG A C 1
ATOM 3542 O O . ARG A 1 437 ? 24.797 -1.069 -14.619 1.00 77.88 437 ARG A O 1
ATOM 3549 N N . LYS A 1 438 ? 26.221 -0.488 -12.969 1.00 79.44 438 LYS A N 1
ATOM 3550 C CA . LYS A 1 438 ? 27.012 0.439 -13.776 1.00 79.44 438 LYS A CA 1
ATOM 3551 C C . LYS A 1 438 ? 27.687 -0.261 -14.952 1.00 79.44 438 LYS A C 1
ATOM 3553 O O . LYS A 1 438 ? 27.618 0.251 -16.064 1.00 79.44 438 LYS A O 1
ATOM 3558 N N . GLU A 1 439 ? 28.265 -1.443 -14.748 1.00 79.25 439 GLU A N 1
ATOM 3559 C CA . GLU A 1 439 ? 28.879 -2.214 -15.839 1.00 79.25 439 GLU A CA 1
ATOM 3560 C C . GLU A 1 439 ? 27.862 -2.606 -16.919 1.00 79.25 439 GLU A C 1
ATOM 3562 O O . GLU A 1 439 ? 28.170 -2.513 -18.107 1.00 79.25 439 GLU A O 1
ATOM 3567 N N . TYR A 1 440 ? 26.642 -2.989 -16.528 1.00 80.81 440 TYR A N 1
ATOM 3568 C CA . TYR A 1 440 ? 25.562 -3.292 -17.471 1.00 80.81 440 TYR A CA 1
ATOM 3569 C C . TYR A 1 440 ? 25.098 -2.043 -18.220 1.00 80.81 440 TYR A C 1
ATOM 3571 O O . TYR A 1 440 ? 24.951 -2.098 -19.437 1.00 80.81 440 TYR A O 1
ATOM 3579 N N . ARG A 1 441 ? 24.910 -0.910 -17.530 1.00 83.25 441 ARG A N 1
ATOM 3580 C CA . ARG A 1 441 ? 24.554 0.371 -18.167 1.00 83.25 441 ARG A CA 1
ATOM 3581 C C . ARG A 1 441 ? 25.626 0.799 -19.167 1.00 83.25 441 ARG A C 1
ATOM 3583 O O . ARG A 1 441 ? 25.317 1.088 -20.318 1.00 83.25 441 ARG A O 1
ATOM 3590 N N . GLU A 1 442 ? 26.890 0.789 -18.758 1.00 81.88 442 GLU A N 1
ATOM 3591 C CA . GLU A 1 442 ? 28.007 1.146 -19.633 1.00 81.88 442 GLU A CA 1
ATOM 3592 C C . GLU A 1 442 ? 28.124 0.186 -20.816 1.00 81.88 442 GLU A C 1
ATOM 3594 O O . GLU A 1 442 ? 28.339 0.642 -21.933 1.00 81.88 442 GLU A O 1
ATOM 3599 N N . ALA A 1 443 ? 27.943 -1.123 -20.613 1.00 79.81 443 ALA A N 1
ATOM 3600 C CA . ALA A 1 443 ? 27.953 -2.097 -21.702 1.00 79.81 443 ALA A CA 1
ATOM 3601 C C . ALA A 1 443 ? 26.799 -1.870 -22.689 1.00 79.81 443 ALA A C 1
ATOM 3603 O O . ALA A 1 443 ? 27.017 -1.913 -23.898 1.00 79.81 443 ALA A O 1
ATOM 3604 N N . PHE A 1 444 ? 25.600 -1.585 -22.179 1.00 81.31 444 PHE A N 1
ATOM 3605 C CA . PHE A 1 444 ? 24.394 -1.398 -22.982 1.00 81.31 444 PHE A CA 1
ATOM 3606 C C . PHE A 1 444 ? 24.448 -0.117 -23.832 1.00 81.31 444 PHE A C 1
ATOM 3608 O O . PHE A 1 444 ? 23.933 -0.095 -24.946 1.00 81.31 444 PHE A O 1
ATOM 3615 N N . PHE A 1 445 ? 25.112 0.933 -23.341 1.00 83.12 445 PHE A N 1
ATOM 3616 C CA . PHE A 1 445 ? 25.217 2.226 -24.030 1.00 83.12 445 PHE A CA 1
ATOM 3617 C C . PHE A 1 445 ? 26.611 2.522 -24.614 1.00 83.12 445 PHE A C 1
ATOM 3619 O O . PHE A 1 445 ? 26.845 3.622 -25.119 1.00 83.12 445 PHE A O 1
ATOM 3626 N N . ALA A 1 446 ? 27.549 1.569 -24.583 1.00 78.19 446 ALA A N 1
ATOM 3627 C CA . ALA A 1 446 ? 28.911 1.773 -25.075 1.00 78.19 446 ALA A CA 1
ATOM 3628 C C . ALA A 1 446 ? 28.962 2.104 -26.578 1.00 78.19 446 ALA A C 1
ATOM 3630 O O . ALA A 1 446 ? 28.419 1.385 -27.412 1.00 78.19 446 ALA A O 1
ATOM 3631 N N . PHE A 1 447 ? 29.755 3.122 -26.935 1.00 63.44 447 PHE A N 1
ATOM 3632 C CA . PHE A 1 447 ? 30.079 3.474 -28.328 1.00 63.44 447 PHE A CA 1
ATOM 3633 C C . PHE A 1 447 ? 31.005 2.466 -29.032 1.00 63.44 447 PHE A C 1
ATOM 3635 O O . PHE A 1 447 ? 31.210 2.560 -30.242 1.00 63.44 447 PHE A O 1
ATOM 3642 N N . LYS A 1 448 ? 31.634 1.535 -28.297 1.00 56.75 448 LYS A N 1
ATOM 3643 C CA . LYS A 1 448 ? 32.621 0.595 -28.850 1.00 56.75 448 LYS A CA 1
ATOM 3644 C C . LYS A 1 448 ? 32.455 -0.824 -28.305 1.00 56.75 448 LYS A C 1
ATOM 3646 O O . LYS A 1 448 ? 32.631 -1.052 -27.112 1.00 56.75 448 LYS A O 1
ATOM 3651 N N . GLY A 1 449 ? 32.302 -1.767 -29.238 1.00 53.69 449 GLY A N 1
ATOM 3652 C CA . GLY A 1 449 ? 32.585 -3.194 -29.065 1.00 53.69 449 GLY A CA 1
ATOM 3653 C C . GLY A 1 449 ? 31.354 -4.088 -28.914 1.00 53.69 449 GLY A C 1
ATOM 3654 O O . GLY A 1 449 ? 30.419 -3.736 -28.213 1.00 53.69 449 GLY A O 1
ATOM 3655 N N . ASN A 1 450 ? 31.425 -5.289 -29.505 1.00 51.06 450 ASN A N 1
ATOM 3656 C CA . ASN A 1 450 ? 30.541 -6.436 -29.246 1.00 51.06 450 ASN A CA 1
ATOM 3657 C C . ASN A 1 450 ? 30.730 -6.949 -27.802 1.00 51.06 450 ASN A C 1
ATOM 3659 O O . ASN A 1 450 ? 31.196 -8.072 -27.590 1.00 51.06 450 ASN A O 1
ATOM 3663 N N . LYS A 1 451 ? 30.436 -6.142 -26.780 1.00 55.66 451 LYS A N 1
ATOM 3664 C CA . LYS A 1 451 ? 30.276 -6.698 -25.434 1.00 55.66 451 LYS A CA 1
ATOM 3665 C C . LYS A 1 451 ? 28.950 -7.450 -25.437 1.00 55.66 451 LYS A C 1
ATOM 3667 O O . LYS A 1 451 ? 27.898 -6.833 -25.537 1.00 55.66 451 LYS A O 1
ATOM 3672 N N . GLN A 1 452 ? 29.009 -8.781 -25.367 1.00 60.94 452 GLN A N 1
ATOM 3673 C CA . GLN A 1 452 ? 27.829 -9.574 -25.038 1.00 60.94 452 GLN A CA 1
ATOM 3674 C C . GLN A 1 452 ? 27.321 -9.082 -23.687 1.00 60.94 452 GLN A C 1
ATOM 3676 O O . GLN A 1 452 ? 28.044 -9.138 -22.689 1.00 60.94 452 GLN A O 1
ATOM 3681 N N . ILE A 1 453 ? 26.114 -8.526 -23.688 1.00 67.75 453 ILE A N 1
ATOM 3682 C CA . ILE A 1 453 ? 25.444 -8.121 -22.461 1.00 67.75 453 ILE A CA 1
ATOM 3683 C C . ILE A 1 453 ? 25.128 -9.416 -21.717 1.00 67.75 453 ILE A C 1
ATOM 3685 O O . ILE A 1 453 ? 24.557 -10.317 -22.335 1.00 67.75 453 ILE A O 1
ATOM 3689 N N . PRO A 1 454 ? 25.551 -9.566 -20.453 1.00 70.62 454 PRO A N 1
ATOM 3690 C CA . PRO A 1 454 ? 25.303 -10.809 -19.748 1.00 70.62 454 PRO A CA 1
ATOM 3691 C C . PRO A 1 454 ? 23.797 -11.011 -19.536 1.00 70.62 454 PRO A C 1
ATOM 3693 O O . PRO A 1 454 ? 23.026 -10.048 -19.511 1.00 70.62 454 PRO A O 1
ATOM 3696 N N . ASP A 1 455 ? 23.386 -12.269 -19.391 1.00 78.88 455 ASP A N 1
ATOM 3697 C CA . ASP A 1 455 ? 21.977 -12.625 -19.239 1.00 78.88 455 ASP A CA 1
ATOM 3698 C C . ASP A 1 455 ? 21.378 -11.983 -17.981 1.00 78.88 455 ASP A C 1
ATOM 3700 O O . ASP A 1 455 ? 21.908 -12.109 -16.873 1.00 78.88 455 ASP A O 1
ATOM 3704 N N . ILE A 1 456 ? 20.239 -11.314 -18.154 1.00 81.69 456 ILE A N 1
ATOM 3705 C CA . ILE A 1 456 ? 19.483 -10.695 -17.066 1.00 81.69 456 ILE A CA 1
ATOM 3706 C C . ILE A 1 456 ? 18.342 -11.632 -16.676 1.00 81.69 456 ILE A C 1
ATOM 3708 O O . ILE A 1 456 ? 17.525 -12.031 -17.505 1.00 81.69 456 ILE A O 1
ATOM 3712 N N . THR A 1 457 ? 18.255 -11.982 -15.394 1.00 81.00 457 THR A N 1
ATOM 3713 C CA . THR A 1 457 ? 17.193 -12.862 -14.894 1.00 81.00 457 THR A CA 1
ATOM 3714 C C . THR A 1 457 ? 15.809 -12.281 -15.166 1.00 81.00 457 THR A C 1
ATOM 3716 O O . THR A 1 457 ? 15.515 -11.165 -14.754 1.00 81.00 457 THR A O 1
ATOM 3719 N N . GLY A 1 458 ? 14.944 -13.066 -15.811 1.00 81.25 458 GLY A N 1
ATOM 3720 C CA . GLY A 1 458 ? 13.569 -12.666 -16.118 1.00 81.25 458 GLY A CA 1
ATOM 3721 C C . GLY A 1 458 ? 13.390 -11.926 -17.447 1.00 81.25 458 GLY A C 1
ATOM 3722 O O . GLY A 1 458 ? 12.263 -11.532 -17.740 1.00 81.25 458 GLY A O 1
ATOM 3723 N N . VAL A 1 459 ? 14.453 -11.771 -18.245 1.00 87.69 459 VAL A N 1
ATOM 3724 C CA . VAL A 1 459 ? 14.413 -11.190 -19.596 1.00 87.69 459 VAL A CA 1
ATOM 3725 C C . VAL A 1 459 ? 15.149 -12.114 -20.569 1.00 87.69 459 VAL A C 1
ATOM 3727 O O . VAL A 1 459 ? 16.220 -12.627 -20.261 1.00 87.69 459 VAL A O 1
ATOM 3730 N N . GLU A 1 460 ? 14.583 -12.343 -21.753 1.00 88.31 460 GLU A N 1
ATOM 3731 C CA . GLU A 1 460 ? 15.224 -13.183 -22.772 1.00 88.31 460 GLU A CA 1
ATOM 3732 C C . GLU A 1 460 ? 16.441 -12.475 -23.386 1.00 88.31 460 GLU A C 1
ATOM 3734 O O . GLU A 1 460 ? 16.364 -11.309 -23.786 1.00 88.31 460 GLU A O 1
ATOM 3739 N N . ALA A 1 461 ? 17.556 -13.198 -23.528 1.00 86.06 461 ALA A N 1
ATOM 3740 C CA . ALA A 1 461 ? 18.799 -12.667 -24.091 1.00 86.06 461 ALA A CA 1
ATOM 3741 C C . ALA A 1 461 ? 18.625 -12.118 -25.520 1.00 86.06 461 ALA A C 1
ATOM 3743 O O . ALA A 1 461 ? 19.294 -11.163 -25.915 1.00 86.06 461 ALA A O 1
ATOM 3744 N N . GLU A 1 462 ? 17.711 -12.693 -26.304 1.00 88.06 462 GLU A N 1
ATOM 3745 C CA . GLU A 1 462 ? 17.387 -12.231 -27.658 1.00 88.06 462 GLU A CA 1
ATOM 3746 C C . GLU A 1 462 ? 16.836 -10.799 -27.651 1.00 88.06 462 GLU A C 1
ATOM 3748 O O . GLU A 1 462 ? 17.326 -9.956 -28.403 1.00 88.06 462 GLU A O 1
ATOM 3753 N N . ASN A 1 463 ? 15.912 -10.493 -26.734 1.00 89.88 463 ASN A N 1
ATOM 3754 C CA . ASN A 1 463 ? 15.315 -9.162 -26.591 1.00 89.88 463 ASN A CA 1
ATOM 3755 C C . ASN A 1 463 ? 16.348 -8.119 -26.134 1.00 89.88 463 ASN A C 1
ATOM 3757 O O . ASN A 1 463 ? 16.340 -6.983 -26.610 1.00 89.88 463 ASN A O 1
ATOM 3761 N N . ILE A 1 464 ? 17.268 -8.505 -25.242 1.00 87.25 464 ILE A N 1
ATOM 3762 C CA . ILE A 1 464 ? 18.373 -7.643 -24.786 1.00 87.25 464 ILE A CA 1
ATOM 3763 C C . ILE A 1 464 ? 19.297 -7.308 -25.962 1.00 87.25 464 ILE A C 1
ATOM 3765 O O . ILE A 1 464 ? 19.635 -6.144 -26.180 1.00 87.25 464 ILE A O 1
ATOM 3769 N N . ASN A 1 465 ? 19.678 -8.319 -26.746 1.00 87.62 465 ASN A N 1
ATOM 3770 C CA . ASN A 1 465 ? 20.556 -8.150 -27.901 1.00 87.62 465 ASN A CA 1
ATOM 3771 C C . ASN A 1 465 ? 19.896 -7.342 -29.028 1.00 87.62 465 ASN A C 1
ATOM 3773 O O . ASN A 1 465 ? 20.573 -6.547 -29.681 1.00 87.62 465 ASN A O 1
ATOM 3777 N N . GLU A 1 466 ? 18.596 -7.529 -29.267 1.00 90.38 466 GLU A N 1
ATOM 3778 C CA . GLU A 1 466 ? 17.820 -6.720 -30.215 1.00 90.38 466 GLU A CA 1
ATOM 3779 C C . GLU A 1 466 ? 17.821 -5.246 -29.797 1.00 90.38 466 GLU A C 1
ATOM 3781 O O . GLU A 1 466 ? 18.166 -4.376 -30.599 1.00 90.38 466 GLU A O 1
ATOM 3786 N N . ALA A 1 467 ? 17.508 -4.967 -28.528 1.00 90.25 467 ALA A N 1
ATOM 3787 C CA . ALA A 1 467 ? 17.476 -3.605 -28.016 1.00 90.25 467 ALA A CA 1
ATOM 3788 C C . ALA A 1 467 ? 18.848 -2.924 -28.080 1.00 90.25 467 ALA A C 1
ATOM 3790 O O . ALA A 1 467 ? 18.952 -1.773 -28.508 1.00 90.25 467 ALA A O 1
ATOM 3791 N N . TYR A 1 468 ? 19.898 -3.656 -27.701 1.00 89.56 468 TYR A N 1
ATOM 3792 C CA . TYR A 1 468 ? 21.275 -3.186 -27.783 1.00 89.56 468 TYR A CA 1
ATOM 3793 C C . TYR A 1 468 ? 21.659 -2.798 -29.210 1.00 89.56 468 TYR A C 1
ATOM 3795 O O . TYR A 1 468 ? 22.173 -1.704 -29.417 1.00 89.56 468 TYR A O 1
ATOM 3803 N N . LYS A 1 469 ? 21.379 -3.657 -30.201 1.00 88.81 469 LYS A N 1
ATOM 3804 C CA . LYS A 1 469 ? 21.700 -3.375 -31.609 1.00 88.81 469 LYS A CA 1
ATOM 3805 C C . LYS A 1 469 ? 21.012 -2.107 -32.105 1.00 88.81 469 LYS A C 1
ATOM 3807 O O . LYS A 1 469 ? 21.679 -1.237 -32.650 1.00 88.81 469 LYS A O 1
ATOM 3812 N N . LEU A 1 470 ? 19.709 -1.968 -31.847 1.00 90.31 470 LEU A N 1
ATOM 3813 C CA . LEU A 1 470 ? 18.937 -0.789 -32.257 1.00 90.31 470 LEU A CA 1
ATOM 3814 C C . LEU A 1 470 ? 19.500 0.509 -31.660 1.00 90.31 470 LEU A C 1
ATOM 3816 O O . LEU A 1 470 ? 19.634 1.515 -32.357 1.00 90.31 470 LEU A O 1
ATOM 3820 N N . ILE A 1 471 ? 19.857 0.484 -30.374 1.00 90.44 471 ILE A N 1
ATOM 3821 C CA . ILE A 1 471 ? 20.454 1.633 -29.687 1.00 90.44 471 ILE A CA 1
ATOM 3822 C C . ILE A 1 471 ? 21.864 1.907 -30.208 1.00 90.44 471 ILE A C 1
ATOM 3824 O O . ILE A 1 471 ? 22.187 3.056 -30.504 1.00 90.44 471 ILE A O 1
ATOM 3828 N N . PHE A 1 472 ? 22.688 0.874 -30.369 1.00 88.94 472 PHE A N 1
ATOM 3829 C CA . PHE A 1 472 ? 24.052 0.992 -30.872 1.00 88.94 472 PHE A CA 1
ATOM 3830 C C . PHE A 1 472 ? 24.092 1.602 -32.279 1.00 88.94 472 PHE A C 1
ATOM 3832 O O . PHE A 1 472 ? 24.809 2.581 -32.494 1.00 88.94 472 PHE A O 1
ATOM 3839 N N . ASP A 1 473 ? 23.281 1.089 -33.207 1.00 88.44 473 ASP A N 1
ATOM 3840 C CA . ASP A 1 473 ? 23.222 1.561 -34.595 1.00 88.44 473 ASP A CA 1
ATOM 3841 C C . ASP A 1 473 ? 22.783 3.036 -34.671 1.00 88.44 473 ASP A C 1
ATOM 3843 O O . ASP A 1 473 ? 23.327 3.835 -35.444 1.00 88.44 473 ASP A O 1
ATOM 3847 N N . TYR A 1 474 ? 21.844 3.442 -33.813 1.00 89.19 474 TYR A N 1
ATOM 3848 C CA . TYR A 1 474 ? 21.409 4.834 -33.721 1.00 89.19 474 TYR A CA 1
ATOM 3849 C C . TYR A 1 474 ? 22.485 5.750 -33.112 1.00 89.19 474 TYR A C 1
ATOM 3851 O O . TYR A 1 474 ? 22.765 6.820 -33.658 1.00 89.19 474 TYR A O 1
ATOM 3859 N N . GLN A 1 475 ? 23.138 5.341 -32.016 1.00 89.00 475 GLN A N 1
ATOM 3860 C CA . GLN A 1 475 ? 24.227 6.126 -31.414 1.00 89.00 475 GLN A CA 1
ATOM 3861 C C . GLN A 1 475 ? 25.405 6.291 -32.382 1.00 89.00 475 GLN A C 1
ATOM 3863 O O . GLN A 1 475 ? 25.969 7.382 -32.480 1.00 89.00 475 GLN A O 1
ATOM 3868 N N . ALA A 1 476 ? 25.757 5.231 -33.117 1.00 85.69 476 ALA A N 1
ATOM 3869 C CA . ALA A 1 476 ? 26.856 5.237 -34.076 1.00 85.69 476 ALA A CA 1
ATOM 3870 C C . ALA A 1 476 ? 26.560 6.109 -35.307 1.00 85.69 476 ALA A C 1
ATOM 3872 O O . ALA A 1 476 ? 27.451 6.803 -35.788 1.00 85.69 476 ALA A O 1
ATOM 3873 N N . SER A 1 477 ? 25.320 6.104 -35.806 1.00 86.69 477 SER A N 1
ATOM 3874 C CA . SER A 1 477 ? 24.937 6.886 -36.991 1.00 86.69 477 SER A CA 1
ATOM 3875 C C . SER A 1 477 ? 24.773 8.384 -36.723 1.00 86.69 477 SER A C 1
ATOM 3877 O O . SER A 1 477 ? 24.992 9.192 -37.627 1.00 86.69 477 SER A O 1
ATOM 3879 N N . ARG A 1 478 ? 24.382 8.772 -35.503 1.00 83.44 478 ARG A N 1
ATOM 3880 C CA . ARG A 1 478 ? 24.105 10.173 -35.141 1.00 83.44 478 ARG A CA 1
ATOM 3881 C C . ARG A 1 478 ? 25.172 10.820 -34.253 1.00 83.44 478 ARG A C 1
ATOM 3883 O O . ARG A 1 478 ? 25.067 12.014 -33.995 1.00 83.44 478 ARG A O 1
ATOM 3890 N N . GLU A 1 479 ? 26.160 10.058 -33.780 1.00 83.06 479 GLU A N 1
ATOM 3891 C CA . GLU A 1 479 ? 27.169 10.495 -32.796 1.00 83.06 479 GLU A CA 1
ATOM 3892 C C . GLU A 1 479 ? 26.542 11.081 -31.511 1.00 83.06 479 GLU A C 1
ATOM 3894 O O . GLU A 1 479 ? 27.050 12.026 -30.906 1.00 83.06 479 GLU A O 1
ATOM 3899 N N . ILE A 1 480 ? 25.409 10.513 -31.081 1.00 84.69 480 ILE A N 1
ATOM 3900 C CA . ILE A 1 480 ? 24.655 10.954 -29.900 1.00 84.69 480 ILE A CA 1
ATOM 3901 C C . ILE A 1 480 ? 24.886 9.987 -28.743 1.00 84.69 480 ILE A C 1
ATOM 3903 O O . ILE A 1 480 ? 24.736 8.778 -28.888 1.00 84.69 480 ILE A O 1
ATOM 3907 N N . ASP A 1 481 ? 25.179 10.537 -27.566 1.00 87.38 481 ASP A N 1
ATOM 3908 C CA . ASP A 1 481 ? 25.214 9.797 -26.304 1.00 87.38 481 ASP A CA 1
ATOM 3909 C C . ASP A 1 481 ? 23.793 9.718 -25.721 1.00 87.38 481 ASP A C 1
ATOM 3911 O O . ASP A 1 481 ? 23.306 10.677 -25.109 1.00 87.38 481 ASP A O 1
ATOM 3915 N N . LEU A 1 482 ? 23.092 8.603 -25.965 1.00 87.88 482 LEU A N 1
ATOM 3916 C CA . LEU A 1 482 ? 21.715 8.418 -25.490 1.00 87.88 482 LEU A CA 1
ATOM 3917 C C . LEU A 1 482 ? 21.648 8.248 -23.976 1.00 87.88 482 LEU A C 1
ATOM 3919 O O . LEU A 1 482 ? 20.671 8.689 -23.370 1.00 87.88 482 LEU A O 1
ATOM 3923 N N . LEU A 1 483 ? 22.682 7.667 -23.360 1.00 88.44 483 LEU A N 1
ATOM 3924 C CA . LEU A 1 483 ? 22.733 7.496 -21.912 1.00 88.44 483 LEU A CA 1
ATOM 3925 C C . LEU A 1 483 ? 22.604 8.853 -21.218 1.00 88.44 483 LEU A C 1
ATOM 3927 O O . LEU A 1 483 ? 21.710 9.028 -20.395 1.00 88.44 483 LEU A O 1
ATOM 3931 N N . LYS A 1 484 ? 23.399 9.852 -21.626 1.00 88.56 484 LYS A N 1
ATOM 3932 C CA . LYS A 1 484 ? 23.322 11.209 -21.048 1.00 88.56 484 LYS A CA 1
ATOM 3933 C C . LYS A 1 484 ? 21.974 11.899 -21.250 1.00 88.56 484 LYS A C 1
ATOM 3935 O O . LYS A 1 484 ? 21.594 12.738 -20.437 1.00 88.56 484 LYS A O 1
ATOM 3940 N N . ARG A 1 485 ? 21.269 11.590 -22.341 1.00 89.19 485 ARG A N 1
ATOM 3941 C CA . ARG A 1 485 ? 19.958 12.185 -22.646 1.00 89.19 485 ARG A CA 1
ATOM 3942 C C . ARG A 1 485 ? 18.841 11.580 -21.807 1.00 89.19 485 ARG A C 1
ATOM 3944 O O . ARG A 1 485 ? 17.933 12.299 -21.408 1.00 89.19 485 ARG A O 1
ATOM 3951 N N . VAL A 1 486 ? 18.896 10.275 -21.554 1.00 90.38 486 VAL A N 1
ATOM 3952 C CA . VAL A 1 486 ? 17.791 9.529 -20.935 1.00 90.38 486 VAL A CA 1
ATOM 3953 C C . VAL A 1 486 ? 18.003 9.299 -19.437 1.00 90.38 486 VAL A C 1
ATOM 3955 O O . VAL A 1 486 ? 17.031 9.220 -18.689 1.00 90.38 486 VAL A O 1
ATOM 3958 N N . GLU A 1 487 ? 19.249 9.265 -18.964 1.00 88.62 487 GLU A N 1
ATOM 3959 C CA . GLU A 1 487 ? 19.588 9.065 -17.551 1.00 88.62 487 GLU A CA 1
ATOM 3960 C C . GLU A 1 487 ? 18.852 10.004 -16.571 1.00 88.62 487 GLU A C 1
ATOM 3962 O O . GLU A 1 487 ? 18.382 9.505 -15.546 1.00 88.62 487 GLU A O 1
ATOM 3967 N N . PRO A 1 488 ? 18.639 11.305 -16.862 1.00 90.31 488 PRO A N 1
ATOM 3968 C CA . PRO A 1 488 ? 17.878 12.188 -15.971 1.00 90.31 488 PRO A CA 1
ATOM 3969 C C . PRO A 1 488 ? 16.406 11.786 -15.767 1.00 90.31 488 PRO A C 1
ATOM 3971 O O . PRO A 1 488 ? 15.747 12.301 -14.864 1.00 90.31 488 PRO A O 1
ATOM 3974 N N . PHE A 1 489 ? 15.878 10.895 -16.611 1.00 89.62 489 PHE A N 1
ATOM 3975 C CA . PHE A 1 489 ? 14.473 10.482 -16.651 1.00 89.62 489 PHE A CA 1
ATOM 3976 C C . PHE A 1 489 ? 14.244 9.082 -16.074 1.00 89.62 489 PHE A C 1
ATOM 3978 O O . PHE A 1 489 ? 13.126 8.570 -16.124 1.00 89.62 489 PHE A O 1
ATOM 3985 N N . VAL A 1 490 ? 15.270 8.451 -15.511 1.00 86.12 490 VAL A N 1
ATOM 3986 C CA . VAL A 1 490 ? 15.142 7.211 -14.735 1.00 86.12 490 VAL A CA 1
ATOM 3987 C C . VAL A 1 490 ? 15.540 7.464 -13.289 1.00 86.12 490 VAL A C 1
ATOM 3989 O O . VAL A 1 490 ? 16.135 8.492 -12.963 1.00 86.12 490 VAL A O 1
ATOM 3992 N N . LEU A 1 491 ? 15.164 6.555 -12.386 1.00 83.94 491 LEU A N 1
ATOM 3993 C CA . LEU A 1 491 ? 15.612 6.681 -11.002 1.00 83.94 491 LEU A CA 1
ATOM 3994 C C . LEU A 1 491 ? 17.145 6.643 -10.943 1.00 83.94 491 LEU A C 1
ATOM 3996 O O . LEU A 1 491 ? 17.760 5.868 -11.682 1.00 83.94 491 LEU A O 1
ATOM 4000 N N . PRO A 1 492 ? 17.757 7.463 -10.068 1.00 77.38 492 PRO A N 1
ATOM 4001 C CA . PRO A 1 492 ? 19.197 7.461 -9.915 1.00 77.38 492 PRO A CA 1
ATOM 4002 C C . PRO A 1 492 ? 19.664 6.083 -9.463 1.00 77.38 492 PRO A C 1
ATOM 4004 O O . PRO A 1 492 ? 18.975 5.364 -8.731 1.00 77.38 492 PRO A O 1
ATOM 4007 N N . GLU A 1 493 ? 20.862 5.730 -9.901 1.00 67.75 493 GLU A N 1
ATOM 4008 C CA . GLU A 1 493 ? 21.521 4.531 -9.425 1.00 67.75 493 GLU A CA 1
ATOM 4009 C C . GLU A 1 493 ? 21.741 4.614 -7.910 1.00 67.75 493 GLU A C 1
ATOM 4011 O O . GLU A 1 493 ? 22.009 5.679 -7.349 1.00 67.75 493 GLU A O 1
ATOM 4016 N N . ILE A 1 494 ? 21.639 3.468 -7.240 1.00 62.22 494 ILE A N 1
ATOM 4017 C CA . ILE A 1 494 ? 22.075 3.342 -5.852 1.00 62.22 494 ILE A CA 1
ATOM 4018 C C . ILE A 1 494 ? 23.607 3.316 -5.886 1.00 62.22 494 ILE A C 1
ATOM 4020 O O . ILE A 1 494 ? 24.212 2.252 -5.978 1.00 62.22 494 ILE A O 1
ATOM 4024 N N . THR A 1 495 ? 24.240 4.487 -5.888 1.00 53.94 495 THR A N 1
ATOM 4025 C CA . THR A 1 495 ? 25.694 4.609 -5.740 1.00 53.94 495 THR A CA 1
ATOM 4026 C C . THR A 1 495 ? 26.041 4.530 -4.257 1.00 53.94 495 THR A C 1
ATOM 4028 O O . THR A 1 495 ? 25.510 5.320 -3.474 1.00 53.94 495 THR A O 1
ATOM 4031 N N . LEU A 1 496 ? 26.886 3.568 -3.875 1.00 50.44 496 LEU A N 1
ATOM 4032 C CA . LEU A 1 496 ? 27.425 3.463 -2.514 1.00 50.44 496 LEU A CA 1
ATOM 4033 C C . LEU A 1 496 ? 28.390 4.600 -2.182 1.00 50.44 496 LEU A C 1
ATOM 4035 O O . LEU A 1 496 ? 29.179 4.976 -3.081 1.00 50.44 496 LEU A O 1
#